Protein AF-G0R4E3-F1 (afdb_monomer_lite)

Structure (mmCIF, N/CA/C/O backbone):
data_AF-G0R4E3-F1
#
_entry.id   AF-G0R4E3-F1
#
loop_
_atom_site.group_PDB
_atom_site.id
_atom_site.type_symbol
_atom_site.label_atom_id
_atom_site.label_alt_id
_atom_site.label_comp_id
_atom_site.label_asym_id
_atom_site.label_entity_id
_atom_site.label_seq_id
_atom_site.pdbx_PDB_ins_code
_atom_site.Cartn_x
_atom_site.Cartn_y
_atom_site.Cartn_z
_atom_site.occupancy
_atom_site.B_iso_or_equiv
_atom_site.auth_seq_id
_atom_site.auth_comp_id
_atom_site.auth_asym_id
_atom_site.auth_atom_id
_atom_site.pdbx_PDB_model_num
ATOM 1 N N . MET A 1 1 ? -8.035 -7.782 -5.853 1.00 59.12 1 MET A N 1
ATOM 2 C CA . MET A 1 1 ? -7.043 -6.681 -5.851 1.00 59.12 1 MET A CA 1
ATOM 3 C C . MET A 1 1 ? -7.553 -5.448 -5.103 1.00 59.12 1 MET A C 1
ATOM 5 O O . MET A 1 1 ? -6.912 -5.054 -4.143 1.00 59.12 1 MET A O 1
ATOM 9 N N . VAL A 1 2 ? -8.724 -4.897 -5.454 1.00 65.75 2 VAL A N 1
ATOM 10 C CA . VAL A 1 2 ? -9.292 -3.683 -4.820 1.00 65.75 2 VAL A CA 1
ATOM 11 C C . VAL A 1 2 ? -9.520 -3.827 -3.303 1.00 65.75 2 VAL A C 1
ATOM 13 O O . VAL A 1 2 ? -9.149 -2.944 -2.542 1.00 65.75 2 VAL A O 1
ATOM 16 N N . LEU A 1 3 ? -10.043 -4.969 -2.842 1.00 70.75 3 LEU A N 1
ATOM 17 C CA . LEU A 1 3 ? -10.301 -5.231 -1.412 1.00 70.75 3 LEU A CA 1
ATOM 18 C C . LEU A 1 3 ? -9.040 -5.493 -0.565 1.00 70.75 3 LEU A C 1
ATOM 20 O O . LEU A 1 3 ? -9.142 -5.587 0.656 1.00 70.75 3 LEU A O 1
ATOM 24 N N . SER A 1 4 ? -7.873 -5.636 -1.202 1.00 76.69 4 SER A N 1
ATOM 25 C CA . SER A 1 4 ? -6.590 -5.884 -0.529 1.00 76.69 4 SER A CA 1
ATOM 26 C C . SER A 1 4 ? -5.860 -4.593 -0.140 1.00 76.69 4 SER A C 1
ATOM 28 O O . SER A 1 4 ? -4.847 -4.662 0.549 1.00 76.69 4 SER A O 1
ATOM 30 N N . GLN A 1 5 ? -6.333 -3.442 -0.622 1.00 83.81 5 GLN A N 1
ATOM 31 C CA . GLN A 1 5 ? -5.740 -2.126 -0.393 1.00 83.81 5 GLN A CA 1
ATOM 32 C C . GLN A 1 5 ? -6.559 -1.328 0.628 1.00 83.81 5 GLN A C 1
ATOM 34 O O . GLN A 1 5 ? -7.657 -1.728 1.021 1.00 83.81 5 GLN A O 1
ATOM 39 N N . GLU A 1 6 ? -6.018 -0.190 1.066 1.00 88.25 6 GLU A N 1
ATOM 40 C CA . GLU A 1 6 ? -6.675 0.671 2.047 1.00 88.25 6 GLU A CA 1
ATOM 41 C C . GLU A 1 6 ? -8.045 1.157 1.524 1.00 88.25 6 GLU A C 1
ATOM 43 O O . GLU A 1 6 ? -8.111 1.818 0.479 1.00 88.25 6 GLU A O 1
ATOM 48 N N . PRO A 1 7 ? -9.149 0.856 2.235 1.00 86.38 7 PRO A N 1
ATOM 49 C CA . PRO A 1 7 ? -10.500 1.070 1.723 1.00 86.38 7 PRO A CA 1
ATOM 50 C C . PRO A 1 7 ? -10.810 2.550 1.488 1.00 86.38 7 PRO A C 1
ATOM 52 O O . PRO A 1 7 ? -11.516 2.874 0.541 1.00 86.38 7 PRO A O 1
ATOM 55 N N . VAL A 1 8 ? -10.237 3.452 2.291 1.00 87.75 8 VAL A N 1
ATOM 56 C CA . VAL A 1 8 ? -10.429 4.903 2.155 1.00 87.75 8 VAL A CA 1
ATOM 57 C C . VAL A 1 8 ? -9.847 5.417 0.837 1.00 87.75 8 VAL A C 1
ATOM 59 O O . VAL A 1 8 ? -10.546 6.078 0.072 1.00 87.75 8 VAL A O 1
ATOM 62 N N . LYS A 1 9 ? -8.595 5.058 0.526 1.00 88.50 9 LYS A N 1
ATOM 63 C CA . LYS A 1 9 ? -7.918 5.477 -0.713 1.00 88.50 9 LYS A CA 1
ATOM 64 C C . LYS A 1 9 ? -8.605 4.911 -1.952 1.00 88.50 9 LYS A C 1
ATOM 66 O O . LYS A 1 9 ? -8.849 5.641 -2.909 1.00 88.50 9 LYS A O 1
ATOM 71 N N . MET A 1 10 ? -8.959 3.625 -1.913 1.00 88.75 10 MET A N 1
ATOM 72 C CA . MET A 1 10 ? -9.645 2.971 -3.029 1.00 88.75 10 MET A CA 1
ATOM 73 C C . MET A 1 10 ? -11.053 3.522 -3.253 1.00 88.75 10 MET A C 1
ATOM 75 O O . MET A 1 10 ? -11.464 3.652 -4.403 1.00 88.75 10 MET A O 1
ATOM 79 N N . ASN A 1 11 ? -11.768 3.883 -2.185 1.00 87.81 11 ASN A N 1
ATOM 80 C CA . ASN A 1 11 ? -13.080 4.513 -2.290 1.00 87.81 11 ASN A CA 1
ATOM 81 C C . ASN A 1 11 ? -12.987 5.883 -2.979 1.00 87.81 11 ASN A C 1
ATOM 83 O O . ASN A 1 11 ? -13.696 6.113 -3.950 1.00 87.81 11 ASN A O 1
ATOM 87 N N . VAL A 1 12 ? -12.062 6.756 -2.555 1.00 88.94 12 VAL A N 1
ATOM 88 C CA . VAL A 1 12 ? -11.864 8.080 -3.181 1.00 88.94 12 VAL A CA 1
ATOM 89 C C . VAL A 1 12 ? -11.507 7.950 -4.664 1.00 88.94 12 VAL A C 1
ATOM 91 O O . VAL A 1 12 ? -12.072 8.651 -5.502 1.00 88.94 12 VAL A O 1
ATOM 94 N N . PHE A 1 13 ? -10.600 7.031 -4.999 1.00 88.56 13 PHE A N 1
ATOM 95 C CA . PHE A 1 13 ? -10.169 6.812 -6.377 1.00 88.56 13 PHE A CA 1
ATOM 96 C C . PHE A 1 13 ? -11.302 6.302 -7.276 1.00 88.56 13 PHE A C 1
ATOM 98 O O . PHE A 1 13 ? -11.555 6.876 -8.333 1.00 88.56 13 PHE A O 1
ATOM 105 N N . LEU A 1 14 ? -12.002 5.243 -6.859 1.00 87.88 14 LEU A N 1
ATOM 106 C CA . LEU A 1 14 ? -13.076 4.655 -7.660 1.00 87.88 14 LEU A CA 1
ATOM 107 C C . LEU A 1 14 ? -14.291 5.579 -7.751 1.00 87.88 14 LEU A C 1
ATOM 109 O O . LEU A 1 14 ? -14.901 5.665 -8.811 1.00 87.88 14 LEU A O 1
ATOM 113 N N . GLN A 1 15 ? -14.605 6.317 -6.686 1.00 87.25 15 GLN A N 1
ATOM 114 C CA . GLN A 1 15 ? -15.679 7.306 -6.703 1.00 87.25 15 GLN A CA 1
ATOM 115 C C . GLN A 1 15 ? -15.387 8.440 -7.692 1.00 87.25 15 GLN A C 1
ATOM 117 O O . GLN A 1 15 ? -16.305 8.924 -8.337 1.00 87.25 15 GLN A O 1
ATOM 122 N N . PHE A 1 16 ? -14.125 8.851 -7.839 1.00 88.69 16 PHE A N 1
ATOM 123 C CA . PHE A 1 16 ? -13.734 9.835 -8.848 1.00 88.69 16 PHE A CA 1
ATOM 124 C C . PHE A 1 16 ? -13.764 9.258 -10.270 1.00 88.69 16 PHE A C 1
ATOM 126 O O . PHE A 1 16 ? -14.239 9.914 -11.189 1.00 88.69 16 PHE A O 1
ATOM 133 N N . LEU A 1 17 ? -13.265 8.034 -10.452 1.00 88.69 17 LEU A N 1
ATOM 134 C CA . LEU A 1 17 ? -13.118 7.411 -11.768 1.00 88.69 17 LEU A CA 1
ATOM 135 C C . LEU A 1 17 ? -14.460 7.005 -12.398 1.00 88.69 17 LEU A C 1
ATOM 137 O O . LEU A 1 17 ? -14.577 7.008 -13.617 1.00 88.69 17 LEU A O 1
ATOM 141 N N . PHE A 1 18 ? -15.467 6.683 -11.586 1.00 88.19 18 PHE A N 1
ATOM 142 C CA . PHE A 1 18 ? -16.818 6.341 -12.049 1.00 88.19 18 PHE A CA 1
ATOM 143 C C . PHE A 1 18 ? -17.806 7.520 -12.005 1.00 88.19 18 PHE A C 1
ATOM 145 O O . PHE A 1 18 ? -18.990 7.350 -12.282 1.00 88.19 18 PHE A O 1
ATOM 152 N N . ASP A 1 19 ? -17.327 8.726 -11.699 1.00 88.00 19 ASP A N 1
ATOM 153 C CA . ASP A 1 19 ? -18.090 9.966 -11.830 1.00 88.00 19 ASP A CA 1
ATOM 154 C C . ASP A 1 19 ? -17.889 10.537 -13.244 1.00 88.00 19 ASP A C 1
ATOM 156 O O . ASP A 1 19 ? -16.917 11.250 -13.517 1.00 88.00 19 ASP A O 1
ATOM 160 N N . LEU A 1 20 ? -18.790 10.177 -14.164 1.00 85.75 20 LEU A N 1
ATOM 161 C CA . LEU A 1 20 ? -18.675 10.510 -15.590 1.00 85.75 20 LEU A CA 1
ATOM 162 C C . LEU A 1 20 ? -18.568 12.022 -15.837 1.00 85.75 20 LEU A C 1
ATOM 164 O O . LEU A 1 20 ? -17.826 12.443 -16.724 1.00 85.75 20 LEU A O 1
ATOM 168 N N . GLU A 1 21 ? -19.243 12.849 -15.035 1.00 87.19 21 GLU A N 1
ATOM 169 C CA . GLU A 1 21 ? -19.163 14.308 -15.157 1.00 87.19 21 GLU A CA 1
ATOM 170 C C . GLU A 1 21 ? -17.756 14.817 -14.833 1.00 87.19 21 GLU A C 1
ATOM 172 O O . GLU A 1 21 ? -17.190 15.628 -15.574 1.00 87.19 21 GLU A O 1
ATOM 177 N N . LYS A 1 22 ? -17.146 14.308 -13.756 1.00 87.69 22 LYS A N 1
ATOM 178 C CA . LYS A 1 22 ? -15.779 14.688 -13.374 1.00 87.69 22 LYS A CA 1
ATOM 179 C C . LYS A 1 22 ? -14.742 14.156 -14.355 1.00 87.69 22 LYS A C 1
ATOM 181 O O . LYS A 1 22 ? -13.815 14.891 -14.702 1.00 87.69 22 LYS A O 1
ATOM 186 N N . VAL A 1 23 ? -14.886 12.923 -14.834 1.00 89.25 23 VAL A N 1
ATOM 187 C CA . VAL A 1 23 ? -13.959 12.342 -15.819 1.00 89.25 23 VAL A CA 1
ATOM 188 C C . VAL A 1 23 ? -14.011 13.119 -17.134 1.00 89.25 23 VAL A C 1
ATOM 190 O O . VAL A 1 23 ? -12.962 13.501 -17.658 1.00 89.25 23 VAL A O 1
ATOM 193 N N . ASN A 1 24 ? -15.210 13.441 -17.625 1.00 88.12 24 ASN A N 1
ATOM 194 C CA . ASN A 1 24 ? -15.373 14.232 -18.843 1.00 88.12 24 ASN A CA 1
ATOM 195 C C . ASN A 1 24 ? -14.824 15.653 -18.700 1.00 88.12 24 ASN A C 1
ATOM 197 O O . ASN A 1 24 ? -14.246 16.179 -19.648 1.00 88.12 24 ASN A O 1
ATOM 201 N N . LYS A 1 25 ? -14.944 16.255 -17.514 1.00 89.88 25 LYS A N 1
ATOM 202 C CA . LYS A 1 25 ? -14.443 17.607 -17.249 1.00 89.88 25 LYS A CA 1
ATOM 203 C C . LYS A 1 25 ? -12.922 17.681 -17.084 1.00 89.88 25 LYS A C 1
ATOM 205 O O . LYS A 1 25 ? -12.315 18.632 -17.560 1.00 89.88 25 LYS A O 1
ATOM 210 N N . TYR A 1 26 ? -12.307 16.732 -16.374 1.00 90.00 26 TYR A N 1
ATOM 211 C CA . TYR A 1 26 ? -10.898 16.845 -15.961 1.00 90.00 26 TYR A CA 1
ATOM 212 C C . TYR A 1 26 ? -9.936 15.937 -16.734 1.00 90.00 26 TYR A C 1
ATOM 214 O O . TYR A 1 26 ? -8.776 16.303 -16.922 1.00 90.00 26 TYR A O 1
ATOM 222 N N . LEU A 1 27 ? -10.380 14.750 -17.155 1.00 89.88 27 LEU A N 1
ATOM 223 C CA . LEU A 1 27 ? -9.503 13.725 -17.730 1.00 89.88 27 LEU A CA 1
ATOM 224 C C . LEU A 1 27 ? -9.639 13.610 -19.245 1.00 89.88 27 LEU A C 1
ATOM 226 O O . LEU A 1 27 ? -8.625 13.450 -19.922 1.00 89.88 27 LEU A O 1
ATOM 230 N N . ARG A 1 28 ? -10.853 13.749 -19.788 1.00 90.38 28 ARG A N 1
ATOM 231 C CA . ARG A 1 28 ? -11.112 13.576 -21.225 1.00 90.38 28 ARG A CA 1
ATOM 232 C C . ARG A 1 28 ? -10.238 14.480 -22.095 1.00 90.38 28 ARG A C 1
ATOM 234 O O . ARG A 1 28 ? -9.581 13.983 -23.004 1.00 90.38 28 ARG A O 1
ATOM 241 N N . GLU A 1 29 ? -10.154 15.775 -21.787 1.00 89.56 29 GLU A N 1
ATOM 242 C CA . GLU A 1 29 ? -9.317 16.716 -22.552 1.00 89.56 29 GLU A CA 1
ATOM 243 C C . GLU A 1 29 ? -7.831 16.335 -22.535 1.00 89.56 29 GLU A C 1
ATOM 245 O O . GLU A 1 29 ? -7.149 16.434 -23.552 1.00 89.56 29 GLU A O 1
ATOM 250 N N . LYS A 1 30 ? -7.324 15.863 -21.390 1.00 91.56 30 LYS A N 1
ATOM 251 C CA . LYS A 1 30 ? -5.927 15.431 -21.246 1.00 91.56 30 LYS A CA 1
ATOM 252 C C . LYS A 1 30 ? -5.658 14.105 -21.945 1.00 91.56 30 LYS A C 1
ATOM 254 O O . LYS A 1 30 ? -4.575 13.921 -22.490 1.00 91.56 30 LYS A O 1
ATOM 259 N N . TRP A 1 31 ? -6.621 13.191 -21.952 1.00 92.12 31 TRP A N 1
ATOM 260 C CA . TRP A 1 31 ? -6.487 11.916 -22.647 1.00 92.12 31 TRP A CA 1
ATOM 261 C C . TRP A 1 31 ? -6.519 12.089 -24.162 1.00 92.12 31 TRP A C 1
ATOM 263 O O . TRP A 1 31 ? -5.715 11.451 -24.834 1.00 92.12 31 TRP A O 1
ATOM 273 N N . ILE A 1 32 ? -7.347 13.000 -24.688 1.00 91.00 32 ILE A N 1
ATOM 274 C CA . ILE A 1 32 ? -7.445 13.290 -26.132 1.00 91.00 32 ILE A CA 1
ATOM 275 C C . ILE A 1 32 ? -6.127 13.835 -26.704 1.00 91.00 32 ILE A C 1
ATOM 277 O O . ILE A 1 32 ? -5.836 13.655 -27.880 1.00 91.00 32 ILE A O 1
ATOM 281 N N . GLN A 1 33 ? -5.289 14.464 -25.876 1.00 91.06 33 GLN A N 1
ATOM 282 C CA . GLN A 1 33 ? -3.956 14.912 -26.300 1.00 91.06 33 GLN A CA 1
ATOM 283 C C . GLN A 1 33 ? -2.992 13.751 -26.583 1.00 91.06 33 GLN A C 1
ATOM 285 O O . GLN A 1 33 ? -1.996 13.946 -27.276 1.00 91.06 33 GLN A O 1
ATOM 290 N N . ILE A 1 34 ? -3.256 12.570 -26.019 1.00 92.25 34 ILE A N 1
ATOM 291 C CA . ILE A 1 34 ? -2.360 11.408 -26.067 1.00 92.25 34 ILE A CA 1
ATOM 292 C C . ILE A 1 34 ? -2.956 10.283 -26.927 1.00 92.25 34 ILE A C 1
ATOM 294 O O . ILE A 1 34 ? -2.210 9.578 -27.602 1.00 92.25 34 ILE A O 1
ATOM 298 N N . TYR A 1 35 ? -4.281 10.110 -26.911 1.00 92.12 35 TYR A N 1
ATOM 299 C CA . TYR A 1 35 ? -4.998 9.044 -27.612 1.00 92.12 35 TYR A CA 1
ATOM 300 C C . TYR A 1 35 ? -6.131 9.590 -28.484 1.00 92.12 35 TYR A C 1
ATOM 302 O O . TYR A 1 35 ? -6.678 10.659 -28.223 1.00 92.12 35 TYR A O 1
ATOM 310 N N . ASP A 1 36 ? -6.526 8.807 -29.490 1.00 93.12 36 ASP A N 1
ATOM 311 C CA . ASP A 1 36 ? -7.610 9.167 -30.403 1.00 93.12 36 ASP A CA 1
ATOM 312 C C . ASP A 1 36 ? -8.947 9.370 -29.683 1.00 93.12 36 ASP A C 1
ATOM 314 O O . ASP A 1 36 ? -9.352 8.590 -28.815 1.00 93.12 36 ASP A O 1
ATOM 318 N N . ILE A 1 37 ? -9.687 10.384 -30.136 1.00 90.12 37 ILE A N 1
ATOM 319 C CA . ILE A 1 37 ? -10.996 10.769 -29.591 1.00 90.12 37 ILE A CA 1
ATOM 320 C C . ILE A 1 37 ? -11.964 9.581 -29.622 1.00 90.12 37 ILE A C 1
ATOM 322 O O . ILE A 1 37 ? -12.601 9.269 -28.619 1.00 90.12 37 ILE A O 1
ATOM 326 N N . SER A 1 38 ? -12.020 8.858 -30.745 1.00 89.00 38 SER A N 1
ATOM 327 C CA . SER A 1 38 ? -12.900 7.694 -30.903 1.00 89.00 38 SER A CA 1
ATOM 328 C C . SER A 1 38 ? -12.538 6.530 -29.981 1.00 89.00 38 SER A C 1
ATOM 330 O O . SER A 1 38 ? -13.415 5.741 -29.641 1.00 89.00 38 SER A O 1
ATOM 332 N N . TYR A 1 39 ? -11.273 6.400 -29.580 1.00 90.88 39 TYR A N 1
ATOM 333 C CA . TYR A 1 39 ? -10.841 5.372 -28.634 1.00 90.88 39 TYR A CA 1
ATOM 334 C C . TYR A 1 39 ? -11.255 5.742 -27.205 1.00 90.88 39 TYR A C 1
ATOM 336 O O . TYR A 1 39 ? -11.796 4.911 -26.478 1.00 90.88 39 TYR A O 1
ATOM 344 N N . ILE A 1 40 ? -11.066 7.003 -26.815 1.00 91.00 40 ILE A N 1
ATOM 345 C CA . ILE A 1 40 ? -11.409 7.483 -25.471 1.00 91.00 40 ILE A CA 1
ATOM 346 C C . ILE A 1 40 ? -12.920 7.478 -25.258 1.00 91.00 40 ILE A C 1
ATOM 348 O O . ILE A 1 40 ? -13.384 6.925 -24.264 1.00 91.00 40 ILE A O 1
ATOM 352 N N . ASP A 1 41 ? -13.683 8.042 -26.192 1.00 87.44 41 ASP A N 1
ATOM 353 C CA . ASP A 1 41 ? -15.131 8.160 -26.035 1.00 87.44 41 ASP A CA 1
ATOM 354 C C . ASP A 1 41 ? -15.799 6.776 -26.094 1.00 87.44 41 ASP A C 1
ATOM 356 O O . ASP A 1 41 ? -16.534 6.417 -25.179 1.00 87.44 41 ASP A O 1
ATOM 360 N N . ASN A 1 42 ? -15.467 5.938 -27.086 1.00 88.31 42 ASN A N 1
ATOM 361 C CA . ASN A 1 42 ? -16.160 4.656 -27.257 1.00 88.31 42 ASN A CA 1
ATOM 362 C C . ASN A 1 42 ? -15.628 3.540 -26.342 1.00 88.31 42 ASN A C 1
ATOM 364 O O . ASN A 1 42 ? -16.419 2.794 -25.766 1.00 88.31 42 ASN A O 1
ATOM 368 N N . GLN A 1 43 ? -14.304 3.377 -26.208 1.00 88.06 43 GLN A N 1
ATOM 369 C CA . GLN A 1 43 ? -13.743 2.245 -25.453 1.00 88.06 43 GLN A CA 1
ATOM 370 C C . GLN A 1 43 ? -13.500 2.562 -23.978 1.00 88.06 43 GLN A C 1
ATOM 372 O O . GLN A 1 43 ? -13.716 1.697 -23.131 1.00 88.06 43 GLN A O 1
ATOM 377 N N . ILE A 1 44 ? -13.045 3.773 -23.642 1.00 87.00 44 ILE A N 1
ATOM 378 C CA . ILE A 1 44 ? -12.751 4.116 -22.243 1.00 87.00 44 ILE A CA 1
ATOM 379 C C . ILE A 1 44 ? -14.020 4.597 -21.540 1.00 87.00 44 ILE A C 1
ATOM 381 O O . ILE A 1 44 ? -14.404 4.027 -20.523 1.00 87.00 44 ILE A O 1
ATOM 385 N N . ILE A 1 45 ? -14.689 5.619 -22.069 1.00 87.69 45 ILE A N 1
ATOM 386 C CA . ILE A 1 45 ? -15.828 6.243 -21.389 1.00 87.69 45 ILE A CA 1
ATOM 387 C C . ILE A 1 45 ? -17.067 5.349 -21.492 1.00 87.69 45 ILE A C 1
ATOM 389 O O . ILE A 1 45 ? -17.557 4.888 -20.462 1.00 87.69 45 ILE A O 1
ATOM 393 N N . THR A 1 46 ? -17.529 5.020 -22.699 1.00 84.56 46 THR A N 1
ATOM 394 C CA . THR A 1 46 ? -18.753 4.218 -22.862 1.00 84.56 46 THR A CA 1
ATOM 395 C C . THR A 1 46 ? -18.551 2.760 -22.424 1.00 84.56 46 THR A C 1
ATOM 397 O O . THR A 1 46 ? -19.238 2.274 -21.528 1.00 84.56 46 THR A O 1
ATOM 400 N N . GLN A 1 47 ? -17.565 2.047 -22.978 1.00 84.25 47 GLN A N 1
ATOM 401 C CA . GLN A 1 47 ? -17.428 0.608 -22.710 1.00 84.25 47 GLN A CA 1
ATOM 402 C C . GLN A 1 47 ? -16.786 0.266 -21.348 1.00 84.25 47 GLN A C 1
ATOM 404 O O . GLN A 1 47 ? -17.130 -0.747 -20.733 1.00 84.25 47 GLN A O 1
ATOM 409 N N . ALA A 1 48 ? -15.820 1.053 -20.857 1.00 83.69 48 ALA A N 1
ATOM 410 C CA . ALA A 1 48 ? -15.109 0.712 -19.619 1.00 83.69 48 ALA A CA 1
ATOM 411 C C . ALA A 1 48 ? -15.672 1.392 -18.364 1.00 83.69 48 ALA A C 1
ATOM 413 O O . ALA A 1 48 ? -15.606 0.774 -17.298 1.00 83.69 48 ALA A O 1
ATOM 414 N N . LEU A 1 49 ? -16.210 2.612 -18.464 1.00 85.62 49 LEU A N 1
ATOM 415 C CA . LEU A 1 49 ? -16.752 3.346 -17.315 1.00 85.62 49 LEU A CA 1
ATOM 416 C C . LEU A 1 49 ? -18.274 3.222 -17.217 1.00 85.62 49 LEU A C 1
ATOM 418 O O . LEU A 1 49 ? -18.763 2.811 -16.170 1.00 85.62 49 LEU A O 1
ATOM 422 N N . GLU A 1 50 ? -19.010 3.520 -18.288 1.00 84.88 50 GLU A N 1
ATOM 423 C CA . GLU A 1 50 ? -20.478 3.559 -18.280 1.00 84.88 50 GLU A CA 1
ATOM 424 C C . GLU A 1 50 ? -21.101 2.153 -18.223 1.00 84.88 50 GLU A C 1
ATOM 426 O O . GLU A 1 50 ? -21.876 1.859 -17.313 1.00 84.88 50 GLU A O 1
ATOM 431 N N . GLU A 1 51 ? -20.695 1.227 -19.100 1.00 85.88 51 GLU A N 1
ATOM 432 C CA . GLU A 1 51 ? -21.236 -0.146 -19.103 1.00 85.88 51 GLU A CA 1
ATOM 433 C C . GLU A 1 51 ? -20.847 -0.963 -17.857 1.00 85.88 51 GLU A C 1
ATOM 435 O O . GLU A 1 51 ? -21.594 -1.843 -17.422 1.00 85.88 51 GLU A O 1
ATOM 440 N N . LYS A 1 52 ? -19.677 -0.694 -17.257 1.00 85.00 52 LYS A N 1
ATOM 441 C CA . LYS A 1 52 ? -19.196 -1.415 -16.060 1.00 85.00 52 LYS A CA 1
ATOM 442 C C . LYS A 1 52 ? -19.599 -0.758 -14.743 1.00 85.00 52 LYS A C 1
ATOM 444 O O . LYS A 1 52 ? -19.360 -1.346 -13.685 1.00 85.00 52 LYS A O 1
ATOM 449 N N . LEU A 1 53 ? -20.232 0.411 -14.796 1.00 83.56 53 LEU A N 1
ATOM 450 C CA . LEU A 1 53 ? -20.754 1.133 -13.640 1.00 83.56 53 LEU A CA 1
ATOM 451 C C . LEU A 1 53 ? -21.659 0.251 -12.752 1.00 83.56 53 LEU A C 1
ATOM 453 O O . LEU A 1 53 ? -21.413 0.209 -11.544 1.00 83.56 53 LEU A O 1
ATOM 457 N N . PRO A 1 54 ? -22.624 -0.532 -13.289 1.00 81.56 54 PRO A N 1
ATOM 458 C CA . PRO A 1 54 ? -23.511 -1.346 -12.454 1.00 81.56 54 PRO A CA 1
ATOM 459 C C . PRO A 1 54 ? -22.773 -2.495 -11.753 1.00 81.56 54 PRO A C 1
ATOM 461 O O . PRO A 1 54 ? -23.077 -2.820 -10.612 1.00 81.56 54 PRO A O 1
ATOM 464 N N . LEU A 1 55 ? -21.755 -3.077 -12.400 1.00 81.69 55 LEU A N 1
ATOM 465 C CA . LEU A 1 55 ? -20.925 -4.143 -11.820 1.00 81.69 55 LEU A CA 1
ATOM 466 C C . LEU A 1 55 ? -20.028 -3.624 -10.688 1.00 81.69 55 LEU A C 1
ATOM 468 O O . LEU A 1 55 ? -19.705 -4.355 -9.753 1.00 81.69 55 LEU A O 1
ATOM 472 N N . MET A 1 56 ? -19.606 -2.362 -10.780 1.00 80.88 56 MET A N 1
ATOM 473 C CA . MET A 1 56 ? -18.782 -1.713 -9.764 1.00 80.88 56 MET A CA 1
ATOM 474 C C . MET A 1 56 ? -19.599 -1.065 -8.646 1.00 80.88 56 MET A C 1
ATOM 476 O O . MET A 1 56 ? -19.015 -0.770 -7.605 1.00 80.88 56 MET A O 1
ATOM 480 N N . ALA A 1 57 ? -20.915 -0.887 -8.808 1.00 82.31 57 ALA A N 1
ATOM 481 C CA . ALA A 1 57 ? -21.788 -0.286 -7.799 1.00 82.31 57 ALA A CA 1
ATOM 482 C C . ALA A 1 57 ? -21.769 -1.067 -6.473 1.00 82.31 57 ALA A C 1
ATOM 484 O O . ALA A 1 57 ? -21.564 -0.468 -5.416 1.00 82.31 57 ALA A O 1
ATOM 485 N N . ASP A 1 58 ? -21.853 -2.401 -6.528 1.00 82.19 58 ASP A N 1
ATOM 486 C CA . ASP A 1 58 ? -21.764 -3.267 -5.343 1.00 82.19 58 ASP A CA 1
ATOM 487 C C . ASP A 1 58 ? -20.407 -3.120 -4.635 1.00 82.19 58 ASP A C 1
ATOM 489 O O . ASP A 1 58 ? -20.321 -2.985 -3.410 1.00 82.19 58 ASP A O 1
ATOM 493 N N . ILE A 1 59 ? -19.321 -3.093 -5.414 1.00 84.75 59 ILE A N 1
ATOM 494 C CA . ILE A 1 59 ? -17.952 -2.956 -4.902 1.00 84.75 59 ILE A CA 1
ATOM 495 C C . ILE A 1 59 ? -17.745 -1.569 -4.280 1.00 84.75 59 ILE A C 1
ATOM 497 O O . ILE A 1 59 ? -17.157 -1.465 -3.200 1.00 84.75 59 ILE A O 1
ATOM 501 N N . LEU A 1 60 ? -18.243 -0.513 -4.928 1.00 84.94 60 LEU A N 1
ATOM 502 C CA . LEU A 1 60 ? -18.176 0.86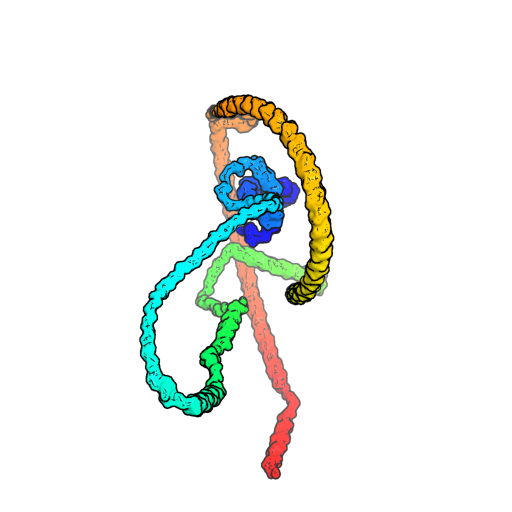7 -4.453 1.00 84.94 60 LEU A CA 1
ATOM 503 C C . LEU A 1 60 ? -19.001 1.045 -3.171 1.00 84.94 60 LEU A C 1
ATOM 505 O O . LEU A 1 60 ? -18.523 1.686 -2.240 1.00 84.94 60 LEU A O 1
ATOM 509 N N . GLY A 1 61 ? -20.178 0.419 -3.077 1.00 83.62 61 GLY A N 1
ATOM 510 C CA . GLY A 1 61 ? -21.012 0.417 -1.873 1.00 83.62 61 GLY A CA 1
ATOM 511 C C . GLY A 1 61 ? -20.341 -0.290 -0.692 1.00 83.62 61 GLY A C 1
ATOM 512 O O . GLY A 1 61 ? -20.303 0.248 0.417 1.00 83.62 61 GLY A O 1
ATOM 513 N N . HIS A 1 62 ? -19.726 -1.453 -0.926 1.00 84.19 62 HIS A N 1
ATOM 514 C CA . HIS A 1 62 ? -18.944 -2.149 0.100 1.00 84.19 62 HIS A CA 1
ATOM 515 C C . HIS A 1 62 ? -17.712 -1.346 0.547 1.00 84.19 62 HIS A C 1
ATOM 517 O O . HIS A 1 62 ? -17.410 -1.285 1.742 1.00 84.19 62 HIS A O 1
ATOM 523 N N . LEU A 1 63 ? -16.994 -0.716 -0.388 1.00 85.81 63 LEU A N 1
ATOM 524 C CA . LEU A 1 63 ? -15.828 0.122 -0.089 1.00 85.81 63 LEU A CA 1
ATOM 525 C C . LEU A 1 63 ? -16.210 1.398 0.651 1.00 85.81 63 LEU A C 1
ATOM 527 O O . LEU A 1 63 ? -15.537 1.742 1.620 1.00 85.81 63 LEU A O 1
ATOM 531 N N . SER A 1 64 ? -17.291 2.069 0.251 1.00 84.69 64 SER A N 1
ATOM 532 C CA . SER A 1 64 ? -17.760 3.280 0.918 1.00 84.69 64 SER A CA 1
ATOM 533 C C . SER A 1 64 ? -18.234 2.963 2.333 1.00 84.69 64 SER A C 1
ATOM 535 O O . SER A 1 64 ? -17.829 3.636 3.276 1.00 84.69 64 SER A O 1
ATOM 537 N N . GLN A 1 65 ? -18.982 1.872 2.527 1.00 84.69 65 GLN A N 1
ATOM 538 C CA . GLN A 1 65 ? -19.402 1.433 3.856 1.00 84.69 65 GLN A CA 1
ATOM 539 C C . GLN A 1 65 ? -18.198 1.088 4.744 1.00 84.69 65 GLN A C 1
ATOM 541 O O . GLN A 1 65 ? -18.185 1.435 5.923 1.00 84.69 65 GLN A O 1
ATOM 546 N N . LYS A 1 66 ? -17.157 0.461 4.184 1.00 84.19 66 LYS A N 1
ATOM 547 C CA . LYS A 1 66 ? -15.922 0.139 4.915 1.00 84.19 66 LYS A CA 1
ATOM 548 C C . LYS A 1 66 ? -15.047 1.368 5.195 1.00 84.19 66 LYS A C 1
ATOM 550 O O . LYS A 1 66 ? -14.326 1.371 6.188 1.00 84.19 66 LYS A O 1
ATOM 555 N N . ALA A 1 67 ? -15.090 2.389 4.341 1.00 85.38 67 ALA A N 1
ATOM 556 C CA . ALA A 1 67 ? -14.287 3.604 4.464 1.00 85.38 67 ALA A CA 1
ATOM 557 C C . ALA A 1 67 ? -14.933 4.679 5.354 1.00 85.38 67 ALA A C 1
ATOM 559 O O . ALA A 1 67 ? -14.237 5.319 6.134 1.00 85.38 67 ALA A O 1
ATOM 560 N N . THR A 1 68 ? -16.243 4.901 5.226 1.00 81.25 68 THR A N 1
ATOM 561 C CA . THR A 1 68 ? -16.960 6.027 5.855 1.00 81.25 68 THR A CA 1
ATOM 562 C C . THR A 1 68 ? -18.141 5.592 6.722 1.00 81.25 68 THR A C 1
ATOM 564 O O . THR A 1 68 ? -18.749 6.427 7.392 1.00 81.25 68 THR A O 1
ATOM 567 N N . GLY A 1 69 ? -18.506 4.305 6.710 1.00 77.38 69 GLY A N 1
ATOM 568 C CA . GLY A 1 69 ? -19.694 3.797 7.399 1.00 77.38 69 GLY A CA 1
ATOM 569 C C . GLY A 1 69 ? -21.021 4.152 6.716 1.00 77.38 69 GLY A C 1
ATOM 570 O O . GLY A 1 69 ? -22.074 3.790 7.235 1.00 77.38 69 GLY A O 1
ATOM 571 N N . LYS A 1 70 ? -20.995 4.844 5.565 1.00 77.88 70 LYS A N 1
ATOM 572 C CA . LYS A 1 70 ? -22.177 5.258 4.789 1.00 77.88 70 LYS A CA 1
ATOM 573 C C . LYS A 1 70 ? -22.041 4.830 3.320 1.00 77.88 70 LYS A C 1
ATOM 575 O O . LYS A 1 70 ? -20.932 4.723 2.792 1.00 77.88 70 LYS A O 1
ATOM 580 N N . LYS A 1 71 ? -23.167 4.581 2.641 1.00 73.25 71 LYS A N 1
ATOM 581 C CA . LYS A 1 71 ? -23.182 4.403 1.177 1.00 73.25 71 LYS A CA 1
ATOM 582 C C . LYS A 1 71 ? -22.875 5.740 0.491 1.00 73.25 71 LYS A C 1
ATOM 584 O O . LYS A 1 71 ? -23.323 6.776 0.978 1.00 73.25 71 LYS A O 1
ATOM 589 N N . SER A 1 72 ? -22.083 5.723 -0.581 1.00 73.88 72 SER A N 1
ATOM 590 C CA . SER A 1 72 ? -21.732 6.933 -1.336 1.00 73.88 72 SER A CA 1
ATOM 591 C C . SER A 1 72 ? -22.927 7.471 -2.131 1.00 73.88 72 SER A C 1
ATOM 593 O O . SER A 1 72 ? -23.791 6.711 -2.566 1.00 73.88 72 SER A O 1
ATOM 595 N N . ASP A 1 73 ? -22.964 8.787 -2.348 1.00 72.94 73 ASP A N 1
ATOM 596 C CA . ASP A 1 73 ? -24.077 9.458 -3.039 1.00 72.94 73 ASP A CA 1
ATOM 597 C C . ASP A 1 73 ? -24.274 8.950 -4.476 1.00 72.94 73 ASP A C 1
ATOM 599 O O . ASP A 1 73 ? -25.407 8.805 -4.920 1.00 72.94 73 ASP A O 1
ATOM 603 N N . LEU A 1 74 ? -23.180 8.577 -5.152 1.00 71.81 74 LEU A N 1
ATOM 604 C CA . LEU A 1 74 ? -23.187 7.927 -6.469 1.00 71.81 74 LEU A CA 1
ATOM 605 C C . LEU A 1 74 ? -23.917 6.576 -6.467 1.00 71.81 74 LEU A C 1
ATOM 607 O O . LEU A 1 74 ? -24.627 6.263 -7.414 1.00 71.81 74 LEU A O 1
ATOM 611 N N . VAL A 1 75 ? -23.764 5.770 -5.411 1.00 72.75 75 VAL A N 1
ATOM 612 C CA . VAL A 1 75 ? -24.472 4.482 -5.292 1.00 72.75 75 VAL A CA 1
ATOM 613 C C . VAL A 1 75 ? -25.951 4.717 -4.992 1.00 72.75 75 VAL A C 1
ATOM 615 O O . VAL A 1 75 ? -26.800 4.025 -5.541 1.00 72.75 75 VAL A O 1
ATOM 618 N N . ASN A 1 76 ? -26.279 5.733 -4.190 1.00 73.56 76 ASN A N 1
ATOM 619 C CA . ASN A 1 76 ? -27.668 6.067 -3.872 1.00 73.56 76 ASN A CA 1
ATOM 620 C C . ASN A 1 76 ? -28.450 6.555 -5.109 1.00 73.56 76 ASN A C 1
ATOM 622 O O . ASN A 1 76 ? -29.610 6.186 -5.280 1.00 73.56 76 ASN A O 1
ATOM 626 N N . THR A 1 77 ? -27.830 7.348 -5.992 1.00 73.25 77 THR A N 1
ATOM 627 C CA . THR A 1 77 ? -28.455 7.799 -7.250 1.00 73.25 77 THR A CA 1
ATOM 628 C C . THR A 1 77 ? -28.588 6.666 -8.275 1.00 73.25 77 THR A C 1
ATOM 630 O O . THR A 1 77 ? -29.594 6.582 -8.982 1.00 73.25 77 THR A O 1
ATOM 633 N N . LEU A 1 78 ? -27.624 5.742 -8.324 1.00 70.44 78 LEU A N 1
ATOM 634 C CA . LEU A 1 78 ? -27.694 4.519 -9.136 1.00 70.44 78 LEU A CA 1
ATOM 635 C C . LEU A 1 78 ? -28.796 3.558 -8.669 1.00 70.44 78 LEU A C 1
ATOM 637 O O . LEU A 1 78 ? -29.575 3.071 -9.487 1.00 70.44 78 LEU A O 1
ATOM 641 N N . GLU A 1 79 ? -28.905 3.319 -7.360 1.00 68.75 79 GLU A N 1
ATOM 642 C CA . GLU A 1 79 ? -29.965 2.482 -6.777 1.00 68.75 79 GLU A CA 1
ATOM 643 C C . GLU A 1 79 ? -31.365 3.072 -7.052 1.00 68.75 79 GLU A C 1
ATOM 645 O O . GLU A 1 79 ? -32.313 2.320 -7.284 1.00 68.75 79 GLU A O 1
ATOM 650 N N . GLN A 1 80 ? -31.496 4.405 -7.111 1.00 65.88 80 GLN A N 1
ATOM 651 C CA . GLN A 1 80 ? -32.746 5.092 -7.467 1.00 65.88 80 GLN A CA 1
ATOM 652 C C . GLN A 1 80 ? -33.095 5.016 -8.962 1.00 65.88 80 GLN A C 1
ATOM 654 O O . GLN A 1 80 ? -34.271 4.921 -9.306 1.00 65.88 80 GLN A O 1
ATOM 659 N N . THR A 1 81 ? -32.104 5.059 -9.855 1.00 62.88 81 THR A N 1
ATOM 660 C CA . THR A 1 81 ? -32.325 5.068 -11.315 1.00 62.88 81 THR A CA 1
ATOM 661 C C . THR A 1 81 ? -32.545 3.673 -11.898 1.00 62.88 81 THR A C 1
ATOM 663 O O . THR A 1 81 ? -33.308 3.528 -12.852 1.00 62.88 81 THR A O 1
ATOM 666 N N . LEU A 1 82 ? -31.937 2.634 -11.317 1.00 57.97 82 LEU A N 1
ATOM 667 C CA . LEU A 1 82 ? -31.986 1.276 -11.866 1.00 57.97 82 LEU A CA 1
ATOM 668 C C . LEU A 1 82 ? -33.167 0.416 -11.386 1.00 57.97 82 LEU A C 1
ATOM 670 O O . LEU A 1 82 ? -33.358 -0.664 -11.935 1.00 57.97 82 LEU A O 1
ATOM 674 N N . SER A 1 83 ? -33.975 0.849 -10.406 1.00 47.09 83 SER A N 1
ATOM 675 C CA . SER A 1 83 ? -35.128 0.078 -9.881 1.00 47.09 83 SER A CA 1
ATOM 676 C C . SER A 1 83 ? -34.826 -1.416 -9.633 1.00 47.09 83 SER A C 1
ATOM 678 O O . SER A 1 83 ? -35.682 -2.280 -9.819 1.00 47.09 83 SER A O 1
ATOM 680 N N . LEU A 1 84 ? -33.599 -1.747 -9.219 1.00 45.84 84 LEU A N 1
ATOM 681 C CA . LEU A 1 84 ? -33.164 -3.114 -8.916 1.00 45.84 84 LEU A CA 1
ATOM 682 C C . LEU A 1 84 ? -33.521 -3.460 -7.466 1.00 45.84 84 LEU A C 1
ATOM 684 O O . LEU A 1 84 ? -32.666 -3.749 -6.635 1.00 45.84 84 LEU A O 1
ATOM 688 N N . SER A 1 85 ? -34.811 -3.423 -7.146 1.00 42.50 85 SER A N 1
ATOM 689 C CA . SER A 1 85 ? -35.342 -3.942 -5.888 1.00 42.50 85 SER A CA 1
ATOM 690 C C . SER A 1 85 ? -35.939 -5.327 -6.098 1.00 42.50 85 SER A C 1
ATOM 692 O O . SER A 1 85 ? -37.100 -5.538 -5.784 1.00 42.50 85 SER A O 1
ATOM 694 N N . GLU A 1 86 ? -35.186 -6.281 -6.641 1.00 45.75 86 GLU A N 1
ATOM 695 C CA . GLU A 1 86 ? -35.605 -7.683 -6.629 1.00 45.75 86 GLU A CA 1
ATOM 696 C C . GLU A 1 86 ? -34.381 -8.604 -6.689 1.00 45.75 86 GLU A C 1
ATOM 698 O O . GLU A 1 86 ? -33.659 -8.637 -7.680 1.00 45.75 86 GLU A O 1
ATOM 703 N N . LYS A 1 87 ? -34.228 -9.410 -5.627 1.00 40.47 87 LYS A N 1
ATOM 704 C CA . LYS A 1 87 ? -33.272 -10.520 -5.427 1.00 40.47 87 LYS A CA 1
ATOM 705 C C . LYS A 1 87 ? -31.918 -10.146 -4.818 1.00 40.47 87 LYS A C 1
ATOM 707 O O . LYS A 1 87 ? -30.912 -10.076 -5.505 1.00 40.47 87 LYS A O 1
ATOM 712 N N . ASN A 1 88 ? -31.906 -10.046 -3.486 1.00 34.41 88 ASN A N 1
ATOM 713 C CA . ASN A 1 88 ? -30.953 -10.759 -2.620 1.00 34.41 88 ASN A CA 1
ATOM 714 C C . ASN A 1 88 ? -31.429 -10.708 -1.157 1.00 34.41 88 ASN A C 1
ATOM 716 O O . ASN A 1 88 ? -30.856 -10.047 -0.297 1.00 34.41 88 ASN A O 1
ATOM 720 N N . ASN A 1 89 ? -32.501 -11.452 -0.868 1.00 37.50 89 ASN A N 1
ATOM 721 C CA . ASN A 1 89 ? -32.773 -11.914 0.490 1.00 37.50 89 ASN A CA 1
ATOM 722 C C . ASN A 1 89 ? -31.779 -13.031 0.799 1.00 37.50 89 ASN A C 1
ATOM 724 O O . ASN A 1 89 ? -32.070 -14.185 0.513 1.00 37.50 89 ASN A O 1
ATOM 728 N N . ASN A 1 90 ? -30.608 -12.682 1.325 1.00 37.44 90 ASN A N 1
ATOM 729 C CA . ASN A 1 90 ? -29.832 -13.555 2.200 1.00 37.44 90 ASN A CA 1
ATOM 730 C C . ASN A 1 90 ? -28.820 -12.715 2.986 1.00 37.44 90 ASN A C 1
ATOM 732 O O . ASN A 1 90 ? -27.776 -12.329 2.477 1.00 37.44 90 ASN A O 1
ATOM 736 N N . ASN A 1 91 ? -29.183 -12.458 4.245 1.00 47.31 91 ASN A N 1
ATOM 737 C CA . ASN A 1 91 ? -28.315 -12.167 5.384 1.00 47.31 91 ASN A CA 1
ATOM 738 C C . ASN A 1 91 ? -27.106 -11.256 5.138 1.00 47.31 91 ASN A C 1
ATOM 740 O O . ASN A 1 91 ? -26.002 -11.749 4.925 1.00 47.31 91 ASN A O 1
ATOM 744 N N . GLN A 1 92 ? -27.280 -9.952 5.378 1.00 39.28 92 GLN A N 1
ATOM 745 C CA . GLN A 1 92 ? -26.270 -9.157 6.086 1.00 39.28 92 GLN A CA 1
ATOM 746 C C . GLN A 1 92 ? -26.868 -7.870 6.683 1.00 39.28 92 GLN A C 1
ATOM 748 O O . GLN A 1 92 ? -27.197 -6.921 5.982 1.00 39.28 92 GLN A O 1
ATOM 753 N N . ASN A 1 93 ? -27.017 -7.898 8.013 1.00 43.12 93 ASN A N 1
ATOM 754 C CA . ASN A 1 93 ? -27.053 -6.784 8.967 1.00 43.12 93 ASN A CA 1
ATOM 755 C C . ASN A 1 93 ? -27.491 -5.404 8.442 1.00 43.12 93 ASN A C 1
ATOM 757 O O . ASN A 1 93 ? -26.674 -4.497 8.275 1.00 43.12 93 ASN A O 1
ATOM 761 N N . LEU A 1 94 ? -28.807 -5.193 8.364 1.00 40.69 94 LEU A N 1
ATOM 762 C CA . LEU A 1 94 ? -29.350 -3.869 8.648 1.00 40.69 94 LEU A CA 1
ATOM 763 C C . LEU A 1 94 ? -29.128 -3.600 10.139 1.00 40.69 94 LEU A C 1
ATOM 765 O O . LEU A 1 94 ? -29.701 -4.277 10.993 1.00 40.69 94 LEU A O 1
ATOM 769 N N . GLN A 1 95 ? -28.290 -2.615 10.457 1.00 47.16 95 GLN A N 1
ATOM 770 C CA . GLN A 1 95 ? -28.266 -2.028 11.791 1.00 47.16 95 GLN A CA 1
ATOM 771 C C . GLN A 1 95 ? -29.648 -1.428 12.056 1.00 47.16 95 GLN A C 1
ATOM 773 O O . GLN A 1 95 ? -29.971 -0.333 11.597 1.00 47.16 95 GLN A O 1
ATOM 778 N N . GLN A 1 96 ? -30.478 -2.179 12.775 1.00 44.34 96 GLN A N 1
ATOM 779 C CA . GLN A 1 96 ? -31.699 -1.671 13.375 1.00 44.34 96 GLN A CA 1
ATOM 780 C C . GLN A 1 96 ? -31.318 -0.437 14.199 1.00 44.34 96 GLN A C 1
ATOM 782 O O . GLN A 1 96 ? -30.456 -0.517 15.081 1.00 44.34 96 GLN A O 1
ATOM 787 N N . LYS A 1 97 ? -31.927 0.719 13.902 1.00 44.75 97 LYS A N 1
ATOM 788 C CA . LYS A 1 97 ? -31.932 1.849 14.836 1.00 44.75 97 LYS A CA 1
ATOM 789 C C . LYS A 1 97 ? -32.436 1.292 16.163 1.00 44.75 97 LYS A C 1
ATOM 791 O O . LYS A 1 97 ? -33.584 0.870 16.241 1.00 44.75 97 LYS A O 1
ATOM 796 N N . LYS A 1 98 ? -31.563 1.228 17.170 1.00 53.97 98 LYS A N 1
ATOM 797 C CA . LYS A 1 98 ? -31.954 0.789 18.508 1.00 53.97 98 LYS A CA 1
ATOM 798 C C . LYS A 1 98 ? -33.023 1.755 19.003 1.00 53.97 98 LYS A C 1
ATOM 800 O O . LYS A 1 98 ? -32.760 2.951 19.119 1.00 53.97 98 LYS A O 1
ATOM 805 N N . GLU A 1 99 ? -34.217 1.235 19.244 1.00 57.78 99 GLU A N 1
ATOM 806 C CA . GLU A 1 99 ? -35.252 1.958 19.968 1.00 57.78 99 GLU A CA 1
ATOM 807 C C . GLU A 1 99 ? -34.704 2.326 21.355 1.00 57.78 99 GLU A C 1
ATOM 809 O O . GLU A 1 99 ? -33.931 1.571 21.952 1.00 57.78 99 GLU A O 1
ATOM 814 N N . ILE A 1 100 ? -35.037 3.521 21.843 1.00 56.62 100 ILE A N 1
ATOM 815 C CA . ILE A 1 100 ? -34.617 3.977 23.172 1.00 56.62 100 ILE A CA 1
ATOM 816 C C . ILE A 1 100 ? -35.205 3.018 24.211 1.00 56.62 100 ILE A C 1
ATOM 818 O O . ILE A 1 100 ? -36.413 2.798 24.246 1.00 56.62 100 ILE A O 1
ATOM 822 N N . THR A 1 101 ? -34.344 2.451 25.057 1.00 53.72 101 THR A N 1
ATOM 823 C CA . THR A 1 101 ? -34.735 1.487 26.087 1.00 53.72 101 THR A CA 1
ATOM 824 C C . THR A 1 101 ? -35.693 2.128 27.093 1.00 53.72 101 THR A C 1
ATOM 826 O O . THR A 1 101 ? -35.287 2.976 27.887 1.00 53.72 101 THR A O 1
ATOM 829 N N . VAL A 1 102 ? -36.951 1.687 27.103 1.00 68.94 102 VAL A N 1
ATOM 830 C CA . VAL A 1 102 ? -37.897 1.931 28.202 1.00 68.94 102 VAL A CA 1
ATOM 831 C C . VAL A 1 102 ? -37.785 0.757 29.185 1.00 68.94 102 VAL A C 1
ATOM 833 O O . VAL A 1 102 ? -37.833 -0.394 28.745 1.00 68.94 102 VAL A O 1
ATOM 836 N N . PRO A 1 103 ? -37.596 0.989 30.498 1.00 62.22 103 PRO A N 1
ATOM 837 C CA . PRO A 1 103 ? -37.468 -0.095 31.468 1.00 62.22 103 PRO A CA 1
ATOM 838 C C . PRO A 1 103 ? -38.781 -0.881 31.586 1.00 62.22 103 PRO A C 1
ATOM 840 O O . PRO A 1 103 ? -39.795 -0.357 32.040 1.00 62.22 103 PRO A O 1
ATOM 843 N N . ILE A 1 104 ? -38.746 -2.157 31.198 1.00 68.69 104 ILE A N 1
ATOM 844 C CA . ILE A 1 104 ? -39.833 -3.122 31.400 1.00 68.69 104 ILE A CA 1
ATOM 845 C C . ILE A 1 104 ? -39.550 -3.867 32.717 1.00 68.69 104 ILE A C 1
ATOM 847 O O . ILE A 1 104 ? -38.465 -4.440 32.854 1.00 68.69 104 ILE A O 1
ATOM 851 N N . PRO A 1 105 ? -40.469 -3.876 33.702 1.00 74.75 105 PRO A N 1
ATOM 852 C CA . PRO A 1 105 ? -40.282 -4.654 34.922 1.00 74.75 105 PRO A CA 1
ATOM 853 C C . PRO A 1 105 ? -40.223 -6.152 34.592 1.00 74.75 105 PRO A C 1
ATOM 855 O O . PRO A 1 105 ? -41.006 -6.666 33.796 1.00 74.75 105 PRO A O 1
ATOM 858 N N . PHE A 1 106 ? -39.268 -6.861 35.193 1.00 65.06 106 PHE A N 1
ATOM 859 C CA . PHE A 1 106 ? -39.062 -8.286 34.952 1.00 65.06 106 PHE A CA 1
ATOM 860 C C . PHE A 1 106 ? -40.172 -9.122 35.602 1.00 65.06 106 PHE A C 1
ATOM 862 O O . PHE A 1 106 ? -40.554 -8.898 36.751 1.00 65.06 106 PHE A O 1
ATOM 869 N N . ASN A 1 107 ? -40.646 -10.148 34.895 1.00 67.94 107 ASN A N 1
ATOM 870 C CA . ASN A 1 107 ? -41.515 -11.155 35.494 1.00 67.94 107 ASN A CA 1
ATOM 871 C C . ASN A 1 107 ? -40.691 -12.040 36.436 1.00 67.94 107 ASN A C 1
ATOM 873 O O . ASN A 1 107 ? -39.893 -12.867 35.993 1.00 67.94 107 ASN A O 1
ATOM 877 N N . LEU A 1 108 ? -40.901 -11.875 37.744 1.00 65.81 108 LEU A N 1
ATOM 878 C CA . LEU A 1 108 ? -40.376 -12.758 38.785 1.00 65.81 108 LEU A CA 1
ATOM 879 C C . LEU A 1 108 ? -40.888 -14.191 38.567 1.00 65.81 108 LEU A C 1
ATOM 881 O O . LEU A 1 108 ? -41.981 -14.554 39.002 1.00 65.81 108 LEU A O 1
ATOM 885 N N . THR A 1 109 ? -40.085 -15.043 37.932 1.00 63.00 109 THR A N 1
ATOM 886 C CA . THR A 1 109 ? -40.297 -16.490 37.999 1.00 63.00 109 THR A CA 1
ATOM 887 C C . THR A 1 109 ? -40.042 -16.938 39.433 1.00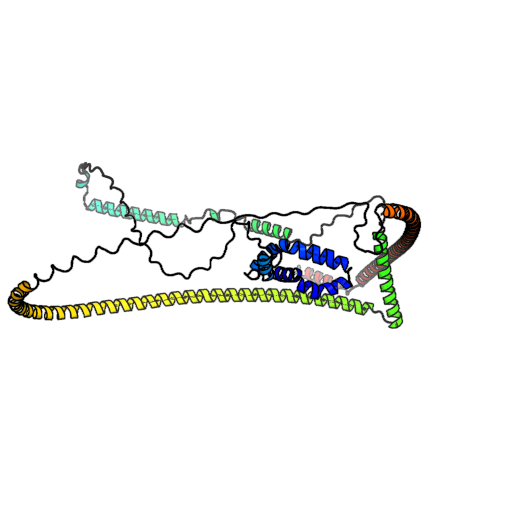 63.00 109 THR A C 1
ATOM 889 O O . THR A 1 109 ? -38.906 -16.864 39.908 1.00 63.00 109 THR A O 1
ATOM 892 N N . LYS A 1 110 ? -41.082 -17.404 40.138 1.00 66.50 110 LYS A N 1
ATOM 893 C CA . LYS A 1 110 ? -40.906 -18.042 41.450 1.00 66.50 110 LYS A CA 1
ATOM 894 C C . LYS A 1 110 ? -39.965 -19.242 41.261 1.00 66.50 110 LYS A C 1
ATOM 896 O O . LYS A 1 110 ? -40.292 -20.119 40.457 1.00 66.50 110 LYS A O 1
ATOM 901 N N . PRO A 1 111 ? -38.803 -19.296 41.935 1.00 62.12 111 PRO A N 1
ATOM 902 C CA . PRO A 1 111 ? -37.899 -20.429 41.800 1.00 62.12 111 PRO A CA 1
ATOM 903 C C . PRO A 1 111 ? -38.631 -21.704 42.227 1.00 62.12 111 PRO A C 1
ATOM 905 O O . PRO A 1 111 ? -39.298 -21.723 43.264 1.00 62.12 111 PRO A O 1
ATOM 908 N N . LYS A 1 112 ? -38.522 -22.772 41.425 1.00 64.62 112 LYS A N 1
ATOM 909 C CA . LYS A 1 112 ? -39.028 -24.095 41.814 1.00 64.62 112 LYS A CA 1
ATOM 910 C C . LYS A 1 112 ? -38.363 -24.476 43.149 1.00 64.62 112 LYS A C 1
ATOM 912 O O . LYS A 1 112 ? -37.130 -24.454 43.208 1.00 64.62 112 LYS A O 1
ATOM 917 N N . PRO A 1 113 ? -39.123 -24.795 44.213 1.00 71.38 113 PRO A N 1
ATOM 918 C CA . PRO A 1 113 ? -38.528 -25.190 45.483 1.00 71.38 113 PRO A CA 1
ATOM 919 C C . PRO A 1 113 ? -37.656 -26.430 45.264 1.00 71.38 113 PRO A C 1
ATOM 921 O O . PRO A 1 113 ? -38.075 -27.380 44.599 1.00 71.38 113 PRO A O 1
ATOM 924 N N . LYS A 1 114 ? -36.424 -26.412 45.785 1.00 63.34 114 LYS A N 1
ATOM 925 C CA . LYS A 1 114 ? -35.537 -27.581 45.752 1.00 63.34 114 LYS A CA 1
ATOM 926 C C . LYS A 1 114 ? -36.206 -28.706 46.545 1.00 63.34 114 LYS A C 1
ATOM 928 O O . LYS A 1 114 ? -36.423 -28.550 47.744 1.00 63.34 114 LYS A O 1
ATOM 933 N N . ALA A 1 115 ? -36.532 -29.817 45.886 1.00 68.94 115 ALA A N 1
ATOM 934 C CA . ALA A 1 115 ? -36.982 -31.020 46.574 1.00 68.94 115 ALA A CA 1
ATOM 935 C C . ALA A 1 115 ? -35.810 -31.571 47.397 1.00 68.94 115 ALA A C 1
ATOM 937 O O . ALA A 1 115 ? -34.742 -31.854 46.851 1.00 68.94 115 ALA A O 1
ATOM 938 N N . LEU A 1 116 ? -35.990 -31.657 48.715 1.00 67.88 116 LEU A N 1
ATOM 939 C CA . LEU A 1 116 ? -35.032 -32.328 49.587 1.00 67.88 116 LEU A CA 1
ATOM 940 C C . LEU A 1 116 ? -35.068 -33.834 49.271 1.00 67.88 116 LEU A C 1
ATOM 942 O O . LEU A 1 116 ? -36.162 -34.369 49.079 1.00 67.88 116 LEU A O 1
ATOM 946 N N . PRO A 1 117 ? -33.915 -34.520 49.192 1.00 74.00 117 PRO A N 1
ATOM 947 C CA . PRO A 1 117 ? -33.893 -35.966 49.001 1.00 74.00 117 PRO A CA 1
ATOM 948 C C . PRO A 1 117 ? -34.592 -36.661 50.175 1.00 74.00 117 PRO A C 1
ATOM 950 O O . PRO A 1 117 ? -34.431 -36.252 51.328 1.00 74.00 117 PRO A O 1
ATOM 953 N N . GLU A 1 118 ? -35.374 -37.703 49.885 1.00 75.44 118 GLU A N 1
ATOM 954 C CA . GLU A 1 118 ? -36.089 -38.450 50.921 1.00 75.44 118 GLU A CA 1
ATOM 955 C C . GLU A 1 118 ? -35.096 -39.077 51.917 1.00 75.44 118 GLU A C 1
ATOM 957 O O . GLU A 1 118 ? -34.090 -39.669 51.508 1.00 75.44 118 GLU A O 1
ATOM 962 N N . PRO A 1 119 ? -35.339 -38.941 53.233 1.00 71.94 119 PRO A N 1
ATOM 963 C CA . PRO A 1 119 ? -34.424 -39.446 54.244 1.00 71.94 119 PRO A CA 1
ATOM 964 C C . PRO A 1 119 ? -34.364 -40.977 54.200 1.00 71.94 119 PRO A C 1
ATOM 966 O O . PRO A 1 119 ? -35.380 -41.665 54.313 1.00 71.94 119 PRO A O 1
ATOM 969 N N . ILE A 1 120 ? -33.147 -41.511 54.087 1.00 73.19 120 ILE A N 1
ATOM 970 C CA . ILE A 1 120 ? -32.874 -42.951 54.110 1.00 73.19 120 ILE A CA 1
ATOM 971 C C . ILE A 1 120 ? -33.344 -43.511 55.462 1.00 73.19 120 ILE A C 1
ATOM 973 O O . ILE A 1 120 ? -32.827 -43.133 56.516 1.00 73.19 120 ILE A O 1
ATOM 977 N N . LYS A 1 121 ? -34.328 -44.420 55.451 1.00 72.62 121 LYS A N 1
ATOM 978 C CA . LYS A 1 121 ? -34.777 -45.128 56.661 1.00 72.62 121 LYS A CA 1
ATOM 979 C C . LYS A 1 121 ? -33.679 -46.081 57.134 1.00 72.62 121 LYS A C 1
ATOM 981 O O . LYS A 1 121 ? -33.520 -47.174 56.603 1.00 72.62 121 LYS A O 1
ATOM 986 N N . ILE A 1 122 ? -32.938 -45.666 58.157 1.00 69.50 122 ILE A N 1
ATOM 987 C CA . ILE A 1 122 ? -31.974 -46.515 58.865 1.00 69.50 122 ILE A CA 1
ATOM 988 C C . ILE A 1 122 ? -32.761 -47.508 59.736 1.00 69.50 122 ILE A C 1
ATOM 990 O O . ILE A 1 122 ? -33.496 -47.097 60.638 1.00 69.50 122 ILE A O 1
ATOM 994 N N . GLU A 1 123 ? -32.619 -48.813 59.485 1.00 72.25 123 GLU A N 1
ATOM 995 C CA . GLU A 1 123 ? -33.226 -49.855 60.322 1.00 72.25 123 GLU A CA 1
ATOM 996 C C . GLU A 1 123 ? -32.631 -49.821 61.741 1.00 72.25 123 GLU A C 1
ATOM 998 O O . GLU A 1 123 ? -31.484 -50.207 61.968 1.00 72.25 123 GLU A O 1
ATOM 1003 N N . LYS A 1 124 ? -33.417 -49.383 62.731 1.00 67.12 124 LYS A N 1
ATOM 1004 C CA . LYS A 1 124 ? -33.016 -49.373 64.146 1.00 67.12 124 LYS A CA 1
ATOM 1005 C C . LYS A 1 124 ? -33.117 -50.777 64.756 1.00 67.12 124 LYS A C 1
ATOM 1007 O O . LYS A 1 124 ? -34.039 -51.063 65.514 1.00 67.12 124 LYS A O 1
ATOM 1012 N N . LYS A 1 125 ? -32.168 -51.664 64.451 1.00 70.56 125 LYS A N 1
ATOM 1013 C CA . LYS A 1 125 ? -31.979 -52.918 65.202 1.00 70.56 125 LYS A CA 1
ATOM 1014 C C . LYS A 1 125 ? -31.019 -52.661 66.364 1.00 70.56 125 LYS A C 1
ATOM 1016 O O . LYS A 1 125 ? -29.808 -52.617 66.173 1.00 70.56 125 LYS A O 1
ATOM 1021 N N . VAL A 1 126 ? -31.555 -52.481 67.571 1.00 66.25 126 VAL A N 1
ATOM 1022 C CA . VAL A 1 126 ? -30.742 -52.366 68.792 1.00 66.25 126 VAL A CA 1
ATOM 1023 C C . VAL A 1 126 ? -30.373 -53.774 69.259 1.00 66.25 126 VAL A C 1
ATOM 1025 O O . VAL A 1 126 ? -31.216 -54.500 69.778 1.00 66.25 126 VAL A O 1
ATOM 1028 N N . LYS A 1 127 ? -29.112 -54.171 69.069 1.00 65.94 127 LYS A N 1
ATOM 1029 C CA . LYS A 1 127 ? -28.512 -55.322 69.756 1.00 65.94 127 LYS A CA 1
ATOM 1030 C C . LYS A 1 127 ? -27.553 -54.786 70.813 1.00 65.94 127 LYS A C 1
ATOM 1032 O O . LYS A 1 127 ? -26.568 -54.138 70.471 1.00 65.94 127 LYS A O 1
ATOM 1037 N N . ALA A 1 128 ? -27.869 -55.014 72.085 1.00 71.56 128 ALA A N 1
ATOM 1038 C CA . ALA A 1 128 ? -26.979 -54.660 73.181 1.00 71.56 128 ALA A CA 1
ATOM 1039 C C . ALA A 1 128 ? -25.847 -55.691 73.257 1.00 71.56 128 ALA A C 1
ATOM 1041 O O . ALA A 1 128 ? -26.098 -56.885 73.422 1.00 71.56 128 ALA A O 1
ATOM 1042 N N . ASN A 1 129 ? -24.606 -55.229 73.125 1.00 69.81 129 ASN A N 1
ATOM 1043 C CA . ASN A 1 129 ? -23.445 -56.069 73.389 1.00 69.81 129 ASN A CA 1
ATOM 1044 C C . ASN A 1 129 ? -23.322 -56.280 74.908 1.00 69.81 129 ASN A C 1
ATOM 1046 O O . ASN A 1 129 ? -23.571 -55.338 75.666 1.00 69.81 129 ASN A O 1
ATOM 1050 N N . PRO A 1 130 ? -22.946 -57.485 75.373 1.00 77.12 130 PRO A N 1
ATOM 1051 C CA . PRO A 1 130 ? -22.749 -57.728 76.794 1.00 77.12 130 PRO A CA 1
ATOM 1052 C C . PRO A 1 130 ? -21.639 -56.824 77.331 1.00 77.12 130 PRO A C 1
ATOM 1054 O O . PRO A 1 130 ? -20.659 -56.532 76.642 1.00 77.12 130 PRO A O 1
ATOM 1057 N N . ILE A 1 131 ? -21.805 -56.384 78.576 1.00 70.25 131 ILE A N 1
ATOM 1058 C CA . ILE A 1 131 ? -20.852 -55.498 79.239 1.00 70.25 131 ILE A CA 1
ATOM 1059 C C . ILE A 1 131 ? -19.501 -56.231 79.328 1.00 70.25 131 ILE A C 1
ATOM 1061 O O . ILE A 1 131 ? -19.443 -57.332 79.885 1.00 70.25 131 ILE A O 1
ATOM 1065 N N . PRO A 1 132 ? -18.411 -55.672 78.771 1.00 69.44 132 PRO A N 1
ATOM 1066 C CA . PRO A 1 132 ? -17.124 -56.348 78.762 1.00 69.44 132 PRO A CA 1
ATOM 1067 C C . PRO A 1 132 ? -16.586 -56.484 80.192 1.00 69.44 132 PRO A C 1
ATOM 1069 O O . PRO A 1 132 ? -16.490 -55.511 80.939 1.00 69.44 132 PRO A O 1
ATOM 1072 N N . GLN A 1 133 ? -16.188 -57.704 80.567 1.00 66.25 133 GLN A N 1
ATOM 1073 C CA . GLN A 1 133 ? -15.711 -58.056 81.917 1.00 66.25 133 GLN A CA 1
ATOM 1074 C C . GLN A 1 133 ? -14.438 -57.300 82.352 1.00 66.25 133 GLN A C 1
ATOM 1076 O O . GLN A 1 133 ? -13.999 -57.409 83.495 1.00 66.25 133 GLN A O 1
ATOM 1081 N N . THR A 1 134 ? -13.816 -56.544 81.447 1.00 64.81 134 THR A N 1
ATOM 1082 C CA . THR A 1 134 ? -12.617 -55.735 81.691 1.00 64.81 134 THR A CA 1
ATOM 1083 C C . THR A 1 134 ? -12.886 -54.484 82.521 1.00 64.81 134 THR A C 1
ATOM 1085 O O . THR A 1 134 ? -11.947 -53.972 83.122 1.00 64.81 134 THR A O 1
ATOM 1088 N N . ILE A 1 135 ? -14.139 -54.019 82.609 1.00 66.31 135 ILE A N 1
ATOM 1089 C CA . ILE A 1 135 ? -14.512 -52.811 83.369 1.00 66.31 135 ILE A CA 1
ATOM 1090 C C . ILE A 1 135 ? -14.202 -52.959 84.868 1.00 66.31 135 ILE A C 1
ATOM 1092 O O . ILE A 1 135 ? -13.861 -51.981 85.522 1.00 66.31 135 ILE A O 1
ATOM 1096 N N . PHE A 1 136 ? -14.233 -54.184 85.402 1.00 65.94 136 PHE A N 1
ATOM 1097 C CA . PHE A 1 136 ? -13.990 -54.454 86.825 1.00 65.94 136 PHE A CA 1
ATOM 1098 C C . PHE A 1 136 ? -12.546 -54.868 87.154 1.00 65.94 136 PHE A C 1
ATOM 1100 O O . PHE A 1 136 ? -12.243 -55.135 88.312 1.00 65.94 136 PHE A O 1
ATOM 1107 N N . LYS A 1 137 ? -11.650 -54.963 86.158 1.00 66.12 137 LYS A N 1
ATOM 1108 C CA . LYS A 1 137 ? -10.288 -55.502 86.349 1.00 66.12 137 LYS A CA 1
ATOM 1109 C C . LYS A 1 137 ? -9.197 -54.442 86.508 1.00 66.12 137 LYS A C 1
ATOM 1111 O O . LYS A 1 137 ? -8.083 -54.795 86.879 1.00 66.12 137 LYS A O 1
ATOM 1116 N N . THR A 1 138 ? -9.469 -53.172 86.209 1.00 67.81 138 THR A N 1
ATOM 1117 C CA . THR A 1 138 ? -8.431 -52.128 86.166 1.00 67.81 138 THR A CA 1
ATOM 1118 C C . THR A 1 138 ? -8.651 -51.063 87.229 1.00 67.81 138 THR A C 1
ATOM 1120 O O . THR A 1 138 ? -9.692 -50.411 87.242 1.00 67.81 138 THR A O 1
ATOM 1123 N N . ASN A 1 139 ? -7.646 -50.857 88.081 1.00 77.75 139 ASN A N 1
ATOM 1124 C CA . ASN A 1 139 ? -7.616 -49.759 89.047 1.00 77.75 139 ASN A CA 1
ATOM 1125 C C . ASN A 1 139 ? -7.252 -48.430 88.345 1.00 77.75 139 ASN A C 1
ATOM 1127 O O . ASN A 1 139 ? -6.495 -48.422 87.370 1.00 77.75 139 ASN A O 1
ATOM 1131 N N . ILE A 1 140 ? -7.752 -47.302 88.856 1.00 79.06 140 ILE A N 1
ATOM 1132 C CA . ILE A 1 140 ? -7.511 -45.941 88.344 1.00 79.06 140 ILE A CA 1
ATOM 1133 C C . ILE A 1 140 ? -6.006 -45.646 88.247 1.00 79.06 140 ILE A C 1
ATOM 1135 O O . ILE A 1 140 ? -5.542 -45.064 87.268 1.00 79.06 140 ILE A O 1
ATOM 1139 N N . GLU A 1 141 ? -5.216 -46.119 89.210 1.00 82.62 141 GLU A N 1
ATOM 1140 C CA . GLU A 1 141 ? -3.759 -45.945 89.212 1.00 82.62 141 GLU A CA 1
ATOM 1141 C C . GLU A 1 141 ? -3.077 -46.639 88.026 1.00 82.62 141 GLU A C 1
ATOM 1143 O O . GLU A 1 141 ? -2.198 -46.058 87.390 1.00 82.62 141 GLU A O 1
ATOM 1148 N N . GLN A 1 142 ? -3.532 -47.840 87.659 1.00 81.00 142 GLN A N 1
ATOM 1149 C CA . GLN A 1 142 ? -3.004 -48.584 86.511 1.00 81.00 142 GLN A CA 1
ATOM 1150 C C . GLN A 1 142 ? -3.392 -47.924 85.182 1.00 81.00 142 GLN A C 1
ATOM 1152 O O . GLN A 1 142 ? -2.627 -47.967 84.220 1.00 81.00 142 GLN A O 1
ATOM 1157 N N . ILE A 1 143 ? -4.567 -47.290 85.120 1.00 80.38 143 ILE A N 1
ATOM 1158 C CA . ILE A 1 143 ? -5.000 -46.507 83.955 1.00 80.38 143 ILE A CA 1
ATOM 1159 C C . ILE A 1 143 ? -4.118 -45.263 83.806 1.00 80.38 143 ILE A C 1
ATOM 1161 O O . ILE A 1 143 ? -3.659 -44.965 82.704 1.00 80.38 143 ILE A O 1
ATOM 1165 N N . ASN A 1 144 ? -3.816 -44.586 84.914 1.00 85.88 144 ASN A N 1
ATOM 1166 C CA . ASN A 1 144 ? -2.952 -43.409 84.921 1.00 85.88 144 ASN A CA 1
ATOM 1167 C C . ASN A 1 144 ? -1.502 -43.751 84.548 1.00 85.88 144 ASN A C 1
ATOM 1169 O O . ASN A 1 144 ? -0.887 -43.015 83.777 1.00 85.88 144 ASN A O 1
ATOM 1173 N N . GLN A 1 145 ? -0.965 -44.875 85.032 1.00 87.12 145 GLN A N 1
ATOM 1174 C CA . GLN A 1 145 ? 0.369 -45.361 84.654 1.00 87.12 145 GLN A CA 1
ATOM 1175 C C . GLN A 1 145 ? 0.439 -45.707 83.162 1.00 87.12 145 GLN A C 1
ATOM 1177 O O . GLN A 1 145 ? 1.296 -45.178 82.458 1.00 87.12 145 GLN A O 1
ATOM 1182 N N . LYS A 1 146 ? -0.538 -46.461 82.638 1.00 86.12 146 LYS A N 1
ATOM 1183 C CA . LYS A 1 146 ? -0.643 -46.738 81.194 1.00 86.12 146 LYS A CA 1
ATOM 1184 C C . LYS A 1 146 ? -0.817 -45.468 80.361 1.00 86.12 146 LYS A C 1
ATOM 1186 O O . LYS A 1 146 ? -0.324 -45.389 79.239 1.00 86.12 146 LYS A O 1
ATOM 1191 N N . GLY A 1 147 ? -1.515 -44.467 80.898 1.00 86.31 147 GLY A N 1
ATOM 1192 C CA . GLY A 1 147 ? -1.656 -43.150 80.282 1.00 86.31 147 GLY A CA 1
ATOM 1193 C C . GLY A 1 147 ? -0.317 -42.422 80.160 1.00 86.31 147 GLY A C 1
ATOM 1194 O O . GLY A 1 147 ? -0.007 -41.900 79.089 1.00 86.31 147 GLY A O 1
ATOM 1195 N N . LYS A 1 148 ? 0.501 -42.444 81.220 1.00 89.19 148 LYS A N 1
ATOM 1196 C CA . LYS A 1 148 ? 1.856 -41.872 81.218 1.00 89.19 148 LYS A CA 1
ATOM 1197 C C . LYS A 1 148 ? 2.783 -42.603 80.248 1.00 89.19 148 LYS A C 1
ATOM 1199 O O . LYS A 1 148 ? 3.405 -41.949 79.418 1.00 89.19 148 LYS A O 1
ATOM 1204 N N . GLU A 1 149 ? 2.802 -43.933 80.277 1.00 89.94 149 GLU A N 1
ATOM 1205 C CA . GLU A 1 149 ? 3.602 -44.754 79.355 1.00 89.94 149 GLU A CA 1
ATOM 1206 C C . GLU A 1 149 ? 3.214 -44.513 77.890 1.00 89.94 149 GLU A C 1
ATOM 1208 O O . GLU A 1 149 ? 4.073 -44.377 77.019 1.00 89.94 149 GLU A O 1
ATOM 1213 N N . ARG A 1 150 ? 1.912 -44.387 77.602 1.00 89.31 150 ARG A N 1
ATOM 1214 C CA . ARG A 1 150 ? 1.425 -44.058 76.257 1.00 89.31 150 ARG A CA 1
ATOM 1215 C C . ARG A 1 150 ? 1.895 -42.669 75.816 1.00 89.31 150 ARG A C 1
ATOM 1217 O O . ARG A 1 150 ? 2.321 -42.518 74.676 1.00 89.31 150 ARG A O 1
ATOM 1224 N N . LEU A 1 151 ? 1.850 -41.676 76.704 1.00 87.88 151 LEU A N 1
ATOM 1225 C CA . LEU A 1 151 ? 2.349 -40.322 76.438 1.00 87.88 151 LEU A CA 1
ATOM 1226 C C . LEU A 1 151 ? 3.860 -40.296 76.176 1.00 87.88 151 LEU A C 1
ATOM 1228 O O . LEU A 1 151 ? 4.308 -39.601 75.265 1.00 87.88 151 LEU A O 1
ATOM 1232 N N . GLU A 1 152 ? 4.642 -41.060 76.938 1.00 89.94 152 GLU A N 1
ATOM 1233 C CA . GLU A 1 152 ? 6.088 -41.185 76.726 1.00 89.94 152 GLU A CA 1
ATOM 1234 C C . GLU A 1 152 ? 6.421 -41.879 75.406 1.00 89.94 152 GLU A C 1
ATOM 1236 O O . GLU A 1 152 ? 7.316 -41.430 74.691 1.00 89.94 152 GLU A O 1
ATOM 1241 N N . ASN A 1 153 ? 5.677 -42.924 75.043 1.00 90.50 153 ASN A N 1
ATOM 1242 C CA . ASN A 1 153 ? 5.862 -43.610 73.767 1.00 90.50 153 ASN A CA 1
ATOM 1243 C C . ASN A 1 153 ? 5.511 -42.705 72.582 1.00 90.50 153 ASN A C 1
ATOM 1245 O O . ASN A 1 153 ? 6.285 -42.640 71.632 1.00 90.50 153 ASN A O 1
ATOM 1249 N N . ILE A 1 154 ? 4.416 -41.939 72.669 1.00 88.69 154 ILE A N 1
ATOM 1250 C CA . ILE A 1 154 ? 4.057 -40.943 71.648 1.00 88.69 154 ILE A CA 1
ATOM 1251 C C . ILE A 1 154 ? 5.157 -39.883 71.529 1.00 88.69 154 ILE A C 1
ATOM 1253 O O . ILE A 1 154 ? 5.579 -39.569 70.422 1.00 88.69 154 ILE A O 1
ATOM 1257 N N . LYS A 1 155 ? 5.673 -39.363 72.652 1.00 91.19 155 LYS A N 1
ATOM 1258 C CA . LYS A 1 155 ? 6.787 -38.401 72.629 1.00 91.19 155 LYS A CA 1
ATOM 1259 C C . LYS A 1 155 ? 8.027 -38.972 71.943 1.00 91.19 155 LYS A C 1
ATOM 1261 O O . LYS A 1 155 ? 8.591 -38.299 71.088 1.00 91.19 155 LYS A O 1
ATOM 1266 N N . LYS A 1 156 ? 8.430 -40.201 72.286 1.00 90.06 156 LYS A N 1
ATOM 1267 C CA . LYS A 1 156 ? 9.587 -40.874 71.670 1.00 90.06 156 LYS A CA 1
ATOM 1268 C C . LYS A 1 156 ? 9.392 -41.077 70.167 1.00 90.06 156 LYS A C 1
ATOM 1270 O O . LYS A 1 156 ? 10.327 -40.855 69.406 1.00 90.06 156 LYS A O 1
ATOM 1275 N N . GLN A 1 157 ? 8.186 -41.454 69.751 1.00 88.25 157 GLN A N 1
ATOM 1276 C CA . GLN A 1 157 ? 7.844 -41.687 68.349 1.00 88.25 157 GLN A CA 1
ATOM 1277 C C . GLN A 1 157 ? 7.872 -40.383 67.539 1.00 88.25 157 GLN A C 1
ATOM 1279 O O . GLN A 1 157 ? 8.531 -40.314 66.509 1.00 88.25 157 GLN A O 1
ATOM 1284 N N . VAL A 1 158 ? 7.277 -39.310 68.066 1.00 86.12 158 VAL A N 1
ATOM 1285 C CA . VAL A 1 158 ? 7.325 -37.970 67.457 1.00 86.12 158 VAL A CA 1
ATOM 1286 C C . VAL A 1 158 ? 8.767 -37.453 67.363 1.00 86.12 158 VAL A C 1
ATOM 1288 O O . VAL A 1 158 ? 9.165 -36.879 66.354 1.00 86.12 158 VAL A O 1
ATOM 1291 N N . GLU A 1 159 ? 9.593 -37.680 68.387 1.00 85.81 159 GLU A N 1
ATOM 1292 C CA . GLU A 1 159 ? 11.004 -37.278 68.365 1.00 85.81 159 GLU A CA 1
ATOM 1293 C C . GLU A 1 159 ? 11.826 -38.059 67.322 1.00 85.81 159 GLU A C 1
ATOM 1295 O O . GLU A 1 159 ? 12.734 -37.496 66.706 1.00 85.81 159 GLU A O 1
ATOM 1300 N N . GLN A 1 160 ? 11.503 -39.337 67.093 1.00 83.69 160 GLN A N 1
ATOM 1301 C CA . GLN A 1 160 ? 12.081 -40.141 66.011 1.00 83.69 160 GLN A CA 1
ATOM 1302 C C . GLN A 1 160 ? 11.643 -39.621 64.637 1.00 83.69 160 GLN A C 1
ATOM 1304 O O . GLN A 1 160 ? 12.504 -39.370 63.795 1.00 83.69 160 GLN A O 1
ATOM 1309 N N . GLU A 1 161 ? 10.354 -39.333 64.445 1.00 79.62 161 GLU A N 1
ATOM 1310 C CA . GLU A 1 161 ? 9.825 -38.755 63.201 1.00 79.62 161 GLU A CA 1
ATOM 1311 C C . GLU A 1 161 ? 10.484 -37.404 62.868 1.00 79.62 161 GLU A C 1
ATOM 1313 O O . GLU A 1 161 ? 10.838 -37.146 61.715 1.00 79.62 161 GLU A O 1
ATOM 1318 N N . TYR A 1 162 ? 10.736 -36.547 63.865 1.00 76.44 162 TYR A N 1
ATOM 1319 C CA . TYR A 1 162 ? 11.448 -35.275 63.671 1.00 76.44 162 TYR A CA 1
ATOM 1320 C C . TYR A 1 162 ? 12.941 -35.444 63.335 1.00 76.44 162 TYR A C 1
ATOM 1322 O O . TYR A 1 162 ? 13.511 -34.620 62.613 1.00 76.44 162 TYR A O 1
ATOM 1330 N N . LYS A 1 163 ? 13.595 -36.501 63.834 1.00 76.75 163 LYS A N 1
ATOM 1331 C CA . LYS A 1 163 ? 14.989 -36.827 63.482 1.00 76.75 163 LYS A CA 1
ATOM 1332 C C . LYS A 1 163 ? 15.081 -37.388 62.059 1.00 76.75 163 LYS A C 1
ATOM 1334 O O . LYS A 1 163 ? 15.975 -36.991 61.315 1.00 76.75 163 LYS A O 1
ATOM 1339 N N . GLU A 1 164 ? 14.130 -38.228 61.658 1.00 67.88 164 GLU A N 1
ATOM 1340 C CA . GLU A 1 164 ? 14.039 -38.804 60.309 1.00 67.88 164 GLU A CA 1
ATOM 1341 C C . GLU A 1 164 ? 13.630 -37.770 59.245 1.00 67.88 164 GLU A C 1
ATOM 1343 O O . GLU A 1 164 ? 14.201 -37.740 58.153 1.00 67.88 164 GLU A O 1
ATOM 1348 N N . SER A 1 165 ? 12.720 -36.846 59.560 1.00 62.59 165 SER A N 1
ATOM 1349 C CA . SER A 1 165 ? 12.291 -35.788 58.626 1.00 62.59 165 SER A CA 1
ATOM 1350 C C . SER A 1 165 ? 13.353 -34.716 58.369 1.00 62.59 165 SER A C 1
ATOM 1352 O O . SER A 1 165 ? 13.349 -34.095 57.308 1.00 62.59 165 SER A O 1
ATOM 1354 N N . LYS A 1 166 ? 14.329 -34.532 59.271 1.00 60.19 166 LYS A N 1
ATOM 1355 C CA . LYS A 1 166 ? 15.523 -33.715 58.980 1.00 60.19 166 LYS A CA 1
ATOM 1356 C C . LYS A 1 166 ? 16.417 -34.337 57.898 1.00 60.19 166 LYS A C 1
ATOM 1358 O O . LYS A 1 166 ? 17.115 -33.596 57.208 1.00 60.19 166 LYS A O 1
ATOM 1363 N N . ILE A 1 167 ? 16.389 -35.664 57.753 1.00 59.12 167 ILE A N 1
ATOM 1364 C CA . ILE A 1 167 ? 17.135 -36.421 56.735 1.00 59.12 167 ILE A CA 1
ATOM 1365 C C . ILE A 1 167 ? 16.332 -36.487 55.423 1.00 59.12 167 ILE A C 1
ATOM 1367 O O . ILE A 1 167 ? 16.915 -36.407 54.345 1.00 59.12 167 ILE A O 1
ATOM 1371 N N . GLN A 1 168 ? 14.999 -36.539 55.489 1.00 60.31 168 GLN A N 1
ATOM 1372 C CA . GLN A 1 168 ? 14.117 -36.521 54.317 1.00 60.31 168 GLN A CA 1
ATOM 1373 C C . GLN A 1 168 ? 13.658 -35.098 53.958 1.00 60.31 168 GLN A C 1
ATOM 1375 O O . GLN A 1 168 ? 12.484 -34.750 54.082 1.00 60.31 168 GLN A O 1
ATOM 1380 N N . LYS A 1 169 ? 14.571 -34.257 53.455 1.00 62.59 169 LYS A N 1
ATOM 1381 C CA . LYS A 1 169 ? 14.134 -33.116 52.635 1.00 62.59 169 LYS A CA 1
ATOM 1382 C C . LYS A 1 169 ? 13.473 -33.677 51.375 1.00 62.59 169 LYS A C 1
ATOM 1384 O O . LYS A 1 169 ? 14.077 -34.465 50.656 1.00 62.59 169 LYS A O 1
ATOM 1389 N N . PHE A 1 170 ? 12.224 -33.292 51.132 1.00 58.66 170 PHE A N 1
ATOM 1390 C CA . PHE A 1 170 ? 11.480 -33.679 49.938 1.00 58.66 170 PHE A CA 1
ATOM 1391 C C . PHE A 1 170 ? 12.167 -33.097 48.692 1.00 58.66 170 PHE A C 1
ATOM 1393 O O . PHE A 1 170 ? 12.074 -31.901 48.430 1.00 58.66 170 PHE A O 1
ATOM 1400 N N . GLU A 1 171 ? 12.893 -33.932 47.950 1.00 62.62 171 GLU A N 1
ATOM 1401 C CA . GLU A 1 171 ? 13.449 -33.578 46.642 1.00 62.62 171 GLU A CA 1
ATOM 1402 C C . GLU A 1 171 ? 12.365 -33.756 45.575 1.00 62.62 171 GLU A C 1
ATOM 1404 O O . GLU A 1 171 ? 11.825 -34.855 45.404 1.00 62.62 171 GLU A O 1
ATOM 1409 N N . PHE A 1 172 ? 12.041 -32.696 44.830 1.00 64.50 172 PHE A N 1
ATOM 1410 C CA . PHE A 1 172 ? 11.088 -32.808 43.730 1.00 64.50 172 PHE A CA 1
ATOM 1411 C C . PHE A 1 172 ? 11.690 -33.674 42.618 1.00 64.50 172 PHE A C 1
ATOM 1413 O O . PHE A 1 172 ? 12.825 -33.475 42.192 1.00 64.50 172 PHE A O 1
ATOM 1420 N N . GLN A 1 173 ? 10.909 -34.611 42.070 1.00 66.06 173 GLN A N 1
ATOM 1421 C CA . GLN A 1 173 ? 11.335 -35.407 40.907 1.00 66.06 173 GLN A CA 1
ATOM 1422 C C . GLN A 1 173 ? 11.699 -34.534 39.688 1.00 66.06 173 GLN A C 1
ATOM 1424 O O . GLN A 1 173 ? 12.442 -34.985 38.817 1.00 66.06 173 GLN A O 1
ATOM 1429 N N . LEU A 1 174 ? 11.209 -33.286 39.634 1.00 62.47 174 LEU A N 1
ATOM 1430 C CA . LEU A 1 174 ? 11.582 -32.302 38.617 1.00 62.47 174 LEU A CA 1
ATOM 1431 C C . LEU A 1 174 ? 13.057 -31.888 38.693 1.00 62.47 174 LEU A C 1
ATOM 1433 O O . LEU A 1 174 ? 13.666 -31.722 37.640 1.00 62.47 174 LEU A O 1
ATOM 1437 N N . ASP A 1 175 ? 13.638 -31.784 39.890 1.00 65.75 175 ASP A N 1
ATOM 1438 C CA . ASP A 1 175 ? 15.031 -31.347 40.071 1.00 65.75 175 ASP A CA 1
ATOM 1439 C C . ASP A 1 175 ? 16.029 -32.394 39.548 1.00 65.75 175 ASP A C 1
ATOM 1441 O O . ASP A 1 175 ? 17.151 -32.070 39.168 1.00 65.75 175 ASP A O 1
ATOM 1445 N N . LYS A 1 176 ? 15.601 -33.662 39.465 1.00 67.62 176 LYS A N 1
ATOM 1446 C CA . LYS A 1 176 ? 16.389 -34.785 38.925 1.00 67.62 176 LYS A CA 1
ATOM 1447 C C . LYS A 1 176 ? 16.306 -34.905 37.400 1.00 67.62 176 LYS A C 1
ATOM 1449 O O . LYS A 1 176 ? 16.997 -35.740 36.816 1.00 67.62 176 LYS A O 1
ATOM 1454 N N . ARG A 1 177 ? 15.456 -34.114 36.734 1.00 70.44 177 ARG A N 1
ATOM 1455 C CA . ARG A 1 177 ? 15.312 -34.147 35.275 1.00 70.44 177 ARG A CA 1
ATOM 1456 C C . ARG A 1 177 ? 16.411 -33.286 34.641 1.00 70.44 177 ARG A C 1
ATOM 1458 O O . ARG A 1 177 ? 16.458 -32.095 34.936 1.00 70.44 177 ARG A O 1
ATOM 1465 N N . PRO A 1 178 ? 17.250 -33.815 33.729 1.00 70.19 178 PRO A N 1
ATOM 1466 C CA . PRO A 1 178 ? 18.204 -32.977 33.013 1.00 70.19 178 PRO A CA 1
ATOM 1467 C C . PRO A 1 178 ? 17.431 -31.960 32.169 1.00 70.19 178 PRO A C 1
ATOM 1469 O O . PRO A 1 178 ? 16.698 -32.308 31.238 1.00 70.19 178 PRO A O 1
ATOM 1472 N N . THR A 1 179 ? 17.556 -30.685 32.516 1.00 71.81 179 THR A N 1
ATOM 1473 C CA . THR A 1 179 ? 16.957 -29.580 31.779 1.00 71.81 179 THR A CA 1
ATOM 1474 C C . THR A 1 179 ? 17.782 -29.325 30.519 1.00 71.81 179 THR A C 1
ATOM 1476 O O . THR A 1 179 ? 18.711 -28.527 30.508 1.00 71.81 179 THR A O 1
ATOM 1479 N N . ASN A 1 180 ? 17.405 -29.955 29.400 1.00 75.44 180 ASN A N 1
ATOM 1480 C CA . ASN A 1 180 ? 17.961 -29.673 28.060 1.00 75.44 180 ASN A CA 1
ATOM 1481 C C . ASN A 1 180 ? 17.589 -28.272 27.526 1.00 75.44 180 ASN A C 1
ATOM 1483 O O . ASN A 1 180 ? 17.630 -28.019 26.327 1.00 75.44 180 ASN A O 1
ATOM 1487 N N . ILE A 1 181 ? 17.220 -27.352 28.413 1.00 79.69 181 ILE A N 1
ATOM 1488 C CA . ILE A 1 181 ? 16.734 -26.015 28.101 1.00 79.69 181 ILE A CA 1
ATOM 1489 C C . ILE A 1 181 ? 17.792 -25.242 27.305 1.00 79.69 181 ILE A C 1
ATOM 1491 O O . ILE A 1 181 ? 17.466 -24.646 26.288 1.00 79.69 181 ILE A O 1
ATOM 1495 N N . GLN A 1 182 ? 19.068 -25.331 27.695 1.00 81.44 182 GLN A N 1
ATOM 1496 C CA . GLN A 1 182 ? 20.165 -24.662 26.984 1.00 81.44 182 GLN A CA 1
ATOM 1497 C C . GLN A 1 182 ? 20.368 -25.198 25.562 1.00 81.44 182 GLN A C 1
ATOM 1499 O O . GLN A 1 182 ? 20.581 -24.414 24.644 1.00 81.44 182 GLN A O 1
ATOM 1504 N N . LYS A 1 183 ? 20.233 -26.515 25.360 1.00 85.25 183 LYS A N 1
ATOM 1505 C CA . LYS A 1 183 ? 20.315 -27.125 24.024 1.00 85.25 183 LYS A CA 1
ATOM 1506 C C . LYS A 1 183 ? 19.143 -26.699 23.145 1.00 85.25 183 LYS A C 1
ATOM 1508 O O . LYS A 1 183 ? 19.340 -26.350 21.992 1.00 85.25 183 LYS A O 1
ATOM 1513 N N . ILE A 1 184 ? 17.937 -26.658 23.711 1.00 86.00 184 ILE A N 1
ATOM 1514 C CA . ILE A 1 184 ? 16.738 -26.193 23.004 1.00 86.00 184 ILE A CA 1
ATOM 1515 C C . ILE A 1 184 ? 16.883 -24.714 22.619 1.00 86.00 184 ILE A C 1
ATOM 1517 O O . ILE A 1 184 ? 16.531 -24.349 21.503 1.00 86.00 184 ILE A O 1
ATOM 1521 N N . TYR A 1 185 ? 17.432 -23.872 23.502 1.00 87.94 185 TYR A N 1
ATOM 1522 C CA . TYR A 1 185 ? 17.722 -22.474 23.173 1.00 87.94 185 TYR A CA 1
ATOM 1523 C C . TYR A 1 185 ? 18.700 -22.356 22.003 1.00 87.94 185 TYR A C 1
ATOM 1525 O O . TYR A 1 185 ? 18.399 -21.645 21.050 1.00 87.94 185 TYR A O 1
ATOM 1533 N N . GLN A 1 186 ? 19.806 -23.104 22.037 1.00 89.38 186 GLN A N 1
ATOM 1534 C CA . GLN A 1 186 ? 20.795 -23.122 20.956 1.00 89.38 186 GLN A CA 1
ATOM 1535 C C . GLN A 1 186 ? 20.182 -23.593 19.630 1.00 89.38 186 GLN A C 1
ATOM 1537 O O . GLN A 1 186 ? 20.352 -22.933 18.613 1.00 89.38 186 GLN A O 1
ATOM 1542 N N . GLU A 1 187 ? 19.387 -24.666 19.633 1.00 91.12 187 GLU A N 1
ATOM 1543 C CA . GLU A 1 187 ? 18.715 -25.167 18.425 1.00 91.12 187 GLU A CA 1
ATOM 1544 C C . GLU A 1 187 ? 17.704 -24.167 17.840 1.00 91.12 187 GLU A C 1
ATOM 1546 O O . GLU A 1 187 ? 17.562 -24.058 16.620 1.00 91.12 187 GLU A O 1
ATOM 1551 N N . VAL A 1 188 ? 16.969 -23.446 18.692 1.00 92.56 188 VAL A N 1
ATOM 1552 C CA . VAL A 1 188 ? 16.008 -22.418 18.259 1.00 92.56 188 VAL A CA 1
ATOM 1553 C C . VAL A 1 188 ? 16.737 -21.200 17.695 1.00 92.56 188 VAL A C 1
ATOM 1555 O O . VAL A 1 188 ? 16.325 -20.664 16.666 1.00 92.56 188 VAL A O 1
ATOM 1558 N N . GLU A 1 189 ? 17.832 -20.789 18.329 1.00 88.94 189 GLU A N 1
ATOM 1559 C CA . GLU A 1 189 ? 18.659 -19.665 17.894 1.00 88.94 189 GLU A CA 1
ATOM 1560 C C . GLU A 1 189 ? 19.394 -19.972 16.582 1.00 88.94 189 GLU A C 1
ATOM 1562 O O . GLU A 1 189 ? 19.420 -19.142 15.676 1.00 88.94 189 GLU A O 1
ATOM 1567 N N . GLU A 1 190 ? 19.904 -21.192 16.410 1.00 89.25 190 GLU A N 1
ATOM 1568 C CA . GLU A 1 190 ? 20.502 -21.655 15.156 1.00 89.25 190 GLU A CA 1
ATOM 1569 C C . GLU A 1 190 ? 19.485 -21.701 14.012 1.00 89.25 190 GLU A C 1
ATOM 1571 O O . GLU A 1 190 ? 19.794 -21.258 12.905 1.00 89.25 190 GLU A O 1
ATOM 1576 N N . LYS A 1 191 ? 18.261 -22.183 14.265 1.00 89.56 191 LYS A N 1
ATOM 1577 C CA . LYS A 1 191 ? 17.176 -22.161 13.270 1.00 89.56 191 LYS A CA 1
ATOM 1578 C C . LYS A 1 191 ? 16.807 -20.736 12.871 1.00 89.56 191 LYS A C 1
ATOM 1580 O O . LYS A 1 191 ? 16.739 -20.447 11.679 1.00 89.56 191 LYS A O 1
ATOM 1585 N N . LEU A 1 192 ? 16.651 -19.837 13.843 1.00 85.69 192 LEU A N 1
ATOM 1586 C CA . LEU A 1 192 ? 16.409 -18.418 13.580 1.00 85.69 192 LEU A CA 1
ATOM 1587 C C . LEU A 1 192 ? 17.544 -17.799 12.764 1.00 85.69 192 LEU A C 1
ATOM 1589 O O . LEU A 1 192 ? 17.287 -17.138 11.765 1.00 85.69 192 LEU A O 1
ATOM 1593 N N . ASN A 1 193 ? 18.798 -18.060 13.127 1.00 82.75 193 ASN A N 1
ATOM 1594 C CA . ASN A 1 193 ? 19.960 -17.561 12.395 1.00 82.75 193 ASN A CA 1
ATOM 1595 C C . ASN A 1 193 ? 20.038 -18.115 10.965 1.00 82.75 193 ASN A C 1
ATOM 1597 O O . ASN A 1 193 ? 20.487 -17.413 10.062 1.00 82.75 193 ASN A O 1
ATOM 1601 N N . GLN A 1 194 ? 19.591 -19.349 10.725 1.00 81.31 194 GLN A N 1
ATOM 1602 C CA . GLN A 1 194 ? 19.497 -19.910 9.376 1.00 81.31 194 GLN A CA 1
ATOM 1603 C C . GLN A 1 194 ? 18.388 -19.251 8.546 1.00 81.31 194 GLN A C 1
ATOM 1605 O O . GLN A 1 194 ? 18.606 -18.984 7.363 1.00 81.31 194 GLN A O 1
ATOM 1610 N N . GLU A 1 195 ? 17.231 -18.970 9.148 1.00 80.69 195 GLU A N 1
ATOM 1611 C CA . GLU A 1 195 ? 16.107 -18.277 8.503 1.00 80.69 195 GLU A CA 1
ATOM 1612 C C . GLU A 1 195 ? 16.416 -16.794 8.229 1.00 80.69 195 GLU A C 1
ATOM 1614 O O . GLU A 1 195 ? 16.036 -16.263 7.187 1.00 80.69 195 GLU A O 1
ATOM 1619 N N . LEU A 1 196 ? 17.163 -16.142 9.126 1.00 77.69 196 LEU A N 1
ATOM 1620 C CA . LEU A 1 196 ? 17.557 -14.730 9.053 1.00 77.69 196 LEU A CA 1
ATOM 1621 C C . LEU A 1 196 ? 18.758 -14.467 8.126 1.00 77.69 196 LEU A C 1
ATOM 1623 O O . LEU A 1 196 ? 19.215 -13.330 7.997 1.00 77.69 196 LEU A O 1
ATOM 1627 N N . GLN A 1 197 ? 19.285 -15.482 7.440 1.00 70.00 197 GLN A N 1
ATOM 1628 C CA . GLN A 1 197 ? 20.343 -15.303 6.442 1.00 70.00 197 GLN A CA 1
ATOM 1629 C C . GLN A 1 197 ? 19.771 -14.851 5.091 1.00 70.00 197 GLN A C 1
ATOM 1631 O O . GLN A 1 197 ? 19.814 -15.565 4.088 1.00 70.00 197 GLN A O 1
ATOM 1636 N N . PHE A 1 198 ? 19.275 -13.613 5.068 1.00 65.19 198 PHE A N 1
ATOM 1637 C CA . PHE A 1 198 ? 18.670 -12.963 3.900 1.00 65.19 198 PHE A CA 1
ATOM 1638 C C . PHE A 1 198 ? 19.652 -12.729 2.735 1.00 65.19 198 PHE A C 1
ATOM 1640 O O . PHE A 1 198 ? 19.222 -12.550 1.598 1.00 65.19 198 PHE A O 1
ATOM 1647 N N . GLU A 1 199 ? 20.966 -12.795 2.983 1.00 64.31 199 GLU A N 1
ATOM 1648 C CA . GLU A 1 199 ? 22.019 -12.548 1.984 1.00 64.31 199 GLU A CA 1
ATOM 1649 C C . GLU A 1 199 ? 22.919 -13.765 1.709 1.00 64.31 199 GLU A C 1
ATOM 1651 O O . GLU A 1 199 ? 24.088 -13.635 1.337 1.00 64.31 199 GLU A O 1
ATOM 1656 N N . LYS A 1 200 ? 22.402 -14.989 1.853 1.00 64.19 200 LYS A N 1
ATOM 1657 C CA . LYS A 1 200 ? 23.123 -16.185 1.394 1.00 64.19 200 LYS A CA 1
ATOM 1658 C C . LYS A 1 200 ? 23.203 -16.206 -0.138 1.00 64.19 200 LYS A C 1
ATOM 1660 O O . LYS A 1 200 ? 22.324 -16.721 -0.830 1.00 64.19 200 LYS A O 1
ATOM 1665 N N . LYS A 1 201 ? 24.292 -15.672 -0.698 1.00 64.06 201 LYS A N 1
ATOM 1666 C CA . LYS A 1 201 ? 24.644 -15.873 -2.111 1.00 64.06 201 LYS A CA 1
ATOM 1667 C C . LYS A 1 201 ? 25.066 -17.327 -2.313 1.00 64.06 201 LYS A C 1
ATOM 1669 O O . LYS A 1 201 ? 26.227 -17.678 -2.127 1.00 64.06 201 LYS A O 1
ATOM 1674 N N . ASN A 1 202 ? 24.120 -18.174 -2.712 1.00 67.94 202 ASN A N 1
ATOM 1675 C CA . ASN A 1 202 ? 24.409 -19.534 -3.158 1.00 67.94 202 ASN A CA 1
ATOM 1676 C C . ASN A 1 202 ? 25.235 -19.466 -4.449 1.00 67.94 202 ASN A C 1
ATOM 1678 O O . ASN A 1 202 ? 24.682 -19.326 -5.543 1.00 67.94 202 ASN A O 1
ATOM 1682 N N . TYR A 1 203 ? 26.561 -19.526 -4.328 1.00 69.00 203 TYR A N 1
ATOM 1683 C CA . TYR A 1 203 ? 27.443 -19.589 -5.484 1.00 69.00 203 TYR A CA 1
ATOM 1684 C C . TYR A 1 203 ? 27.221 -20.920 -6.205 1.00 69.00 203 TYR A C 1
ATOM 1686 O O . TYR A 1 203 ? 27.546 -21.988 -5.689 1.00 69.00 203 TYR A O 1
ATOM 1694 N N . ARG A 1 204 ? 26.648 -20.854 -7.406 1.00 75.19 204 ARG A N 1
ATOM 1695 C CA . ARG A 1 204 ? 26.660 -21.968 -8.352 1.00 75.19 204 ARG A CA 1
ATOM 1696 C C . ARG A 1 204 ? 27.854 -21.738 -9.273 1.00 75.19 204 ARG A C 1
ATOM 1698 O O . ARG A 1 204 ? 27.904 -20.665 -9.881 1.00 75.19 204 ARG A O 1
ATOM 1705 N N . PRO A 1 205 ? 28.806 -22.681 -9.380 1.00 76.25 205 PRO A N 1
ATOM 1706 C CA . PRO A 1 205 ? 29.866 -22.541 -10.363 1.00 76.25 205 PRO A CA 1
ATOM 1707 C C . PRO A 1 205 ? 29.222 -22.402 -11.752 1.00 76.25 205 PRO A C 1
ATOM 1709 O O . PRO A 1 205 ? 28.238 -23.098 -12.036 1.00 76.25 205 PRO A O 1
ATOM 1712 N N . PRO A 1 206 ? 29.704 -21.476 -12.596 1.00 75.50 206 PRO A N 1
ATOM 1713 C CA . PRO A 1 206 ? 29.149 -21.301 -13.927 1.00 75.50 206 PRO A CA 1
ATOM 1714 C C . PRO A 1 206 ? 29.286 -22.616 -14.713 1.00 75.50 206 PRO A C 1
ATOM 1716 O O . PRO A 1 206 ? 30.328 -23.269 -14.622 1.00 75.50 206 PRO A O 1
ATOM 1719 N N . PRO A 1 207 ? 28.252 -23.031 -15.463 1.00 75.88 207 PRO A N 1
ATOM 1720 C CA . PRO A 1 207 ? 28.312 -24.248 -16.261 1.00 75.88 207 PRO A CA 1
ATOM 1721 C C . PRO A 1 207 ? 29.440 -24.161 -17.297 1.00 75.88 207 PRO A C 1
ATOM 1723 O O . PRO A 1 207 ? 29.562 -23.177 -18.026 1.00 75.88 207 PRO A O 1
ATOM 1726 N N . THR A 1 208 ? 30.266 -25.204 -17.359 1.00 75.69 208 THR A N 1
ATOM 1727 C CA . THR A 1 208 ? 31.389 -25.299 -18.296 1.00 75.69 208 THR A CA 1
ATOM 1728 C C . THR A 1 208 ? 30.878 -25.756 -19.665 1.00 75.69 208 THR A C 1
ATOM 1730 O O . THR A 1 208 ? 30.690 -26.950 -19.899 1.00 75.69 208 THR A O 1
ATOM 1733 N N . PHE A 1 209 ? 30.626 -24.818 -20.578 1.00 72.50 209 PHE A N 1
ATOM 1734 C CA . PHE A 1 209 ? 30.277 -25.140 -21.966 1.00 72.50 209 PHE A CA 1
ATOM 1735 C C . PHE A 1 209 ? 31.552 -25.475 -22.759 1.00 72.50 209 PHE A C 1
ATOM 1737 O O . PHE A 1 209 ? 32.503 -24.697 -22.750 1.00 72.50 209 PHE A O 1
ATOM 1744 N N . LYS A 1 210 ? 31.591 -26.650 -23.408 1.00 74.56 210 LYS A N 1
ATOM 1745 C CA . LYS A 1 210 ? 32.769 -27.154 -24.149 1.00 74.56 210 LYS A CA 1
ATOM 1746 C C . LYS A 1 210 ? 32.968 -26.491 -25.514 1.00 74.56 210 LYS A C 1
ATOM 1748 O O . LYS A 1 210 ? 34.074 -26.520 -26.039 1.00 74.56 210 LYS A O 1
ATOM 1753 N N . GLU A 1 211 ? 31.919 -25.888 -26.063 1.00 76.62 211 GLU A N 1
ATOM 1754 C CA . GLU A 1 211 ? 31.930 -25.248 -27.376 1.00 76.62 211 GLU A CA 1
ATOM 1755 C C . GLU A 1 211 ? 31.274 -23.863 -27.281 1.00 76.62 211 GLU A C 1
ATOM 1757 O O . GLU A 1 211 ? 30.291 -23.703 -26.543 1.00 76.62 211 GLU A O 1
ATOM 1762 N N . PRO A 1 212 ? 31.800 -22.848 -27.989 1.00 66.81 212 PRO A N 1
ATOM 1763 C CA . PRO A 1 212 ? 31.150 -21.551 -28.079 1.00 66.81 212 PRO A CA 1
ATOM 1764 C C . PRO A 1 212 ? 29.842 -21.709 -28.863 1.00 66.81 212 PRO A C 1
ATOM 1766 O O . PRO A 1 212 ? 29.844 -21.861 -30.080 1.00 66.81 212 PRO A O 1
ATOM 1769 N N . VAL A 1 213 ? 28.711 -21.697 -28.157 1.00 68.19 213 VAL A N 1
ATOM 1770 C CA . VAL A 1 213 ? 27.386 -21.733 -28.786 1.00 68.19 213 VAL A CA 1
ATOM 1771 C C . VAL A 1 213 ? 27.159 -20.417 -29.528 1.00 68.19 213 VAL A C 1
ATOM 1773 O O . VAL A 1 213 ? 27.224 -19.346 -28.923 1.00 68.19 213 VAL A O 1
ATOM 1776 N N . GLU A 1 214 ? 26.858 -20.489 -30.825 1.00 68.00 214 GLU A N 1
ATOM 1777 C CA . GLU A 1 214 ? 26.455 -19.327 -31.619 1.00 68.00 214 GLU A CA 1
ATOM 1778 C C . GLU A 1 214 ? 25.141 -18.747 -31.073 1.00 68.00 214 GLU A C 1
ATOM 1780 O O . GLU A 1 214 ? 24.048 -19.287 -31.272 1.00 68.00 214 GLU A O 1
ATOM 1785 N N . ILE A 1 215 ? 25.237 -17.627 -30.355 1.00 66.88 215 ILE A N 1
ATOM 1786 C CA . ILE A 1 215 ? 24.069 -16.915 -29.838 1.00 66.88 215 ILE A CA 1
ATOM 1787 C C . ILE A 1 215 ? 23.403 -16.194 -31.015 1.00 66.88 215 ILE A C 1
ATOM 1789 O O . ILE A 1 215 ? 23.855 -15.138 -31.463 1.00 66.88 215 ILE A O 1
ATOM 1793 N N . LYS A 1 216 ? 22.304 -16.758 -31.525 1.00 73.88 216 LYS A N 1
ATOM 1794 C CA . LYS A 1 216 ? 21.448 -16.079 -32.507 1.00 73.88 216 LYS A CA 1
ATOM 1795 C C . LYS A 1 216 ? 20.778 -14.884 -31.833 1.00 73.88 216 LYS A C 1
ATOM 1797 O O . LYS A 1 216 ? 19.874 -15.051 -31.014 1.00 73.88 216 LYS A O 1
ATOM 1802 N N . HIS A 1 217 ? 21.223 -13.676 -32.165 1.00 78.38 217 HIS A N 1
ATOM 1803 C CA . HIS A 1 217 ? 20.632 -12.462 -31.619 1.00 78.38 217 HIS A CA 1
ATOM 1804 C C . HIS A 1 217 ? 19.278 -12.206 -32.285 1.00 78.38 217 HIS A C 1
ATOM 1806 O O . HIS A 1 217 ? 19.164 -12.162 -33.508 1.00 78.38 217 HIS A O 1
ATOM 1812 N N . ASN A 1 218 ? 18.235 -12.028 -31.474 1.00 89.19 218 ASN A N 1
ATOM 1813 C CA . ASN A 1 218 ? 16.960 -11.515 -31.966 1.00 89.19 218 ASN A CA 1
ATOM 1814 C C . ASN A 1 218 ? 17.135 -10.040 -32.377 1.00 89.19 218 ASN A C 1
ATOM 1816 O O . ASN A 1 218 ? 17.907 -9.314 -31.753 1.00 89.19 218 ASN A O 1
ATOM 1820 N N . ILE A 1 219 ? 16.364 -9.561 -33.354 1.00 88.81 219 ILE A N 1
ATOM 1821 C CA . ILE A 1 219 ? 16.371 -8.164 -33.821 1.00 88.81 219 ILE A CA 1
ATOM 1822 C C . ILE A 1 219 ? 16.212 -7.187 -32.648 1.00 88.81 219 ILE A C 1
ATOM 1824 O O . ILE A 1 219 ? 16.900 -6.175 -32.573 1.00 88.81 219 ILE A O 1
ATOM 1828 N N . ALA A 1 220 ? 15.345 -7.507 -31.683 1.00 90.25 220 ALA A N 1
ATOM 1829 C CA . ALA A 1 220 ? 15.163 -6.681 -30.491 1.00 90.25 220 ALA A CA 1
ATOM 1830 C C . ALA A 1 220 ? 16.419 -6.611 -29.600 1.00 90.25 220 ALA A C 1
ATOM 1832 O O . ALA A 1 220 ? 16.646 -5.588 -28.963 1.00 90.25 220 ALA A O 1
ATOM 1833 N N . ALA A 1 221 ? 17.222 -7.677 -29.540 1.00 90.88 221 ALA A N 1
ATOM 1834 C CA . ALA A 1 221 ? 18.484 -7.676 -28.803 1.00 90.88 221 ALA A CA 1
ATOM 1835 C C . ALA A 1 221 ? 19.516 -6.784 -29.507 1.00 90.88 221 ALA A C 1
ATOM 1837 O O . ALA A 1 221 ? 20.087 -5.915 -28.857 1.00 90.88 221 ALA A O 1
ATOM 1838 N N . ILE A 1 222 ? 19.636 -6.918 -30.835 1.00 91.75 222 ILE A N 1
ATOM 1839 C CA . ILE A 1 222 ? 20.498 -6.080 -31.686 1.00 91.75 222 ILE A CA 1
ATOM 1840 C C . ILE A 1 222 ? 20.149 -4.598 -31.490 1.00 91.75 222 ILE A C 1
ATOM 1842 O O . ILE A 1 222 ? 21.014 -3.789 -31.185 1.00 91.75 222 ILE A O 1
ATOM 1846 N N . LEU A 1 223 ? 18.865 -4.233 -31.573 1.00 94.19 223 LEU A N 1
ATOM 1847 C CA . LEU A 1 223 ? 18.434 -2.839 -31.412 1.00 94.19 223 LEU A CA 1
ATOM 1848 C C . LEU A 1 223 ? 18.665 -2.283 -29.998 1.00 94.19 223 LEU A C 1
ATOM 1850 O O . LEU A 1 223 ? 18.946 -1.098 -29.851 1.00 94.19 223 LEU A O 1
ATOM 1854 N N . ARG A 1 224 ? 18.535 -3.108 -28.950 1.00 92.69 224 ARG A N 1
ATOM 1855 C CA . ARG A 1 224 ? 18.821 -2.684 -27.566 1.00 92.69 224 ARG A CA 1
ATOM 1856 C C . ARG A 1 224 ? 20.309 -2.451 -27.345 1.00 92.69 224 ARG A C 1
ATOM 1858 O O . ARG A 1 224 ? 20.675 -1.529 -26.621 1.00 92.69 224 ARG A O 1
ATOM 1865 N N . GLU A 1 225 ? 21.143 -3.294 -27.934 1.00 90.56 225 GLU A N 1
ATOM 1866 C CA . GLU A 1 225 ? 22.590 -3.165 -27.851 1.00 90.56 225 GLU A CA 1
ATOM 1867 C C . GLU A 1 225 ? 23.083 -1.950 -28.642 1.00 90.56 225 GLU A C 1
ATOM 1869 O O . GLU A 1 225 ? 23.777 -1.118 -28.067 1.00 90.56 225 GLU A O 1
ATOM 1874 N N . ASP A 1 226 ? 22.601 -1.760 -29.875 1.00 94.06 226 ASP A N 1
ATOM 1875 C CA . ASP A 1 226 ? 22.817 -0.549 -30.684 1.00 94.06 226 ASP A CA 1
ATOM 1876 C C . ASP A 1 226 ? 22.408 0.721 -29.915 1.00 94.06 226 ASP A C 1
ATOM 1878 O O . ASP A 1 226 ? 23.198 1.648 -29.754 1.00 94.06 226 ASP A O 1
ATOM 1882 N N . ALA A 1 227 ? 21.203 0.747 -29.331 1.00 95.56 227 ALA A N 1
ATOM 1883 C CA . ALA A 1 227 ? 20.736 1.888 -28.540 1.00 95.56 227 ALA A CA 1
ATOM 1884 C C . ALA A 1 227 ? 21.614 2.163 -27.308 1.00 95.56 227 ALA A C 1
ATOM 1886 O O . ALA A 1 227 ? 21.841 3.319 -26.947 1.00 95.56 227 ALA A O 1
ATOM 1887 N N . LYS A 1 228 ? 22.128 1.115 -26.656 1.00 94.12 228 LYS A N 1
ATOM 1888 C CA . LYS A 1 228 ? 23.056 1.261 -25.531 1.00 94.12 228 LYS A CA 1
ATOM 1889 C C . LYS A 1 228 ? 24.393 1.834 -25.996 1.00 94.12 228 LYS A C 1
ATOM 1891 O O . LYS A 1 228 ? 24.905 2.733 -25.337 1.00 94.12 228 LYS A O 1
ATOM 1896 N N . ILE A 1 229 ? 24.937 1.341 -27.108 1.00 92.38 229 ILE A N 1
ATOM 1897 C CA . ILE A 1 229 ? 26.181 1.847 -27.703 1.00 92.38 229 ILE A CA 1
ATOM 1898 C C . ILE A 1 229 ? 26.012 3.322 -28.069 1.00 92.38 229 ILE A C 1
ATOM 1900 O O . ILE A 1 229 ? 26.797 4.145 -27.608 1.00 92.38 229 ILE A O 1
ATOM 1904 N N . LYS A 1 230 ? 24.935 3.679 -28.776 1.00 93.94 230 LYS A N 1
ATOM 1905 C CA . LYS A 1 230 ? 24.607 5.070 -29.119 1.00 93.94 230 LYS A CA 1
ATOM 1906 C C . LYS A 1 230 ? 24.447 5.950 -27.891 1.00 93.94 230 LYS A C 1
ATOM 1908 O O . LYS A 1 230 ? 25.020 7.027 -27.841 1.00 93.94 230 LYS A O 1
ATOM 1913 N N . SER A 1 231 ? 23.757 5.479 -26.852 1.00 95.94 231 SER A N 1
ATOM 1914 C CA . SER A 1 231 ? 23.640 6.234 -25.601 1.00 95.94 231 SER A CA 1
ATOM 1915 C C . SER A 1 231 ? 24.996 6.476 -24.934 1.00 95.94 231 SER A C 1
ATOM 1917 O O . SER A 1 231 ? 25.174 7.527 -24.322 1.00 95.94 231 SER A O 1
ATOM 1919 N N . VAL A 1 232 ? 25.926 5.520 -24.997 1.00 91.44 232 VAL A N 1
ATOM 1920 C CA . VAL A 1 232 ? 27.284 5.692 -24.461 1.00 91.44 232 VAL A CA 1
ATOM 1921 C C . VAL A 1 232 ? 28.068 6.675 -25.326 1.00 91.44 232 VAL A C 1
ATOM 1923 O O . VAL A 1 232 ? 28.633 7.620 -24.788 1.00 91.44 232 VAL A O 1
ATOM 1926 N N . GLN A 1 233 ? 28.027 6.523 -26.650 1.00 91.75 233 GLN A N 1
ATOM 1927 C CA . GLN A 1 233 ? 28.665 7.439 -27.598 1.00 91.75 233 GLN A CA 1
ATOM 1928 C C . GLN A 1 233 ? 28.135 8.868 -27.455 1.00 91.75 233 GLN A C 1
ATOM 1930 O O . GLN A 1 233 ? 28.914 9.809 -27.462 1.00 91.75 233 GLN A O 1
ATOM 1935 N N . GLU A 1 234 ? 26.830 9.057 -27.262 1.00 94.19 234 GLU A N 1
ATOM 1936 C CA . GLU A 1 234 ? 26.232 10.369 -27.008 1.00 94.19 234 GLU A CA 1
ATOM 1937 C C . GLU A 1 234 ? 26.691 10.968 -25.677 1.00 94.19 234 GLU A C 1
ATOM 1939 O O . GLU A 1 234 ? 26.903 12.176 -25.591 1.00 94.19 234 GLU A O 1
ATOM 1944 N N . GLN A 1 235 ? 26.832 10.154 -24.626 1.00 90.44 235 GLN A N 1
ATOM 1945 C CA . GLN A 1 235 ? 27.364 10.614 -23.340 1.00 90.44 235 GLN A CA 1
ATOM 1946 C C . GLN A 1 235 ? 28.838 11.005 -23.457 1.00 90.44 235 GLN A C 1
ATOM 1948 O O . GLN A 1 235 ? 29.231 12.044 -22.931 1.00 90.44 235 GLN A O 1
ATOM 1953 N N . GLU A 1 236 ? 29.641 10.214 -24.167 1.00 89.19 236 GLU A N 1
ATOM 1954 C CA . GLU A 1 236 ? 31.043 10.526 -24.444 1.00 89.19 236 GLU A CA 1
ATOM 1955 C C . GLU A 1 236 ? 31.175 11.761 -25.337 1.00 89.19 236 GLU A C 1
ATOM 1957 O O . GLU A 1 236 ? 31.956 12.647 -25.017 1.00 89.19 236 GLU A O 1
ATOM 1962 N N . ALA A 1 237 ? 30.357 11.889 -26.381 1.00 92.00 237 ALA A N 1
ATOM 1963 C CA . ALA A 1 237 ? 30.321 13.061 -27.250 1.00 92.00 237 ALA A CA 1
ATOM 1964 C C . ALA A 1 237 ? 29.916 14.320 -26.478 1.00 92.00 237 ALA A C 1
ATOM 1966 O O . ALA A 1 237 ? 30.544 15.359 -26.641 1.00 92.00 237 ALA A O 1
ATOM 1967 N N . LYS A 1 238 ? 28.914 14.238 -25.592 1.00 89.25 238 LYS A N 1
ATOM 1968 C CA . LYS A 1 238 ? 28.559 15.345 -24.688 1.00 89.25 238 LYS A CA 1
ATOM 1969 C C . LYS A 1 238 ? 29.717 15.690 -23.761 1.00 89.25 238 LYS A C 1
ATOM 1971 O O . LYS A 1 238 ? 30.058 16.858 -23.657 1.00 89.25 238 LYS A O 1
ATOM 1976 N N . ARG A 1 239 ? 30.365 14.690 -23.156 1.00 87.00 239 ARG A N 1
ATOM 1977 C CA . ARG A 1 239 ? 31.539 14.910 -22.301 1.00 87.00 239 ARG A CA 1
ATOM 1978 C C . ARG A 1 239 ? 32.678 15.582 -23.067 1.00 87.00 239 ARG A C 1
ATOM 1980 O O . ARG A 1 239 ? 33.279 16.508 -22.537 1.00 87.00 239 ARG A O 1
ATOM 1987 N N . LEU A 1 240 ? 32.972 15.138 -24.288 1.00 88.31 240 LEU A N 1
ATOM 1988 C CA . LEU A 1 240 ? 33.987 15.743 -25.153 1.00 88.31 240 LEU A CA 1
ATOM 1989 C C . LEU A 1 240 ? 33.613 17.178 -25.520 1.00 88.31 240 LEU A C 1
ATOM 1991 O O . LEU A 1 240 ? 34.443 18.064 -25.398 1.00 88.31 240 LEU A O 1
ATOM 1995 N N . LYS A 1 241 ? 32.352 17.430 -25.866 1.00 89.81 241 LYS A N 1
ATOM 1996 C CA . LYS A 1 241 ? 31.846 18.771 -26.170 1.00 89.81 241 LYS A CA 1
ATOM 1997 C C . LYS A 1 241 ? 31.922 19.715 -24.966 1.00 89.81 241 LYS A C 1
ATOM 1999 O O . LYS A 1 241 ? 32.292 20.876 -25.099 1.00 89.81 241 LYS A O 1
ATOM 2004 N N . ASP A 1 242 ? 31.602 19.212 -23.779 1.00 86.44 242 ASP A N 1
ATOM 2005 C CA . ASP A 1 242 ? 31.720 19.961 -22.529 1.00 86.44 242 ASP A CA 1
ATOM 2006 C C . ASP A 1 242 ? 33.189 20.224 -22.177 1.00 86.44 242 ASP A C 1
ATOM 2008 O O . ASP A 1 242 ? 33.504 21.302 -21.678 1.00 86.44 242 ASP A O 1
ATOM 2012 N N . LEU A 1 243 ? 34.086 19.272 -22.456 1.00 87.25 243 LEU A N 1
ATOM 2013 C CA . LEU A 1 243 ? 35.535 19.452 -22.350 1.00 87.25 243 LEU A CA 1
ATOM 2014 C C . LEU A 1 243 ? 36.044 20.496 -23.352 1.00 87.25 243 LEU A C 1
ATOM 2016 O O . LEU A 1 243 ? 36.858 21.328 -22.974 1.00 87.25 243 LEU A O 1
ATOM 2020 N N . GLU A 1 244 ? 35.556 20.490 -24.592 1.00 88.06 244 GLU A N 1
ATOM 2021 C CA . GLU A 1 244 ? 35.911 21.467 -25.631 1.00 88.06 244 GLU A CA 1
ATOM 2022 C C . GLU A 1 244 ? 35.448 22.880 -25.263 1.00 88.06 244 GLU A C 1
ATOM 2024 O O . GLU A 1 244 ? 36.188 23.844 -25.450 1.00 88.06 244 GLU A O 1
ATOM 2029 N N . TRP A 1 245 ? 34.241 23.017 -24.709 1.00 88.31 245 TRP A N 1
ATOM 2030 C CA . TRP A 1 245 ? 33.702 24.320 -24.321 1.00 88.31 245 TRP A CA 1
ATOM 2031 C C . TRP A 1 245 ? 34.252 24.845 -22.999 1.00 88.31 245 TRP A C 1
ATOM 2033 O O . TRP A 1 245 ? 34.584 26.025 -22.903 1.00 88.31 245 TRP A O 1
ATOM 2043 N N . ASN A 1 246 ? 34.331 23.997 -21.974 1.00 84.00 246 ASN A N 1
ATOM 2044 C CA . ASN A 1 246 ? 34.694 24.422 -20.620 1.00 84.00 246 ASN A CA 1
ATOM 2045 C C . ASN A 1 246 ? 36.176 24.201 -20.300 1.00 84.00 246 ASN A C 1
ATOM 2047 O O . ASN A 1 246 ? 36.630 24.619 -19.234 1.00 84.00 246 ASN A O 1
ATOM 2051 N N . MET A 1 247 ? 36.926 23.521 -21.176 1.00 85.06 247 MET A N 1
ATOM 2052 C CA . MET A 1 247 ? 38.340 23.163 -20.990 1.00 85.06 247 MET A CA 1
ATOM 2053 C C . MET A 1 247 ? 38.615 22.405 -19.677 1.00 85.06 247 MET A C 1
ATOM 2055 O O . MET A 1 247 ? 39.739 22.396 -19.172 1.00 85.06 247 MET A O 1
ATOM 2059 N N . ARG A 1 248 ? 37.586 21.777 -19.090 1.00 79.25 248 ARG A N 1
ATOM 2060 C CA . ARG A 1 248 ? 37.642 21.120 -17.779 1.00 79.25 248 ARG A CA 1
ATOM 2061 C C . ARG A 1 248 ? 36.746 19.887 -17.740 1.00 79.25 248 ARG A C 1
ATOM 2063 O O . ARG A 1 248 ? 35.662 19.885 -18.314 1.00 79.25 248 ARG A O 1
ATOM 2070 N N . ASP A 1 249 ? 37.204 18.840 -17.054 1.00 80.62 249 ASP A N 1
ATOM 2071 C CA . ASP A 1 249 ? 36.473 17.576 -16.940 1.00 80.62 249 ASP A CA 1
ATOM 2072 C C . ASP A 1 249 ? 35.322 17.687 -15.930 1.00 80.62 249 ASP A C 1
ATOM 2074 O O . ASP A 1 249 ? 35.535 17.943 -14.744 1.00 80.62 249 ASP A O 1
ATOM 2078 N N . SER A 1 250 ? 34.089 17.475 -16.391 1.00 80.12 250 SER A N 1
ATOM 2079 C CA . SER A 1 250 ? 32.880 17.478 -15.558 1.00 80.12 250 SER A CA 1
ATOM 2080 C C . SER A 1 250 ? 32.714 16.197 -14.724 1.00 80.12 250 SER A C 1
ATOM 2082 O O . SER A 1 250 ? 31.855 16.139 -13.840 1.00 80.12 250 SER A O 1
ATOM 2084 N N . ALA A 1 251 ? 33.555 15.179 -14.948 1.00 82.00 251 ALA A N 1
ATOM 2085 C CA . ALA A 1 251 ? 33.473 13.898 -14.250 1.00 82.00 251 ALA A CA 1
ATOM 2086 C C . ALA A 1 251 ? 33.687 14.007 -12.729 1.00 82.00 251 ALA A C 1
ATOM 2088 O O . ALA A 1 251 ? 33.020 13.299 -11.974 1.00 82.00 251 ALA A O 1
ATOM 2089 N N . GLU A 1 252 ? 34.574 14.897 -12.266 1.00 83.25 252 GLU A N 1
ATOM 2090 C CA . GLU A 1 252 ? 34.808 15.118 -10.829 1.00 83.25 252 GLU A CA 1
ATOM 2091 C C . GLU A 1 252 ? 33.541 15.621 -10.129 1.00 83.25 252 GLU A C 1
ATOM 2093 O O . GLU A 1 252 ? 33.147 15.097 -9.086 1.00 83.25 252 GLU A O 1
ATOM 2098 N N . PHE A 1 253 ? 32.857 16.588 -10.743 1.00 85.75 253 PHE A N 1
ATOM 2099 C CA . PHE A 1 253 ? 31.625 17.160 -10.209 1.00 85.75 253 PHE A CA 1
ATOM 2100 C C . PHE A 1 253 ? 30.475 16.147 -10.197 1.00 85.75 253 PHE A C 1
ATOM 2102 O O . PHE A 1 253 ? 29.758 16.033 -9.204 1.00 85.75 253 PHE A O 1
ATOM 2109 N N . GLU A 1 254 ? 30.309 15.365 -11.266 1.00 85.44 254 GLU A N 1
ATOM 2110 C CA . GLU A 1 254 ? 29.263 14.337 -11.320 1.00 85.44 254 GLU A CA 1
ATOM 2111 C C . GLU A 1 254 ? 29.521 13.185 -10.336 1.00 85.44 254 GLU A C 1
ATOM 2113 O O . GLU A 1 254 ? 28.576 12.651 -9.749 1.00 85.44 254 GLU A O 1
ATOM 2118 N N . ASN A 1 255 ? 30.783 12.820 -10.095 1.00 89.88 255 ASN A N 1
ATOM 2119 C CA . ASN A 1 255 ? 31.134 11.849 -9.058 1.00 89.88 255 ASN A CA 1
ATOM 2120 C C . ASN A 1 255 ? 30.840 12.396 -7.659 1.00 89.88 255 ASN A C 1
ATOM 2122 O O . ASN A 1 255 ? 30.153 11.730 -6.888 1.00 89.88 255 ASN A O 1
ATOM 2126 N N . TRP A 1 256 ? 31.246 13.634 -7.366 1.00 92.75 256 TRP A N 1
ATOM 2127 C CA . TRP A 1 256 ? 30.906 14.308 -6.111 1.00 92.75 256 TRP A CA 1
ATOM 2128 C C . TRP A 1 256 ? 29.388 14.382 -5.890 1.00 92.75 256 TRP A C 1
ATOM 2130 O O . TRP A 1 256 ? 28.889 14.062 -4.813 1.00 92.75 256 TRP A O 1
ATOM 2140 N N . LYS A 1 257 ? 28.620 14.718 -6.929 1.00 93.12 257 LYS A N 1
ATOM 2141 C CA . LYS A 1 257 ? 27.154 14.762 -6.882 1.00 93.12 257 LYS A CA 1
ATOM 2142 C C . LYS A 1 257 ? 26.540 13.391 -6.587 1.00 93.12 257 LYS A C 1
ATOM 2144 O O . LYS A 1 257 ? 25.559 13.310 -5.849 1.00 93.12 257 LYS A O 1
ATOM 2149 N N . LYS A 1 258 ? 27.096 12.307 -7.140 1.00 92.75 258 LYS A N 1
ATOM 2150 C CA . LYS A 1 258 ? 26.678 10.930 -6.819 1.00 92.75 258 LYS A CA 1
ATOM 2151 C C . LYS A 1 258 ? 27.003 10.567 -5.372 1.00 92.75 258 LYS A C 1
ATOM 2153 O O . LYS A 1 258 ? 26.145 10.008 -4.696 1.00 92.75 258 LYS A O 1
ATOM 2158 N N . GLU A 1 259 ? 28.196 10.912 -4.896 1.00 94.88 259 GLU A N 1
ATOM 2159 C CA . GLU A 1 259 ? 28.591 10.696 -3.501 1.00 94.88 259 GLU A CA 1
ATOM 2160 C C . GLU A 1 259 ? 27.689 11.462 -2.532 1.00 94.88 259 GLU A C 1
ATOM 2162 O O . GLU A 1 259 ? 27.255 10.899 -1.531 1.00 94.88 259 GLU A O 1
ATOM 2167 N N . MET A 1 260 ? 27.346 12.715 -2.844 1.00 94.81 260 MET A N 1
ATOM 2168 C CA . MET A 1 260 ? 26.436 13.513 -2.020 1.00 94.81 260 MET A CA 1
ATOM 2169 C C . MET A 1 260 ? 25.030 12.924 -1.983 1.00 94.81 260 MET A C 1
ATOM 2171 O O . MET A 1 260 ? 24.475 12.772 -0.900 1.00 94.81 260 MET A O 1
ATOM 2175 N N . LYS A 1 261 ? 24.489 12.485 -3.127 1.00 94.81 261 LYS A N 1
ATOM 2176 C CA . LYS A 1 261 ? 23.202 11.770 -3.162 1.00 94.81 261 LYS A CA 1
ATOM 2177 C C . LYS A 1 261 ? 23.220 10.494 -2.324 1.00 94.81 261 LYS A C 1
ATOM 2179 O O . LYS A 1 261 ? 22.231 10.169 -1.680 1.00 94.81 261 LYS A O 1
ATOM 2184 N N . TYR A 1 262 ? 24.326 9.756 -2.343 1.00 94.75 262 TYR A N 1
ATOM 2185 C CA . TYR A 1 262 ? 24.469 8.544 -1.542 1.00 94.75 262 TYR A CA 1
ATOM 2186 C C . TYR A 1 262 ? 24.533 8.856 -0.040 1.00 94.75 262 TYR A C 1
ATOM 2188 O O . TYR A 1 262 ? 23.872 8.191 0.754 1.00 94.75 262 TYR A O 1
ATOM 2196 N N . LYS A 1 263 ? 25.266 9.905 0.352 1.00 96.44 263 LYS A N 1
ATOM 2197 C CA . LYS A 1 263 ? 25.299 10.390 1.741 1.00 96.44 263 LYS A CA 1
ATOM 2198 C C . LYS A 1 263 ? 23.920 10.842 2.221 1.00 96.44 263 LYS A C 1
ATOM 2200 O O . LYS A 1 263 ? 23.501 10.436 3.296 1.00 96.44 263 LYS A O 1
ATOM 2205 N N . GLU A 1 264 ? 23.198 11.599 1.400 1.00 96.31 264 GLU A N 1
ATOM 2206 C CA . GLU A 1 264 ? 21.827 12.037 1.688 1.00 96.31 264 GLU A CA 1
ATOM 2207 C C . GLU A 1 264 ? 20.881 10.840 1.885 1.00 96.31 264 GLU A C 1
ATOM 2209 O O . GLU A 1 264 ? 20.087 10.816 2.820 1.00 96.31 264 GLU A O 1
ATOM 2214 N N . GLN A 1 265 ? 21.004 9.792 1.061 1.00 92.94 265 GLN A N 1
ATOM 2215 C CA . GLN A 1 265 ? 20.223 8.561 1.232 1.00 92.94 265 GLN A CA 1
ATOM 2216 C C . GLN A 1 265 ? 20.508 7.860 2.563 1.00 92.94 265 GLN A C 1
ATOM 2218 O O . GLN A 1 265 ? 19.572 7.388 3.209 1.00 92.94 265 GLN A O 1
ATOM 2223 N N . ILE A 1 266 ? 21.774 7.796 2.981 1.00 94.88 266 ILE A N 1
ATOM 2224 C CA . ILE A 1 266 ? 22.152 7.229 4.281 1.00 94.88 266 ILE A CA 1
ATOM 2225 C C . ILE A 1 266 ? 21.541 8.054 5.412 1.00 94.88 266 ILE A C 1
ATOM 2227 O O . ILE A 1 266 ? 20.919 7.489 6.307 1.00 94.88 266 ILE A O 1
ATOM 2231 N N . GLU A 1 267 ? 21.651 9.378 5.345 1.00 93.44 267 GLU A N 1
ATOM 2232 C CA . GLU A 1 267 ? 21.110 10.268 6.371 1.00 93.44 267 GLU A CA 1
ATOM 2233 C C . GLU A 1 267 ? 19.586 10.123 6.506 1.00 93.44 267 GLU A C 1
ATOM 2235 O O . GLU A 1 267 ? 19.066 10.022 7.616 1.00 93.44 267 GLU A O 1
ATOM 2240 N N . ILE A 1 268 ? 18.864 10.019 5.386 1.00 92.38 268 ILE A N 1
ATOM 2241 C CA . ILE A 1 268 ? 17.416 9.765 5.389 1.00 92.38 268 ILE A CA 1
ATOM 2242 C C . ILE A 1 268 ? 17.096 8.439 6.090 1.00 92.38 268 ILE A C 1
ATOM 2244 O O . ILE A 1 268 ? 16.171 8.378 6.904 1.00 92.38 268 ILE A O 1
ATOM 2248 N N . LEU A 1 269 ? 17.849 7.374 5.801 1.00 92.75 269 LEU A N 1
ATOM 2249 C CA . LEU A 1 269 ? 17.656 6.075 6.450 1.00 92.75 269 LEU A CA 1
ATOM 2250 C C . LEU A 1 269 ? 17.934 6.150 7.958 1.00 92.75 269 LEU A C 1
ATOM 2252 O O . LEU A 1 269 ? 17.166 5.603 8.750 1.00 92.75 269 LEU A O 1
ATOM 2256 N N . GLU A 1 270 ? 18.977 6.866 8.375 1.00 92.75 270 GLU A N 1
ATOM 2257 C CA . GLU A 1 270 ? 19.288 7.082 9.790 1.00 92.75 270 GLU A CA 1
ATOM 2258 C C . GLU A 1 270 ? 18.195 7.886 10.505 1.00 92.75 270 GLU A C 1
ATOM 2260 O O . GLU A 1 270 ? 17.785 7.532 11.612 1.00 92.75 270 GLU A O 1
ATOM 2265 N N . GLN A 1 271 ? 17.661 8.937 9.878 1.00 94.31 271 GLN A N 1
ATOM 2266 C CA . GLN A 1 271 ? 16.547 9.716 10.426 1.00 94.31 271 GLN A CA 1
ATOM 2267 C C . GLN A 1 271 ? 15.278 8.864 10.577 1.00 94.31 271 GLN A C 1
ATOM 2269 O O . GLN A 1 271 ? 14.591 8.936 11.600 1.00 94.31 271 GLN A O 1
ATOM 2274 N N . GLN A 1 272 ? 14.978 7.998 9.606 1.00 90.56 272 GLN A N 1
ATOM 2275 C CA . GLN A 1 272 ? 13.865 7.046 9.702 1.00 90.56 272 GLN A CA 1
ATOM 2276 C C . GLN A 1 272 ? 14.051 6.055 10.860 1.00 90.56 272 GLN A C 1
ATOM 2278 O O . GLN A 1 272 ? 13.098 5.735 11.570 1.00 90.56 272 GLN A O 1
ATOM 2283 N N . GLN A 1 273 ? 15.277 5.589 11.098 1.00 92.25 273 GLN A N 1
ATOM 2284 C CA . GLN A 1 273 ? 15.572 4.726 12.242 1.00 92.25 273 GLN A CA 1
ATOM 2285 C C . GLN A 1 273 ? 15.435 5.474 13.572 1.00 92.25 273 GLN A C 1
ATOM 2287 O O . GLN A 1 273 ? 14.810 4.958 14.498 1.00 92.25 273 GLN A O 1
ATOM 2292 N N . ARG A 1 274 ? 15.948 6.708 13.661 1.00 94.62 274 ARG A N 1
ATOM 2293 C CA . ARG A 1 274 ? 15.815 7.563 14.853 1.00 94.62 274 ARG A CA 1
ATOM 2294 C C . ARG A 1 274 ? 14.354 7.828 15.201 1.00 94.62 274 ARG A C 1
ATOM 2296 O O . ARG A 1 274 ? 13.955 7.602 16.337 1.00 94.62 274 ARG A O 1
ATOM 2303 N N . THR A 1 275 ? 13.550 8.228 14.218 1.00 91.38 275 THR A N 1
ATOM 2304 C CA . THR A 1 275 ? 12.109 8.465 14.409 1.00 91.38 275 THR A CA 1
ATOM 2305 C C . THR A 1 275 ? 11.377 7.192 14.825 1.00 91.38 275 THR A C 1
ATOM 2307 O O . THR A 1 275 ? 10.506 7.242 15.688 1.00 91.38 275 THR A O 1
ATOM 2310 N N . LYS A 1 276 ? 11.752 6.024 14.285 1.00 95.62 276 LYS A N 1
ATOM 2311 C CA . LYS A 1 276 ? 11.198 4.738 14.725 1.00 95.62 276 LYS A CA 1
ATOM 2312 C C . LYS A 1 276 ? 11.491 4.452 16.200 1.00 95.62 276 LYS A C 1
ATOM 2314 O O . LYS A 1 276 ? 10.572 4.090 16.930 1.00 95.62 276 LYS A O 1
ATOM 2319 N N . ILE A 1 277 ? 12.734 4.652 16.635 1.00 96.00 277 ILE A N 1
ATOM 2320 C CA . ILE A 1 277 ? 13.137 4.472 18.037 1.00 96.00 277 ILE A CA 1
ATOM 2321 C C . ILE A 1 277 ? 12.385 5.455 18.943 1.00 96.00 277 ILE A C 1
ATOM 2323 O O . ILE A 1 277 ? 11.880 5.065 19.992 1.00 96.00 277 ILE A O 1
ATOM 2327 N N . GLU A 1 278 ? 12.254 6.716 18.528 1.00 92.50 278 GLU A N 1
ATOM 2328 C CA . GLU A 1 278 ? 11.510 7.733 19.275 1.00 92.50 278 GLU A CA 1
ATOM 2329 C C . GLU A 1 278 ? 10.022 7.372 19.411 1.00 92.50 278 GLU A C 1
ATOM 2331 O O . GLU A 1 278 ? 9.461 7.465 20.503 1.00 92.50 278 GLU A O 1
ATOM 2336 N N . MET A 1 279 ? 9.392 6.881 18.339 1.00 91.94 279 MET A N 1
ATOM 2337 C CA . MET A 1 279 ? 8.009 6.392 18.374 1.00 91.94 279 MET A CA 1
ATOM 2338 C C . MET A 1 279 ? 7.840 5.194 19.319 1.00 91.94 279 MET A C 1
ATOM 2340 O O . MET A 1 279 ? 6.850 5.121 20.051 1.00 91.94 279 MET A O 1
ATOM 2344 N N . GLU A 1 280 ? 8.789 4.255 19.322 1.00 92.38 280 GLU A N 1
ATOM 2345 C CA . GLU A 1 280 ? 8.778 3.105 20.234 1.00 92.38 280 GLU A CA 1
ATOM 2346 C C . GLU A 1 280 ? 8.950 3.546 21.696 1.00 92.38 280 GLU A C 1
ATOM 2348 O O . GLU A 1 280 ? 8.180 3.108 22.555 1.00 92.38 280 GLU A O 1
ATOM 2353 N N . LEU A 1 281 ? 9.863 4.483 21.968 1.00 94.94 281 LEU A N 1
ATOM 2354 C CA . LEU A 1 281 ? 10.074 5.051 23.301 1.00 94.94 281 LEU A CA 1
ATOM 2355 C C . LEU A 1 281 ? 8.839 5.820 23.795 1.00 94.94 281 LEU A C 1
ATOM 2357 O O . LEU A 1 281 ? 8.420 5.660 24.942 1.00 94.94 281 LEU A O 1
ATOM 2361 N N . ALA A 1 282 ? 8.209 6.615 22.927 1.00 95.31 282 ALA A N 1
ATOM 2362 C CA . ALA A 1 282 ? 6.977 7.335 23.243 1.00 95.31 282 ALA A CA 1
ATOM 2363 C C . ALA A 1 282 ? 5.824 6.369 23.558 1.00 95.31 282 ALA A C 1
ATOM 2365 O O . ALA A 1 282 ? 5.065 6.587 24.507 1.00 95.31 282 ALA A O 1
ATOM 2366 N N . ARG A 1 283 ? 5.712 5.265 22.808 1.00 93.94 283 ARG A N 1
ATOM 2367 C CA . ARG A 1 283 ? 4.733 4.204 23.076 1.00 93.94 283 ARG A CA 1
ATOM 2368 C C . ARG A 1 283 ? 4.988 3.533 24.424 1.00 93.94 283 ARG A C 1
ATOM 2370 O O . ARG A 1 283 ? 4.036 3.322 25.177 1.00 93.94 283 ARG A O 1
ATOM 2377 N N . GLU A 1 284 ? 6.237 3.191 24.730 1.00 94.00 284 GLU A N 1
ATOM 2378 C CA . GLU A 1 284 ? 6.603 2.606 26.022 1.00 94.00 284 GLU A CA 1
ATOM 2379 C C . GLU A 1 284 ? 6.276 3.570 27.171 1.00 94.00 284 GLU A C 1
ATOM 2381 O O . GLU A 1 284 ? 5.653 3.169 28.156 1.00 94.00 284 GLU A O 1
ATOM 2386 N N . GLY A 1 285 ? 6.606 4.855 27.014 1.00 95.62 285 GLY A N 1
ATOM 2387 C CA . GLY A 1 285 ? 6.265 5.909 27.969 1.00 95.62 285 GLY A CA 1
ATOM 2388 C C . GLY A 1 285 ? 4.756 6.040 28.196 1.00 95.62 285 GLY A C 1
ATOM 2389 O O . GLY A 1 285 ? 4.303 6.074 29.340 1.00 95.62 285 GLY A O 1
ATOM 2390 N N . ALA A 1 286 ? 3.957 6.023 27.126 1.00 94.62 286 ALA A N 1
ATOM 2391 C CA . ALA A 1 286 ? 2.498 6.063 27.221 1.00 94.62 286 ALA A CA 1
ATOM 2392 C C . ALA A 1 286 ? 1.927 4.832 27.946 1.00 94.62 286 ALA A C 1
ATOM 2394 O O . ALA A 1 286 ? 1.008 4.954 28.758 1.00 94.62 286 ALA A O 1
ATOM 2395 N N . MET A 1 287 ? 2.486 3.647 27.691 1.00 91.81 287 MET A N 1
ATOM 2396 C CA . MET A 1 287 ? 2.054 2.402 28.328 1.00 91.81 287 MET A CA 1
ATOM 2397 C C . MET A 1 287 ? 2.416 2.364 29.818 1.00 91.81 287 MET A C 1
ATOM 2399 O O . MET A 1 287 ? 1.589 1.955 30.634 1.00 91.81 287 MET A O 1
ATOM 2403 N N . LYS A 1 288 ? 3.601 2.862 30.194 1.00 95.81 288 LYS A N 1
ATOM 2404 C CA . LYS A 1 288 ? 3.990 3.049 31.602 1.00 95.81 288 LYS A CA 1
ATOM 2405 C C . LYS A 1 288 ? 3.045 4.015 32.318 1.00 95.81 288 LYS A C 1
ATOM 2407 O O . LYS A 1 288 ? 2.466 3.641 33.333 1.00 95.81 288 LYS A O 1
ATOM 2412 N N . ALA A 1 289 ? 2.790 5.191 31.743 1.00 95.12 289 ALA A N 1
ATOM 2413 C CA . ALA A 1 289 ? 1.871 6.175 32.322 1.00 95.12 289 ALA A CA 1
ATOM 2414 C C . ALA A 1 289 ? 0.436 5.630 32.476 1.00 95.12 289 ALA A C 1
ATOM 2416 O O . ALA A 1 289 ? -0.252 5.911 33.461 1.00 95.12 289 ALA A O 1
ATOM 2417 N N . PHE A 1 290 ? -0.024 4.818 31.520 1.00 93.94 290 PHE A N 1
ATOM 2418 C CA . PHE A 1 290 ? -1.317 4.143 31.609 1.00 93.94 290 PHE A CA 1
ATOM 2419 C C . PHE A 1 290 ? -1.366 3.139 32.769 1.00 93.94 290 PHE A C 1
ATOM 2421 O O . PHE A 1 290 ? -2.325 3.147 33.544 1.00 93.94 290 PHE A O 1
ATOM 2428 N N . ASN A 1 291 ? -0.326 2.317 32.923 1.00 93.62 291 ASN A N 1
ATOM 2429 C CA . ASN A 1 291 ? -0.224 1.361 34.025 1.00 93.62 291 ASN A CA 1
ATOM 2430 C C . ASN A 1 291 ? -0.191 2.069 35.385 1.00 93.62 291 ASN A C 1
ATOM 2432 O O . ASN A 1 291 ? -0.957 1.705 36.275 1.00 93.62 291 ASN A O 1
ATOM 2436 N N . GLU A 1 292 ? 0.595 3.138 35.520 1.00 96.56 292 GLU A N 1
ATOM 2437 C CA . GLU A 1 292 ? 0.626 3.959 36.73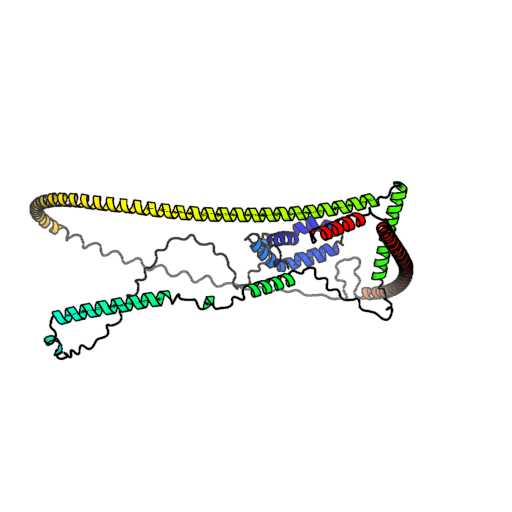6 1.00 96.56 292 GLU A CA 1
ATOM 2438 C C . GLU A 1 292 ? -0.753 4.539 37.073 1.00 96.56 292 GLU A C 1
ATOM 2440 O O . GLU A 1 292 ? -1.164 4.568 38.234 1.00 96.56 292 GLU A O 1
ATOM 2445 N N . LYS A 1 293 ? -1.514 4.983 36.064 1.00 96.62 293 LYS A N 1
ATOM 2446 C CA . LYS A 1 293 ? -2.882 5.474 36.269 1.00 96.62 293 LYS A CA 1
ATOM 2447 C C . LYS A 1 293 ? -3.818 4.363 36.745 1.00 96.62 293 LYS A C 1
ATOM 2449 O O . LYS A 1 293 ? -4.646 4.605 37.620 1.00 96.62 293 LYS A O 1
ATOM 2454 N N . ILE A 1 294 ? -3.692 3.151 36.203 1.00 95.44 294 ILE A N 1
ATOM 2455 C CA . ILE A 1 294 ? -4.458 1.990 36.675 1.00 95.44 294 ILE A CA 1
ATOM 2456 C C . ILE A 1 294 ? -4.143 1.703 38.144 1.00 95.44 294 ILE A C 1
ATOM 2458 O O . ILE A 1 294 ? -5.065 1.473 38.924 1.00 95.44 294 ILE A O 1
ATOM 2462 N N . GLU A 1 295 ? -2.871 1.714 38.530 1.00 95.25 295 GLU A N 1
ATOM 2463 C CA . GLU A 1 295 ? -2.464 1.472 39.916 1.00 95.25 295 GLU A CA 1
ATOM 2464 C C . GLU A 1 295 ? -2.991 2.550 40.863 1.00 95.25 295 GLU A C 1
ATOM 2466 O O . GLU A 1 295 ? -3.588 2.219 41.888 1.00 95.25 295 GLU A O 1
ATOM 2471 N N . LYS A 1 296 ? -2.894 3.827 40.476 1.00 96.44 296 LYS A N 1
ATOM 2472 C CA . LYS A 1 296 ? -3.484 4.943 41.230 1.00 96.44 296 LYS A CA 1
ATOM 2473 C C . LYS A 1 296 ? -4.995 4.787 41.393 1.00 96.44 296 LYS A C 1
ATOM 2475 O O . LYS A 1 296 ? -5.500 4.938 42.499 1.00 96.44 296 LYS A O 1
ATOM 2480 N N . ASN A 1 297 ? -5.713 4.410 40.335 1.00 93.94 297 ASN A N 1
ATOM 2481 C CA . ASN A 1 297 ? -7.155 4.171 40.414 1.00 93.94 297 ASN A CA 1
ATOM 2482 C C . ASN A 1 297 ? -7.493 2.995 41.347 1.00 93.94 297 ASN A C 1
ATOM 2484 O O . ASN A 1 297 ? -8.482 3.053 42.071 1.00 93.94 297 ASN A O 1
ATOM 2488 N N . LYS A 1 298 ? -6.688 1.921 41.348 1.00 95.06 298 LYS A N 1
ATOM 2489 C CA . LYS A 1 298 ? -6.877 0.793 42.276 1.00 95.06 298 LYS A CA 1
ATOM 2490 C C . LYS A 1 298 ? -6.700 1.237 43.726 1.00 95.06 298 LYS A C 1
ATOM 2492 O O . LYS A 1 298 ? -7.539 0.883 44.549 1.00 95.06 298 LYS A O 1
ATOM 2497 N N . LEU A 1 299 ? -5.651 2.010 44.014 1.00 95.50 299 LEU A N 1
ATOM 2498 C CA . LEU A 1 299 ? -5.409 2.581 45.341 1.00 95.50 299 LEU A CA 1
ATOM 2499 C C . LEU A 1 299 ? -6.576 3.477 45.771 1.00 95.50 299 LEU A C 1
ATOM 2501 O O . LEU A 1 299 ? -7.155 3.246 46.824 1.00 95.50 299 LEU A O 1
ATOM 2505 N N . GLN A 1 300 ? -7.034 4.376 44.898 1.00 95.94 300 GLN A N 1
ATOM 2506 C CA . GLN A 1 300 ? -8.193 5.231 45.173 1.00 95.94 300 GLN A CA 1
ATOM 2507 C C . GLN A 1 300 ? -9.470 4.435 45.467 1.00 95.94 300 GLN A C 1
ATOM 2509 O O . GLN A 1 300 ? -10.220 4.778 46.374 1.00 95.94 300 GLN A O 1
ATOM 2514 N N . VAL A 1 301 ? -9.736 3.352 44.730 1.00 94.12 301 VAL A N 1
ATOM 2515 C CA . VAL A 1 301 ? -10.901 2.491 44.996 1.00 94.12 301 VAL A CA 1
ATOM 2516 C C . VAL A 1 301 ? -10.780 1.781 46.347 1.00 94.12 301 VAL A C 1
ATOM 2518 O O . VAL A 1 301 ? -11.801 1.560 47.000 1.00 94.12 301 VAL A O 1
ATOM 2521 N N . LEU A 1 302 ? -9.571 1.397 46.766 1.00 94.31 302 LEU A N 1
ATOM 2522 C CA . LEU A 1 302 ? -9.342 0.830 48.098 1.00 94.31 302 LEU A CA 1
ATOM 2523 C C . LEU A 1 302 ? -9.609 1.877 49.183 1.00 94.31 302 LEU A C 1
ATOM 2525 O O . LEU A 1 302 ? -10.402 1.601 50.081 1.00 94.31 302 LEU A O 1
ATOM 2529 N N . ASP A 1 303 ? -9.068 3.086 49.027 1.00 94.75 303 ASP A N 1
ATOM 2530 C CA . ASP A 1 303 ? -9.293 4.197 49.957 1.00 94.75 303 ASP A CA 1
ATOM 2531 C C . ASP A 1 303 ? -10.792 4.525 50.077 1.00 94.75 303 ASP A C 1
ATOM 2533 O O . ASP A 1 303 ? -11.334 4.587 51.180 1.00 94.75 303 ASP A O 1
ATOM 2537 N N . MET A 1 304 ? -11.510 4.607 48.949 1.00 92.44 304 MET A N 1
ATOM 2538 C CA . MET A 1 304 ? -12.961 4.832 48.929 1.00 92.44 304 MET A CA 1
ATOM 2539 C C . MET A 1 304 ? -13.751 3.718 49.626 1.00 92.44 304 MET A C 1
ATOM 2541 O O . MET A 1 304 ? -14.769 3.987 50.265 1.00 92.44 304 MET A O 1
ATOM 2545 N N . LYS A 1 305 ? -13.325 2.454 49.499 1.00 94.06 305 LYS A N 1
ATOM 2546 C CA . LYS A 1 305 ? -13.973 1.330 50.194 1.00 94.06 305 LYS A CA 1
ATOM 2547 C C . LYS A 1 305 ? -13.762 1.411 51.698 1.00 94.06 305 LYS A C 1
ATOM 2549 O O . LYS A 1 305 ? -14.686 1.104 52.450 1.00 94.06 305 LYS A O 1
ATOM 2554 N N . ASP A 1 306 ? -12.572 1.802 52.132 1.00 93.50 306 ASP A N 1
ATOM 2555 C CA . ASP A 1 306 ? -12.269 1.950 53.550 1.00 93.50 306 ASP A CA 1
ATOM 2556 C C . ASP A 1 306 ? -13.005 3.154 54.153 1.00 93.50 306 ASP A C 1
ATOM 2558 O O . ASP A 1 306 ? -13.581 3.031 55.235 1.00 93.50 306 ASP A O 1
ATOM 2562 N N . GLU A 1 307 ? -13.115 4.269 53.428 1.00 93.12 307 GLU A N 1
ATOM 2563 C CA . GLU A 1 307 ? -13.994 5.385 53.803 1.00 93.12 307 GLU A CA 1
ATOM 2564 C C . GLU A 1 307 ? -15.467 4.966 53.868 1.00 93.12 307 GLU A C 1
ATOM 2566 O O . GLU A 1 307 ? -16.159 5.276 54.838 1.00 93.12 307 GLU A O 1
ATOM 2571 N N . GLN A 1 308 ? -15.958 4.202 52.885 1.00 92.00 308 GLN A N 1
ATOM 2572 C CA . GLN A 1 308 ? -17.328 3.684 52.907 1.00 92.00 308 GLN A CA 1
ATOM 2573 C C . GLN A 1 308 ? -17.596 2.800 54.124 1.00 92.00 308 GLN A C 1
ATOM 2575 O O . GLN A 1 308 ? -18.664 2.925 54.722 1.00 92.00 308 GLN A O 1
ATOM 2580 N N . LYS A 1 309 ? -16.657 1.929 54.511 1.00 93.81 309 LYS A N 1
ATOM 2581 C CA . LYS A 1 309 ? -16.797 1.106 55.721 1.00 93.81 309 LYS A CA 1
ATOM 2582 C C . LYS A 1 309 ? -16.895 1.970 56.974 1.00 93.81 309 LYS A C 1
ATOM 2584 O O . LYS A 1 309 ? -17.822 1.773 57.753 1.00 93.81 309 LYS A O 1
ATOM 2589 N N . ARG A 1 310 ? -16.015 2.968 57.129 1.00 94.00 310 ARG A N 1
ATOM 2590 C CA . ARG A 1 310 ? -16.067 3.910 58.265 1.00 94.00 310 ARG A CA 1
ATOM 2591 C C . ARG A 1 310 ? -17.414 4.636 58.326 1.00 94.00 310 ARG A C 1
ATOM 2593 O O . ARG A 1 310 ? -18.062 4.647 59.368 1.00 94.00 310 ARG A O 1
ATOM 2600 N N . ASN A 1 311 ? -17.894 5.139 57.190 1.00 92.25 311 ASN A N 1
ATOM 2601 C CA . ASN A 1 311 ? -19.193 5.810 57.106 1.00 92.25 311 ASN A CA 1
ATOM 2602 C C . ASN A 1 311 ? -20.360 4.863 57.437 1.00 92.25 311 ASN A C 1
ATOM 2604 O O . ASN A 1 311 ? -21.327 5.265 58.083 1.00 92.25 311 ASN A O 1
ATOM 2608 N N . GLN A 1 312 ? -20.295 3.599 57.011 1.00 90.75 312 GLN A N 1
ATOM 2609 C CA . GLN A 1 312 ? -21.307 2.595 57.349 1.00 90.75 312 GLN A CA 1
ATOM 2610 C C . GLN A 1 312 ? -21.336 2.298 58.849 1.00 90.75 312 GLN A C 1
ATOM 2612 O O . GLN A 1 312 ? -22.421 2.241 59.426 1.00 90.75 312 GLN A O 1
ATOM 2617 N N . GLU A 1 313 ? -20.172 2.146 59.481 1.00 92.38 313 GLU A N 1
ATOM 2618 C CA . GLU A 1 313 ? -20.060 1.956 60.929 1.00 92.38 313 GLU A CA 1
ATOM 2619 C C . GLU A 1 313 ? -20.663 3.140 61.699 1.00 92.38 313 GLU A C 1
ATOM 2621 O O . GLU A 1 313 ? -21.418 2.933 62.650 1.00 92.38 313 GLU A O 1
ATOM 2626 N N . GLU A 1 314 ? -20.419 4.377 61.257 1.00 91.12 314 GLU A N 1
ATOM 2627 C CA . GLU A 1 314 ? -21.045 5.569 61.843 1.00 91.12 314 GLU A CA 1
ATOM 2628 C C . GLU A 1 314 ? -22.570 5.586 61.677 1.00 91.12 314 GLU A C 1
ATOM 2630 O O . GLU A 1 314 ? -23.294 5.919 62.617 1.00 91.12 314 GLU A O 1
ATOM 2635 N N . ILE A 1 315 ? -23.088 5.203 60.504 1.00 90.94 315 ILE A N 1
ATOM 2636 C CA . ILE A 1 315 ? -24.537 5.122 60.264 1.00 90.94 315 ILE A CA 1
ATOM 2637 C C . ILE A 1 315 ? -25.179 4.061 61.162 1.00 90.94 315 ILE A C 1
ATOM 2639 O O . ILE A 1 315 ? -26.282 4.281 61.663 1.00 90.94 315 ILE A O 1
ATOM 2643 N N . ILE A 1 316 ? -24.524 2.912 61.354 1.00 92.25 316 ILE A N 1
ATOM 2644 C CA . ILE A 1 316 ? -25.021 1.846 62.233 1.00 92.25 316 ILE A CA 1
ATOM 2645 C C . ILE A 1 316 ? -25.100 2.357 63.672 1.00 92.25 316 ILE A C 1
ATOM 2647 O O . ILE A 1 316 ? -26.169 2.262 64.269 1.00 92.25 316 ILE A O 1
ATOM 2651 N N . LYS A 1 317 ? -24.037 2.993 64.180 1.00 93.44 317 LYS A N 1
ATOM 2652 C CA . LYS A 1 317 ? -24.030 3.591 65.525 1.00 93.44 317 LYS A CA 1
ATOM 2653 C C . LYS A 1 317 ? -25.157 4.610 65.708 1.00 93.44 317 LYS A C 1
ATOM 2655 O O . LYS A 1 317 ? -25.948 4.482 66.636 1.00 93.44 317 LYS A O 1
ATOM 2660 N N . LYS A 1 318 ? -25.329 5.541 64.762 1.00 91.38 318 LYS A N 1
ATOM 2661 C CA . LYS A 1 318 ? -26.433 6.521 64.803 1.00 91.38 318 LYS A CA 1
ATOM 2662 C C . LYS A 1 318 ? -27.812 5.863 64.757 1.00 91.38 318 LYS A C 1
ATOM 2664 O O . LYS A 1 318 ? -28.758 6.350 65.368 1.00 91.38 318 LYS A O 1
ATOM 2669 N N . LYS A 1 319 ? -27.976 4.767 64.008 1.00 89.88 319 LYS A N 1
ATOM 2670 C CA . LYS A 1 319 ? -29.236 4.006 63.988 1.00 89.88 319 LYS A CA 1
ATOM 2671 C C . LYS A 1 319 ? -29.508 3.338 65.330 1.00 89.88 319 LYS A C 1
ATOM 2673 O O . LYS A 1 319 ? -30.657 3.342 65.758 1.00 89.88 319 LYS A O 1
ATOM 2678 N N . GLU A 1 320 ? -28.492 2.775 65.974 1.00 89.56 320 GLU A N 1
ATOM 2679 C CA . GLU A 1 320 ? -28.620 2.175 67.305 1.00 89.56 320 GLU A CA 1
ATOM 2680 C C . GLU A 1 320 ? -29.014 3.223 68.354 1.00 89.56 320 GLU A C 1
ATOM 2682 O O . GLU A 1 320 ? -29.964 2.994 69.104 1.00 89.56 320 GLU A O 1
ATOM 2687 N N . GLU A 1 321 ? -28.372 4.394 68.333 1.00 91.00 321 GLU A N 1
ATOM 2688 C CA . GLU A 1 321 ? -28.724 5.551 69.169 1.00 91.00 321 GLU A CA 1
ATOM 2689 C C . GLU A 1 321 ? -30.178 5.994 68.927 1.00 91.00 321 GLU A C 1
ATOM 2691 O O . GLU A 1 321 ? -30.977 6.037 69.862 1.00 91.00 321 GLU A O 1
ATOM 2696 N N . ASN A 1 322 ? -30.577 6.189 67.665 1.00 88.38 322 ASN A N 1
ATOM 2697 C CA . ASN A 1 322 ? -31.953 6.554 67.307 1.00 88.38 322 ASN A CA 1
ATOM 2698 C C . ASN A 1 322 ? -32.986 5.494 67.725 1.00 88.38 322 ASN A C 1
ATOM 2700 O O . ASN A 1 322 ? -34.108 5.828 68.100 1.00 88.38 322 ASN A O 1
ATOM 2704 N N . ILE A 1 323 ? -32.662 4.198 67.634 1.00 90.31 323 ILE A N 1
ATOM 2705 C CA . ILE A 1 323 ? -33.555 3.124 68.102 1.00 90.31 323 ILE A CA 1
ATOM 2706 C C . ILE A 1 323 ? -33.729 3.211 69.620 1.00 90.31 323 ILE A C 1
ATOM 2708 O O . ILE A 1 323 ? -34.831 2.966 70.115 1.00 90.31 323 ILE A O 1
ATOM 2712 N N . LEU A 1 324 ? -32.669 3.543 70.357 1.00 89.81 324 LEU A N 1
ATOM 2713 C CA . LEU A 1 324 ? -32.728 3.709 71.804 1.00 89.81 324 LEU A CA 1
ATOM 2714 C C . LEU A 1 324 ? -33.593 4.916 72.193 1.00 89.81 324 LEU A C 1
ATOM 2716 O O . LEU A 1 324 ? -34.493 4.763 73.019 1.00 89.81 324 LEU A O 1
ATOM 2720 N N . GLU A 1 325 ? -33.393 6.065 71.546 1.00 89.88 325 GLU A N 1
ATOM 2721 C CA . GLU A 1 325 ? -34.221 7.263 71.741 1.00 89.88 325 GLU A CA 1
ATOM 2722 C C . GLU A 1 325 ? -35.690 6.998 71.382 1.00 89.88 325 GLU A C 1
ATOM 2724 O O . GLU A 1 325 ? -36.592 7.263 72.176 1.00 89.88 325 GLU A O 1
ATOM 2729 N N . ASN A 1 326 ? -35.954 6.375 70.230 1.00 85.69 326 ASN A N 1
ATOM 2730 C CA . ASN A 1 326 ? -37.315 6.040 69.811 1.00 85.69 326 ASN A CA 1
ATOM 2731 C C . ASN A 1 326 ? -38.005 5.078 70.783 1.00 85.69 326 ASN A C 1
ATOM 2733 O O . ASN A 1 326 ? -39.203 5.214 71.020 1.00 85.69 326 ASN A O 1
ATOM 2737 N N . LYS A 1 327 ? -37.284 4.120 71.381 1.00 89.44 327 LYS A N 1
ATOM 2738 C CA . LYS A 1 327 ? -37.848 3.259 72.435 1.00 89.44 327 LYS A CA 1
ATOM 2739 C C . LYS A 1 327 ? -38.272 4.074 73.656 1.00 89.44 327 LYS A C 1
ATOM 2741 O O . LYS A 1 327 ? -39.345 3.815 74.192 1.00 89.44 327 LYS A O 1
ATOM 2746 N N . GLN A 1 328 ? -37.477 5.062 74.068 1.00 87.25 328 GLN A N 1
ATOM 2747 C CA . GLN A 1 328 ? -37.831 5.952 75.179 1.00 87.25 328 GLN A CA 1
ATOM 2748 C C . GLN A 1 328 ? -39.074 6.795 74.856 1.00 87.25 328 GLN A C 1
ATOM 2750 O O . GLN A 1 328 ? -39.973 6.902 75.687 1.00 87.25 328 GLN A O 1
ATOM 2755 N N . VAL A 1 329 ? -39.174 7.322 73.632 1.00 87.56 329 VAL A N 1
ATOM 2756 C CA . VAL A 1 329 ? -40.360 8.066 73.170 1.00 87.56 329 VAL A CA 1
ATOM 2757 C C . VAL A 1 329 ? -41.597 7.167 73.085 1.00 87.56 329 VAL A C 1
ATOM 2759 O O . VAL A 1 329 ? -42.685 7.568 73.479 1.00 87.56 329 VAL A O 1
ATOM 2762 N N . VAL A 1 330 ? -41.465 5.930 72.599 1.00 84.88 330 VAL A N 1
ATOM 2763 C CA . VAL A 1 330 ? -42.596 4.989 72.541 1.00 84.88 330 VAL A CA 1
ATOM 2764 C C . VAL A 1 330 ? -43.115 4.667 73.939 1.00 84.88 330 VAL A C 1
ATOM 2766 O O . VAL A 1 330 ? -44.329 4.624 74.120 1.00 84.88 330 VAL A O 1
ATOM 2769 N N . LEU A 1 331 ? -42.230 4.483 74.922 1.00 84.50 331 LEU A N 1
ATOM 2770 C CA . LEU A 1 331 ? -42.631 4.254 76.311 1.00 84.50 331 LEU A CA 1
ATOM 2771 C C . LEU A 1 331 ? -43.423 5.448 76.870 1.00 84.50 331 LEU A C 1
ATOM 2773 O O . LEU A 1 331 ? -44.513 5.249 77.402 1.00 84.50 331 LEU A O 1
ATOM 2777 N N . SER A 1 332 ? -42.965 6.686 76.657 1.00 82.75 332 SER A N 1
ATOM 2778 C CA . SER A 1 332 ? -43.700 7.876 77.120 1.00 82.75 332 SER A CA 1
ATOM 2779 C C . SER A 1 332 ? -45.037 8.081 76.388 1.00 82.75 332 SER A C 1
ATOM 2781 O O . SER A 1 332 ? -46.039 8.492 76.980 1.00 82.75 332 SER A O 1
ATOM 2783 N N . VAL A 1 333 ? -45.114 7.733 75.099 1.00 84.25 333 VAL A N 1
ATOM 2784 C CA . VAL A 1 333 ? -46.374 7.753 74.339 1.00 84.25 333 VAL A CA 1
ATOM 2785 C C . VAL A 1 333 ? -47.332 6.649 74.800 1.00 84.25 333 VAL A C 1
ATOM 2787 O O . VAL A 1 333 ? -48.539 6.875 74.848 1.00 84.25 333 VAL A O 1
ATOM 2790 N N . GLN A 1 334 ? -46.841 5.464 75.165 1.00 80.00 334 GLN A N 1
ATOM 2791 C CA . GLN A 1 334 ? -47.677 4.403 75.737 1.00 80.00 334 GLN A CA 1
ATOM 2792 C C . GLN A 1 334 ? -48.297 4.844 77.066 1.00 80.00 334 GLN A C 1
ATOM 2794 O O . GLN A 1 334 ? -49.508 4.720 77.231 1.00 80.00 334 GLN A O 1
ATOM 2799 N N . GLU A 1 335 ? -47.517 5.471 77.949 1.00 77.88 335 GLU A N 1
ATOM 2800 C CA . GLU A 1 335 ? -48.019 6.024 79.215 1.00 77.88 335 GLU A CA 1
ATOM 28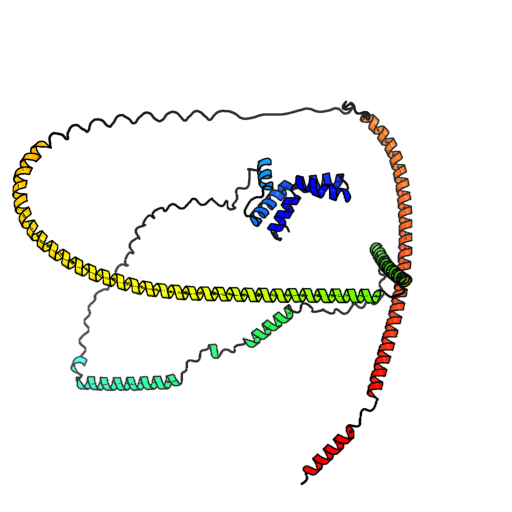01 C C . GLU A 1 335 ? -49.119 7.079 78.997 1.00 77.88 335 GLU A C 1
ATOM 2803 O O . GLU A 1 335 ? -50.156 7.073 79.669 1.00 77.88 335 GLU A O 1
ATOM 2808 N N . THR A 1 336 ? -48.947 7.970 78.015 1.00 77.94 336 THR A N 1
ATOM 2809 C CA . THR A 1 336 ? -49.971 8.977 77.679 1.00 77.94 336 THR A CA 1
ATOM 2810 C C . THR A 1 336 ? -51.200 8.362 77.002 1.00 77.94 336 THR A C 1
ATOM 2812 O O . THR A 1 336 ? -52.330 8.759 77.302 1.00 77.94 336 THR A O 1
ATOM 2815 N N . ARG A 1 337 ? -51.018 7.356 76.136 1.00 76.00 337 ARG A N 1
ATOM 2816 C CA . ARG A 1 337 ? -52.105 6.624 75.469 1.00 76.00 337 ARG A CA 1
ATOM 2817 C C . ARG A 1 337 ? -52.944 5.827 76.457 1.00 76.00 337 ARG A C 1
ATOM 2819 O O . ARG A 1 337 ? -54.167 5.842 76.336 1.00 76.00 337 ARG A O 1
ATOM 2826 N N . ASP A 1 338 ? -52.331 5.165 77.428 1.00 75.44 338 ASP A N 1
ATOM 2827 C CA . ASP A 1 338 ? -53.056 4.417 78.454 1.00 75.44 338 ASP A CA 1
ATOM 2828 C C . ASP A 1 338 ? -53.940 5.354 79.284 1.00 75.44 338 ASP A C 1
ATOM 2830 O O . ASP A 1 338 ? -55.089 5.021 79.584 1.00 75.44 338 ASP A O 1
ATOM 2834 N N . ASN A 1 339 ? -53.474 6.575 79.551 1.00 77.25 339 ASN A N 1
ATOM 2835 C CA . ASN A 1 339 ? -54.277 7.614 80.193 1.00 77.25 339 ASN A CA 1
ATOM 2836 C C . ASN A 1 339 ? -55.413 8.133 79.294 1.00 77.25 339 ASN A C 1
ATOM 2838 O O . ASN A 1 339 ? -56.549 8.247 79.752 1.00 77.25 339 ASN A O 1
ATOM 2842 N N . ALA A 1 340 ? -55.157 8.372 78.006 1.00 74.38 340 ALA A N 1
ATOM 2843 C CA . ALA A 1 340 ? -56.192 8.789 77.058 1.00 74.38 340 ALA A CA 1
ATOM 2844 C C . ALA A 1 340 ? -57.245 7.691 76.802 1.00 74.38 340 ALA A C 1
ATOM 2846 O O . ALA A 1 340 ? -58.430 7.988 76.658 1.00 74.38 340 ALA A O 1
ATOM 2847 N N . SER A 1 341 ? -56.847 6.414 76.781 1.00 73.00 341 SER A N 1
ATOM 2848 C CA . SER A 1 341 ? -57.751 5.272 76.574 1.00 73.00 341 SER A CA 1
ATOM 2849 C C . SER A 1 341 ? -58.816 5.178 77.670 1.00 73.00 341 SER A C 1
ATOM 2851 O O . SER A 1 341 ? -59.985 4.915 77.379 1.00 73.00 341 SER A O 1
ATOM 2853 N N . LYS A 1 342 ? -58.437 5.502 78.913 1.00 74.81 342 LYS A N 1
ATOM 2854 C CA . LYS A 1 342 ? -59.348 5.590 80.060 1.00 74.81 342 LYS A CA 1
ATOM 2855 C C . LYS A 1 342 ? -60.384 6.705 79.886 1.00 74.81 342 LYS A C 1
ATOM 2857 O O . LYS A 1 342 ? -61.515 6.543 80.330 1.00 74.81 342 LYS A O 1
ATOM 2862 N N . GLU A 1 343 ? -60.038 7.805 79.216 1.00 68.31 343 GLU A N 1
ATOM 2863 C CA . GLU A 1 343 ? -60.974 8.901 78.919 1.00 68.31 343 GLU A CA 1
ATOM 2864 C C . GLU A 1 343 ? -61.864 8.612 77.702 1.00 68.31 343 GLU A C 1
ATOM 2866 O O . GLU A 1 343 ? -63.062 8.893 77.716 1.00 68.31 343 GLU A O 1
ATOM 2871 N N . ILE A 1 344 ? -61.321 7.975 76.662 1.00 67.12 344 ILE A N 1
ATOM 2872 C CA . ILE A 1 344 ? -62.089 7.588 75.469 1.00 67.12 344 ILE A CA 1
ATOM 2873 C C . ILE A 1 344 ? -63.143 6.528 75.809 1.00 67.12 344 ILE A C 1
ATOM 2875 O O . ILE A 1 344 ? -64.263 6.619 75.308 1.00 67.12 344 ILE A O 1
ATOM 2879 N N . ALA A 1 345 ? -62.837 5.559 76.679 1.00 72.25 345 ALA A N 1
ATOM 2880 C CA . ALA A 1 345 ? -63.809 4.561 77.130 1.00 72.25 345 ALA A CA 1
ATOM 2881 C C . ALA A 1 345 ? -65.073 5.215 77.726 1.00 72.25 345 ALA A C 1
ATOM 2883 O O . ALA A 1 345 ? -66.187 4.847 77.352 1.00 72.25 345 ALA A O 1
ATOM 2884 N N . LYS A 1 346 ? -64.906 6.275 78.531 1.00 72.56 346 LYS A N 1
ATOM 2885 C CA . LYS A 1 346 ? -66.016 7.068 79.098 1.00 72.56 346 LYS A CA 1
ATOM 2886 C C . LYS A 1 346 ? -66.841 7.805 78.033 1.00 72.56 346 LYS A C 1
ATOM 2888 O O . LYS A 1 346 ? -68.002 8.140 78.258 1.00 72.56 346 LYS A O 1
ATOM 2893 N N . LEU A 1 347 ? -66.250 8.105 76.877 1.00 72.00 347 LEU A N 1
ATOM 2894 C CA . LEU A 1 347 ? -66.884 8.845 75.780 1.00 72.00 347 LEU A CA 1
ATOM 2895 C C . LEU A 1 347 ? -67.587 7.902 74.787 1.00 72.00 347 LEU A C 1
ATOM 2897 O O . LEU A 1 347 ? -68.644 8.237 74.254 1.00 72.00 347 LEU A O 1
ATOM 2901 N N . ILE A 1 348 ? -67.040 6.703 74.564 1.00 67.81 348 ILE A N 1
ATOM 2902 C CA . ILE A 1 348 ? -67.647 5.660 73.723 1.00 67.81 348 ILE A CA 1
ATOM 2903 C C . ILE A 1 348 ? -68.980 5.190 74.305 1.00 67.81 348 ILE A C 1
ATOM 2905 O O . ILE A 1 348 ? -69.933 5.011 73.547 1.00 67.81 348 ILE A O 1
ATOM 2909 N N . GLU A 1 349 ? -69.084 5.056 75.627 1.00 68.44 349 GLU A N 1
ATOM 2910 C CA . GLU A 1 349 ? -70.371 4.780 76.276 1.00 68.44 349 GLU A CA 1
ATOM 2911 C C . GLU A 1 349 ? -71.421 5.846 75.931 1.00 68.44 349 GLU A C 1
ATOM 2913 O O . GLU A 1 349 ? -72.554 5.508 75.596 1.00 68.44 349 GLU A O 1
ATOM 2918 N N . LYS A 1 350 ? -71.029 7.126 75.885 1.00 66.38 350 LYS A N 1
ATOM 2919 C CA . LYS A 1 350 ? -71.930 8.233 75.520 1.00 66.38 350 LYS A CA 1
ATOM 2920 C C . LYS A 1 350 ? -72.327 8.233 74.041 1.00 66.38 350 LYS A C 1
ATOM 2922 O O . LYS A 1 350 ? -73.453 8.591 73.719 1.00 66.38 350 LYS A O 1
ATOM 2927 N N . LYS A 1 351 ? -71.426 7.839 73.134 1.00 67.31 351 LYS A N 1
ATOM 2928 C CA . LYS A 1 351 ? -71.697 7.814 71.683 1.00 67.31 351 LYS A CA 1
ATOM 2929 C C . LYS A 1 351 ? -72.476 6.583 71.221 1.00 67.31 351 LYS A C 1
ATOM 2931 O O . LYS A 1 351 ? -73.220 6.695 70.252 1.00 67.31 351 LYS A O 1
ATOM 2936 N N . LYS A 1 352 ? -72.345 5.427 71.887 1.00 67.44 352 LYS A N 1
ATOM 2937 C CA . LYS A 1 352 ? -73.168 4.240 71.580 1.00 67.44 352 LYS A CA 1
ATOM 2938 C C . LYS A 1 352 ? -74.661 4.547 71.694 1.00 67.44 352 LYS A C 1
ATOM 2940 O O . LYS A 1 352 ? -75.409 4.200 70.792 1.00 67.44 352 LYS A O 1
ATOM 2945 N N . LEU A 1 353 ? -75.038 5.311 72.717 1.00 62.38 353 LEU A N 1
ATOM 2946 C CA . LEU A 1 353 ? -76.394 5.833 72.895 1.00 62.38 353 LEU A CA 1
ATOM 2947 C C . LEU A 1 353 ? -76.905 6.667 71.703 1.00 62.38 353 LEU A C 1
ATOM 2949 O O . LEU A 1 353 ? -78.102 6.688 71.466 1.00 62.38 353 LEU A O 1
ATOM 2953 N N . GLN A 1 354 ? -76.024 7.318 70.936 1.00 58.59 354 GLN A N 1
ATOM 2954 C CA . GLN A 1 354 ? -76.402 8.193 69.814 1.00 58.59 354 GLN A CA 1
ATOM 2955 C C . GLN A 1 354 ? -76.395 7.486 68.443 1.00 58.59 354 GLN A C 1
ATOM 2957 O O . GLN A 1 354 ? -77.043 7.941 67.505 1.00 58.59 354 GLN A O 1
ATOM 2962 N N . ALA A 1 355 ? -75.646 6.390 68.283 1.00 58.38 355 ALA A N 1
ATOM 2963 C CA . ALA A 1 355 ? -75.500 5.695 66.998 1.00 58.38 355 ALA A CA 1
ATOM 2964 C C . ALA A 1 355 ? -76.690 4.779 66.665 1.00 58.38 355 ALA A C 1
ATOM 2966 O O . ALA A 1 355 ? -77.018 4.601 65.488 1.00 58.38 355 ALA A O 1
ATOM 2967 N N . ASP A 1 356 ? -77.350 4.236 67.688 1.00 61.88 356 ASP A N 1
ATOM 2968 C CA . ASP A 1 356 ? -78.547 3.410 67.514 1.00 61.88 356 ASP A CA 1
ATOM 2969 C C . ASP A 1 356 ? -79.718 4.225 66.923 1.00 61.88 356 ASP A C 1
ATOM 2971 O O . ASP A 1 356 ? -80.532 3.684 66.176 1.00 61.88 356 ASP A O 1
ATOM 2975 N N . GLU A 1 357 ? -79.739 5.547 67.134 1.00 58.72 357 GLU A N 1
ATOM 2976 C CA . GLU A 1 357 ? -80.755 6.461 66.590 1.00 58.72 357 GLU A CA 1
ATOM 2977 C C . GLU A 1 357 ? -80.578 6.773 65.087 1.00 58.72 357 GLU A C 1
ATOM 2979 O O . GLU A 1 357 ? -81.541 7.125 64.406 1.00 58.72 357 GLU A O 1
ATOM 2984 N N . LEU A 1 358 ? -79.364 6.644 64.531 1.00 60.38 358 LEU A N 1
ATOM 2985 C CA . LEU A 1 358 ? -79.059 7.029 63.140 1.00 60.38 358 LEU A CA 1
ATOM 2986 C C . LEU A 1 358 ? -79.149 5.874 62.136 1.00 60.38 358 LEU A C 1
ATOM 2988 O O . LEU A 1 358 ? -79.510 6.097 60.980 1.00 60.38 358 LEU A O 1
ATOM 2992 N N . LYS A 1 359 ? -78.854 4.637 62.555 1.00 62.62 359 LYS A N 1
ATOM 2993 C CA . LYS A 1 359 ? -78.891 3.457 61.668 1.00 62.62 359 LYS A CA 1
ATOM 2994 C C . LYS A 1 359 ? -80.265 3.189 61.061 1.00 62.62 359 LYS A C 1
ATOM 2996 O O . LYS A 1 359 ? -80.338 2.663 59.959 1.00 62.62 359 LYS A O 1
ATOM 3001 N N . GLN A 1 360 ? -81.331 3.603 61.733 1.00 61.56 360 GLN A N 1
ATOM 3002 C CA . GLN A 1 360 ? -82.694 3.431 61.236 1.00 61.56 360 GLN A CA 1
ATOM 3003 C C . GLN A 1 360 ? -82.995 4.263 59.972 1.00 61.56 360 GLN A C 1
ATOM 3005 O O . GLN A 1 360 ? -83.979 3.979 59.306 1.00 61.56 360 GLN A O 1
ATOM 3010 N N . LYS A 1 361 ? -82.163 5.254 59.602 1.00 54.97 361 LYS A N 1
ATOM 3011 C CA . LYS A 1 361 ? -82.454 6.193 58.497 1.00 54.97 361 LYS A CA 1
ATOM 3012 C C . LYS A 1 361 ? -81.803 5.869 57.140 1.00 54.97 361 LYS A C 1
ATOM 3014 O O . LYS A 1 361 ? -82.196 6.462 56.148 1.00 54.97 361 LYS A O 1
ATOM 3019 N N . ILE A 1 362 ? -80.795 4.991 57.069 1.00 59.94 362 ILE A N 1
ATOM 3020 C CA . ILE A 1 362 ? -79.961 4.800 55.853 1.00 59.94 362 ILE A CA 1
ATOM 3021 C C . ILE A 1 362 ? -80.456 3.659 54.945 1.00 59.94 362 ILE A C 1
ATOM 3023 O O . ILE A 1 362 ? -80.204 3.667 53.743 1.00 59.94 362 ILE A O 1
ATOM 3027 N N . GLU A 1 363 ? -81.173 2.679 55.489 1.00 62.41 363 GLU A N 1
ATOM 3028 C CA . GLU A 1 363 ? -81.585 1.467 54.761 1.00 62.41 363 GLU A CA 1
ATOM 3029 C C . GLU A 1 363 ? -82.558 1.751 53.589 1.00 62.41 363 GLU A C 1
ATOM 3031 O O . GLU A 1 363 ? -82.699 0.938 52.679 1.00 62.41 363 GLU A O 1
ATOM 3036 N N . GLU A 1 364 ? -83.201 2.921 53.564 1.00 58.97 364 GLU A N 1
ATOM 3037 C CA . GLU A 1 364 ? -84.290 3.240 52.633 1.00 58.97 364 GLU A CA 1
ATOM 3038 C C . GLU A 1 364 ? -83.833 3.710 51.228 1.00 58.97 364 GLU A C 1
ATOM 3040 O O . GLU A 1 364 ? -84.612 3.615 50.278 1.00 58.97 364 GLU A O 1
ATOM 3045 N N . GLU A 1 365 ? -82.587 4.170 51.028 1.00 59.41 365 GLU A N 1
ATOM 3046 C CA . GLU A 1 365 ? -82.179 4.842 49.768 1.00 59.41 365 GLU A CA 1
ATOM 3047 C C . GLU A 1 365 ? -81.542 3.941 48.682 1.00 59.41 365 GLU A C 1
ATOM 3049 O O . GLU A 1 365 ? -81.545 4.290 47.501 1.00 59.41 365 GLU A O 1
ATOM 3054 N N . LEU A 1 366 ? -81.017 2.760 49.021 1.00 60.47 366 LEU A N 1
ATOM 3055 C CA . LEU A 1 366 ? -80.126 1.978 48.139 1.00 60.47 366 LEU A CA 1
ATOM 3056 C C . LEU A 1 366 ? -80.798 1.207 46.978 1.00 60.47 366 LEU A C 1
ATOM 3058 O O . LEU A 1 366 ? -80.109 0.600 46.158 1.00 60.47 366 LEU A O 1
ATOM 3062 N N . SER A 1 367 ? -82.123 1.203 46.869 1.00 61.03 367 SER A N 1
ATOM 3063 C CA . SER A 1 367 ? -82.861 0.310 45.959 1.00 61.03 367 SER A CA 1
ATOM 3064 C C . SER A 1 367 ? -83.035 0.812 44.513 1.00 61.03 367 SER A C 1
ATOM 3066 O O . SER A 1 367 ? -83.413 0.021 43.657 1.00 61.03 367 SER A O 1
ATOM 3068 N N . LYS A 1 368 ? -82.727 2.077 44.186 1.00 55.44 368 LYS A N 1
ATOM 3069 C CA . LYS A 1 368 ? -83.159 2.710 42.913 1.00 55.44 368 LYS A CA 1
ATOM 3070 C C . LYS A 1 368 ? -82.149 2.738 41.750 1.00 55.44 368 LYS A C 1
ATOM 3072 O O . LYS A 1 368 ? -82.532 3.084 40.644 1.00 55.44 368 LYS A O 1
ATOM 3077 N N . ILE A 1 369 ? -80.876 2.398 41.953 1.00 57.97 369 ILE A N 1
ATOM 3078 C CA . ILE A 1 369 ? -79.797 2.731 40.987 1.00 57.97 369 ILE A CA 1
ATOM 3079 C C . ILE A 1 369 ? -79.542 1.659 39.894 1.00 57.97 369 ILE A C 1
ATOM 3081 O O . ILE A 1 369 ? -78.835 1.916 38.930 1.00 57.97 369 ILE A O 1
ATOM 3085 N N . LYS A 1 370 ? -80.093 0.444 39.986 1.00 57.50 370 LYS A N 1
ATOM 3086 C CA . LYS A 1 370 ? -79.590 -0.716 39.211 1.00 57.50 370 LYS A CA 1
ATOM 3087 C C . LYS A 1 370 ? -80.171 -0.963 37.800 1.00 57.50 370 LYS A C 1
ATOM 3089 O O . LYS A 1 370 ? -79.753 -1.933 37.181 1.00 57.50 370 LYS A O 1
ATOM 3094 N N . GLU A 1 371 ? -81.088 -0.158 37.265 1.00 55.78 371 GLU A N 1
ATOM 3095 C CA . GLU A 1 371 ? -81.878 -0.556 36.074 1.00 55.78 371 GLU A CA 1
ATOM 3096 C C . GLU A 1 371 ? -81.430 0.006 34.696 1.00 55.78 371 GLU A C 1
ATOM 3098 O O . GLU A 1 371 ? -81.979 -0.414 33.683 1.00 55.78 371 GLU A O 1
ATOM 3103 N N . GLU A 1 372 ? -80.424 0.886 34.576 1.00 52.09 372 GLU A N 1
ATOM 3104 C CA . GLU A 1 372 ? -80.225 1.677 33.331 1.00 52.09 372 GLU A CA 1
ATOM 3105 C C . GLU A 1 372 ? -79.150 1.196 32.308 1.00 52.09 372 GLU A C 1
ATOM 3107 O O . GLU A 1 372 ? -79.124 1.694 31.185 1.00 52.09 372 GLU A O 1
ATOM 3112 N N . GLU A 1 373 ? -78.271 0.225 32.592 1.00 54.25 373 GLU A N 1
ATOM 3113 C CA . GLU A 1 373 ? -77.003 0.064 31.827 1.00 54.25 373 GLU A CA 1
ATOM 3114 C C . GLU A 1 373 ? -76.966 -0.864 30.565 1.00 54.25 373 GLU A C 1
ATOM 3116 O O . GLU A 1 373 ? -75.921 -0.959 29.923 1.00 54.25 373 GLU A O 1
ATOM 3121 N N . GLU A 1 374 ? -78.024 -1.555 30.110 1.00 53.91 374 GLU A N 1
ATOM 3122 C CA . GLU A 1 374 ? -77.858 -2.686 29.146 1.00 53.91 374 GLU A CA 1
ATOM 3123 C C . GLU A 1 374 ? -77.933 -2.416 27.610 1.00 53.91 374 GLU A C 1
ATOM 3125 O O . GLU A 1 374 ? -77.615 -3.307 26.816 1.00 53.91 374 GLU A O 1
ATOM 3130 N N . VAL A 1 375 ? -78.303 -1.232 27.110 1.00 56.19 375 VAL A N 1
ATOM 3131 C CA . VAL A 1 375 ? -78.832 -1.104 25.720 1.00 56.19 375 VAL A CA 1
ATOM 3132 C C . VAL A 1 375 ? -77.796 -0.875 24.589 1.00 56.19 375 VAL A C 1
ATOM 3134 O O . VAL A 1 375 ? -78.072 -1.170 23.424 1.00 56.19 375 VAL A O 1
ATOM 3137 N N . GLU A 1 376 ? -76.575 -0.409 24.846 1.00 53.19 376 GLU A N 1
ATOM 3138 C CA . GLU A 1 376 ? -75.786 0.262 23.786 1.00 53.19 376 GLU A CA 1
ATOM 3139 C C . GLU A 1 376 ? -74.962 -0.599 22.781 1.00 53.19 376 GLU A C 1
ATOM 3141 O O . GLU A 1 376 ? -74.360 -0.061 21.850 1.00 53.19 376 GLU A O 1
ATOM 3146 N N . ARG A 1 377 ? -74.900 -1.935 22.858 1.00 55.69 377 ARG A N 1
ATOM 3147 C CA . ARG A 1 377 ? -73.758 -2.692 22.266 1.00 55.69 377 ARG A CA 1
ATOM 3148 C C . ARG A 1 377 ? -73.788 -3.169 20.781 1.00 55.69 377 ARG A C 1
ATOM 3150 O O . ARG A 1 377 ? -72.845 -3.846 20.391 1.00 55.69 377 ARG A O 1
ATOM 3157 N N . LYS A 1 378 ? -74.780 -2.886 19.914 1.00 55.97 378 LYS A N 1
ATOM 3158 C CA . LYS A 1 378 ? -75.042 -3.707 18.678 1.00 55.97 378 LYS A CA 1
ATOM 3159 C C . LYS A 1 378 ? -74.697 -3.178 17.250 1.00 55.97 378 LYS A C 1
ATOM 3161 O O . LYS A 1 378 ? -74.982 -3.889 16.297 1.00 55.97 378 LYS A O 1
ATOM 3166 N N . LYS A 1 379 ? -74.112 -1.994 17.005 1.00 53.97 379 LYS A N 1
ATOM 3167 C CA . LYS A 1 379 ? -74.164 -1.343 15.652 1.00 53.97 379 LYS A CA 1
ATOM 3168 C C . LYS A 1 379 ? -72.898 -1.325 14.759 1.00 53.97 379 LYS A C 1
ATOM 3170 O O . LYS A 1 379 ? -72.891 -0.605 13.767 1.00 53.97 379 LYS A O 1
ATOM 3175 N N . LYS A 1 380 ? -71.809 -2.034 15.067 1.00 53.75 380 LYS A N 1
ATOM 3176 C CA . LYS A 1 380 ? -70.474 -1.669 14.526 1.00 53.75 380 LYS A CA 1
ATOM 3177 C C . LYS A 1 380 ? -69.821 -2.556 13.430 1.00 53.75 380 LYS A C 1
ATOM 3179 O O . LYS A 1 380 ? -68.650 -2.323 13.162 1.00 53.75 380 LYS A O 1
ATOM 3184 N N . GLU A 1 381 ? -70.483 -3.494 12.739 1.00 52.84 381 GLU A N 1
ATOM 3185 C CA . GLU A 1 381 ? -69.745 -4.577 12.018 1.00 52.84 381 GLU A CA 1
ATOM 3186 C C . GLU A 1 381 ? -69.779 -4.701 10.453 1.00 52.84 381 GLU A C 1
ATOM 3188 O O . GLU A 1 381 ? -69.146 -5.618 9.946 1.00 52.84 381 GLU A O 1
ATOM 3193 N N . GLU A 1 382 ? -70.377 -3.831 9.613 1.00 50.50 382 GLU A N 1
ATOM 3194 C CA . GLU A 1 382 ? -70.723 -4.227 8.203 1.00 50.50 382 GLU A CA 1
ATOM 3195 C C . GLU A 1 382 ? -69.870 -3.725 6.979 1.00 50.50 382 GLU A C 1
ATOM 3197 O O . GLU A 1 382 ? -70.118 -4.145 5.855 1.00 50.50 382 GLU A O 1
ATOM 3202 N N . ILE A 1 383 ? -68.834 -2.876 7.082 1.00 53.62 383 ILE A N 1
ATOM 3203 C CA . ILE A 1 383 ? -68.346 -2.086 5.901 1.00 53.62 383 ILE A CA 1
ATOM 3204 C C . ILE A 1 383 ? -67.246 -2.719 5.004 1.00 53.62 383 ILE A C 1
ATOM 3206 O O . ILE A 1 383 ? -67.056 -2.323 3.852 1.00 53.62 383 ILE A O 1
ATOM 3210 N N . ILE A 1 384 ? -66.475 -3.702 5.458 1.00 47.03 384 ILE A N 1
ATOM 3211 C CA . ILE A 1 384 ? -65.123 -3.927 4.894 1.00 47.03 384 ILE A CA 1
ATOM 3212 C C . ILE A 1 384 ? -65.077 -5.053 3.831 1.00 47.03 384 ILE A C 1
ATOM 3214 O O . ILE A 1 384 ? -64.316 -6.007 3.959 1.00 47.03 384 ILE A O 1
ATOM 3218 N N . ARG A 1 385 ? -65.878 -4.984 2.751 1.00 46.84 385 ARG A N 1
ATOM 3219 C CA . ARG A 1 385 ? -65.930 -6.068 1.728 1.00 46.84 385 ARG A CA 1
ATOM 3220 C C . ARG A 1 385 ? -65.677 -5.675 0.257 1.00 46.84 385 ARG A C 1
ATOM 3222 O O . ARG A 1 385 ? -65.512 -6.569 -0.562 1.00 46.84 385 ARG A O 1
ATOM 3229 N N . GLN A 1 386 ? -65.587 -4.398 -0.125 1.00 47.50 386 GLN A N 1
ATOM 3230 C CA . GLN A 1 386 ? -65.786 -4.014 -1.543 1.00 47.50 386 GLN A CA 1
ATOM 3231 C C . GLN A 1 386 ? -64.559 -3.669 -2.420 1.00 47.50 386 GLN A C 1
ATOM 3233 O O . GLN A 1 386 ? -64.734 -3.498 -3.619 1.00 47.50 386 GLN A O 1
ATOM 3238 N N . ILE A 1 387 ? -63.320 -3.582 -1.926 1.00 46.25 387 ILE A N 1
ATOM 3239 C CA . ILE A 1 387 ? -62.241 -2.893 -2.687 1.00 46.25 387 ILE A CA 1
ATOM 3240 C C . ILE A 1 387 ? -61.168 -3.853 -3.249 1.00 46.25 387 ILE A C 1
ATOM 3242 O O . ILE A 1 387 ? -59.982 -3.653 -3.017 1.00 46.25 387 ILE A O 1
ATOM 3246 N N . ARG A 1 388 ? -61.519 -4.938 -3.958 1.00 35.50 388 ARG A N 1
ATOM 3247 C CA . ARG A 1 388 ? -60.480 -5.856 -4.507 1.00 35.50 388 ARG A CA 1
ATOM 3248 C C . ARG A 1 388 ? -60.598 -6.324 -5.950 1.00 35.50 388 ARG A C 1
ATOM 3250 O O . ARG A 1 388 ? -59.692 -7.007 -6.419 1.00 35.50 388 ARG A O 1
ATOM 3257 N N . GLU A 1 389 ? -61.607 -5.910 -6.692 1.00 42.53 389 GLU A N 1
ATOM 3258 C CA . GLU A 1 389 ? -61.652 -6.158 -8.132 1.00 42.53 389 GLU A CA 1
ATOM 3259 C C . GLU A 1 389 ? -61.392 -4.850 -8.864 1.00 42.53 389 GLU A C 1
ATOM 3261 O O . GLU A 1 389 ? -62.215 -3.949 -8.766 1.00 42.53 389 GLU A O 1
ATOM 3266 N N . LEU A 1 390 ? -60.252 -4.734 -9.560 1.00 39.47 390 LEU A N 1
ATOM 3267 C CA . LEU A 1 390 ? -60.182 -4.291 -10.963 1.00 39.47 390 LEU A CA 1
ATOM 3268 C C . LEU A 1 390 ? -58.727 -4.062 -11.440 1.00 39.47 390 LEU A C 1
ATOM 3270 O O . LEU A 1 390 ? -58.067 -3.111 -11.038 1.00 39.47 390 LEU A O 1
ATOM 3274 N N . GLN A 1 391 ? -58.331 -4.909 -12.405 1.00 30.89 391 GLN A N 1
ATOM 3275 C CA . GLN A 1 391 ? -57.614 -4.583 -13.662 1.00 30.89 391 GLN A CA 1
ATOM 3276 C C . GLN A 1 391 ? -56.155 -5.050 -13.878 1.00 30.89 391 GLN A C 1
ATOM 3278 O O . GLN A 1 391 ? -55.258 -4.851 -13.066 1.00 30.89 391 GLN A O 1
ATOM 3283 N N . LYS A 1 392 ? -55.940 -5.660 -15.064 1.00 36.28 392 LYS A N 1
ATOM 3284 C CA . LYS A 1 392 ? -54.684 -6.207 -15.618 1.00 36.28 392 LYS A CA 1
ATOM 3285 C C . LYS A 1 392 ? -54.661 -6.081 -17.172 1.00 36.28 392 LYS A C 1
ATOM 3287 O O . LYS A 1 392 ? -55.629 -6.475 -17.809 1.00 36.28 392 LYS A O 1
ATOM 3292 N N . GLN A 1 393 ? -53.494 -5.688 -17.716 1.00 36.12 393 GLN A N 1
ATOM 3293 C CA . GLN A 1 393 ? -52.801 -6.043 -18.998 1.00 36.12 393 GLN A CA 1
ATOM 3294 C C . GLN A 1 393 ? -52.831 -5.202 -20.326 1.00 36.12 393 GLN A C 1
ATOM 3296 O O . GLN A 1 393 ? -53.846 -4.589 -20.633 1.00 36.12 393 GLN A O 1
ATOM 3301 N N . PRO A 1 394 ? -51.722 -5.250 -21.146 1.00 56.09 394 PRO A N 1
ATOM 3302 C CA . PRO A 1 394 ? -51.466 -4.520 -22.425 1.00 56.09 394 PRO A CA 1
ATOM 3303 C C . PRO A 1 394 ? -51.120 -5.416 -23.675 1.00 56.09 394 PRO A C 1
ATOM 3305 O O . PRO A 1 394 ? -51.129 -6.641 -23.553 1.00 56.09 394 PRO A O 1
ATOM 3308 N N . LYS A 1 395 ? -50.731 -4.843 -24.854 1.00 32.66 395 LYS A N 1
ATOM 3309 C CA . LYS A 1 395 ? -49.972 -5.506 -25.980 1.00 32.66 395 LYS A CA 1
ATOM 3310 C C . LYS A 1 395 ? -49.430 -4.558 -27.105 1.00 32.66 395 LYS A C 1
ATOM 3312 O O . LYS A 1 395 ? -49.897 -3.434 -27.219 1.00 32.66 395 LYS A O 1
ATOM 3317 N N . GLN A 1 396 ? -48.471 -5.044 -27.933 1.00 44.28 396 GLN A N 1
ATOM 3318 C CA . GLN A 1 396 ? -47.657 -4.386 -29.013 1.00 44.28 396 GLN A CA 1
ATOM 3319 C C . GLN A 1 396 ? -47.855 -4.975 -30.450 1.00 44.28 396 GLN A C 1
ATOM 3321 O O . GLN A 1 396 ? -48.295 -6.122 -30.526 1.00 44.28 396 GLN A O 1
ATOM 3326 N N . ARG A 1 397 ? -47.379 -4.295 -31.541 1.00 37.91 397 ARG A N 1
ATOM 3327 C CA . ARG A 1 397 ? -46.414 -4.761 -32.621 1.00 37.91 397 ARG A CA 1
ATOM 3328 C C . ARG A 1 397 ? -46.410 -3.940 -33.960 1.00 37.91 397 ARG A C 1
ATOM 3330 O O . ARG A 1 397 ? -47.350 -3.201 -34.208 1.00 37.91 397 ARG A O 1
ATOM 3337 N N . THR A 1 398 ? -45.369 -4.106 -34.818 1.00 52.81 398 THR A N 1
ATOM 3338 C CA . THR A 1 398 ? -45.025 -3.405 -36.113 1.00 52.81 398 THR A CA 1
ATOM 3339 C C . THR A 1 398 ? -44.676 -4.372 -37.306 1.00 52.81 398 THR A C 1
ATOM 3341 O O . THR A 1 398 ? -44.707 -5.585 -37.092 1.00 52.81 398 THR A O 1
ATOM 3344 N N . LYS A 1 399 ? -44.351 -3.898 -38.551 1.00 42.06 399 LYS A N 1
ATOM 3345 C CA . LYS A 1 399 ? -44.069 -4.696 -39.811 1.00 42.06 399 LYS A CA 1
ATOM 3346 C C . LYS A 1 399 ? -42.940 -4.104 -40.748 1.00 42.06 399 LYS A C 1
ATOM 3348 O O . LYS A 1 399 ? -42.645 -2.928 -40.581 1.00 42.06 399 LYS A O 1
ATOM 3353 N N . GLY A 1 400 ? -42.320 -4.890 -41.683 1.00 55.22 400 GLY A N 1
ATOM 3354 C CA . GLY A 1 400 ? -41.035 -4.639 -42.448 1.00 55.22 400 GLY A CA 1
ATOM 3355 C C . GLY A 1 400 ? -41.003 -4.556 -44.026 1.00 55.22 400 GLY A C 1
ATOM 3356 O O . GLY A 1 400 ? -42.058 -4.347 -44.614 1.00 55.22 400 GLY A O 1
ATOM 3357 N N . PHE A 1 401 ? -39.802 -4.713 -44.669 1.00 54.81 401 PHE A N 1
ATOM 3358 C CA . PHE A 1 401 ? -39.207 -4.013 -45.879 1.00 54.81 401 PHE A CA 1
ATOM 3359 C C . PHE A 1 401 ? -38.782 -4.862 -47.148 1.00 54.81 401 PHE A C 1
ATOM 3361 O O . PHE A 1 401 ? -38.583 -6.068 -47.006 1.00 54.81 401 PHE A O 1
ATOM 3368 N N . ASP A 1 402 ? -38.571 -4.232 -48.340 1.00 61.47 402 ASP A N 1
ATOM 3369 C CA . ASP A 1 402 ? -38.266 -4.799 -49.704 1.00 61.47 402 ASP A CA 1
ATOM 3370 C C . ASP A 1 402 ? -36.959 -4.238 -50.386 1.00 61.47 402 ASP A C 1
ATOM 3372 O O . ASP A 1 402 ? -36.756 -3.027 -50.378 1.00 61.47 402 ASP A O 1
ATOM 3376 N N . PRO A 1 403 ? -36.069 -5.069 -50.996 1.00 64.94 403 PRO A N 1
ATOM 3377 C CA . PRO A 1 403 ? -34.716 -4.709 -51.481 1.00 64.94 403 PRO A CA 1
ATOM 3378 C C . PRO A 1 403 ? -34.512 -4.231 -52.944 1.00 64.94 403 PRO A C 1
ATOM 3380 O O . PRO A 1 403 ? -33.354 -4.029 -53.334 1.00 64.94 403 PRO A O 1
ATOM 3383 N N . THR A 1 404 ? -35.539 -4.077 -53.784 1.00 61.69 404 THR A N 1
ATOM 3384 C CA . THR A 1 404 ? -35.357 -3.437 -55.118 1.00 61.69 404 THR A CA 1
ATOM 3385 C C . THR A 1 404 ? -35.627 -1.937 -55.127 1.00 61.69 404 THR A C 1
ATOM 3387 O O . THR A 1 404 ? -35.186 -1.239 -56.043 1.00 61.69 404 THR A O 1
ATOM 3390 N N . GLU A 1 405 ? -36.276 -1.438 -54.080 1.00 58.00 405 GLU A N 1
ATOM 3391 C CA . GLU A 1 405 ? -36.437 -0.015 -53.817 1.00 58.00 405 GLU A CA 1
ATOM 3392 C C . GLU A 1 405 ? -35.235 0.501 -53.018 1.00 58.00 405 GLU A C 1
ATOM 3394 O O . GLU A 1 405 ? -34.720 -0.162 -52.112 1.00 58.00 405 GLU A O 1
ATOM 3399 N N . THR A 1 406 ? -34.762 1.705 -53.337 1.00 60.59 406 THR A N 1
ATOM 3400 C CA . THR A 1 406 ? -33.990 2.452 -52.344 1.00 60.59 406 THR A CA 1
ATOM 3401 C C . THR A 1 406 ? -34.961 2.865 -51.236 1.00 60.59 406 THR A C 1
ATOM 3403 O O . THR A 1 406 ? -36.119 3.169 -51.509 1.00 60.59 406 THR A O 1
ATOM 3406 N N . MET A 1 407 ? -34.523 2.873 -49.974 1.00 60.28 407 MET A N 1
ATOM 3407 C CA . MET A 1 407 ? -35.399 3.177 -48.825 1.00 60.28 407 MET A CA 1
ATOM 3408 C C . MET A 1 407 ? -36.007 4.595 -48.835 1.00 60.28 407 MET A C 1
ATOM 3410 O O . MET A 1 407 ? -36.777 4.920 -47.934 1.00 60.28 407 MET A O 1
ATOM 3414 N N . GLY A 1 408 ? -35.679 5.434 -49.824 1.00 61.56 408 GLY A N 1
ATOM 3415 C CA . GLY A 1 408 ? -36.315 6.731 -50.033 1.00 61.56 408 GLY A CA 1
ATOM 3416 C C . GLY A 1 408 ? -35.969 7.746 -48.949 1.00 61.56 408 GLY A C 1
ATOM 3417 O O . GLY A 1 408 ? -36.806 8.575 -48.600 1.00 61.56 408 GLY A O 1
ATOM 3418 N N . TYR A 1 409 ? -34.752 7.686 -48.400 1.00 65.19 409 TYR A N 1
ATOM 3419 C CA . TYR A 1 409 ? -34.310 8.596 -47.340 1.00 65.19 409 TYR A CA 1
ATOM 3420 C C . TYR A 1 409 ? -33.820 9.952 -47.868 1.00 65.19 409 TYR A C 1
ATOM 3422 O O . TYR A 1 409 ? -33.565 10.859 -47.076 1.00 65.19 409 TYR A O 1
ATOM 3430 N N . GLY A 1 410 ? -33.707 10.113 -49.191 1.00 61.72 410 GLY A N 1
ATOM 3431 C CA . GLY A 1 410 ? -33.324 11.368 -49.840 1.00 61.72 410 GLY A CA 1
ATOM 3432 C C . GLY A 1 410 ? -31.823 11.660 -49.788 1.00 61.72 410 GLY A C 1
ATOM 3433 O O . GLY A 1 410 ? -31.418 12.812 -49.953 1.00 61.72 410 GLY A O 1
ATOM 3434 N N . LEU A 1 411 ? -30.981 10.648 -49.554 1.00 66.88 411 LEU A N 1
ATOM 3435 C CA . LEU A 1 411 ? -29.530 10.816 -49.529 1.00 66.88 411 LEU A CA 1
ATOM 3436 C C . LEU A 1 411 ? -28.958 10.862 -50.956 1.00 66.88 411 LEU A C 1
ATOM 3438 O O . LEU A 1 411 ? -29.253 10.012 -51.793 1.00 66.88 411 LEU A O 1
ATOM 3442 N N . LEU A 1 412 ? -28.056 11.813 -51.220 1.00 60.41 412 LEU A N 1
ATOM 3443 C CA . LEU A 1 412 ? -27.487 12.090 -52.553 1.00 60.41 412 LEU A CA 1
ATOM 3444 C C . LEU A 1 412 ? -26.691 10.916 -53.178 1.00 60.41 412 LEU A C 1
ATOM 3446 O O . LEU A 1 412 ? -26.301 10.983 -54.340 1.00 60.41 412 LEU A O 1
ATOM 3450 N N . GLN A 1 413 ? -26.409 9.862 -52.408 1.00 65.81 413 GLN A N 1
ATOM 3451 C CA . GLN A 1 413 ? -25.604 8.701 -52.809 1.00 65.81 413 GLN A CA 1
ATOM 3452 C C . GLN A 1 413 ? -26.388 7.373 -52.758 1.00 65.81 413 GLN A C 1
ATOM 3454 O O . GLN A 1 413 ? -25.774 6.306 -52.747 1.00 65.81 413 GLN A O 1
ATOM 3459 N N . GLU A 1 414 ? -27.724 7.404 -52.706 1.00 69.25 414 GLU A N 1
ATOM 3460 C CA . GLU A 1 414 ? -28.539 6.183 -52.748 1.00 69.25 414 GLU A CA 1
ATOM 3461 C C . GLU A 1 414 ? -28.395 5.481 -54.108 1.00 69.25 414 GLU A C 1
ATOM 3463 O O . GLU A 1 414 ? -28.781 6.003 -55.150 1.00 69.25 414 GLU A O 1
ATOM 3468 N N . MET A 1 415 ? -27.815 4.281 -54.095 1.00 66.00 415 MET A N 1
ATOM 3469 C CA . MET A 1 415 ? -27.724 3.394 -55.254 1.00 66.00 415 MET A CA 1
ATOM 3470 C C . MET A 1 415 ? -28.567 2.159 -54.962 1.00 66.00 415 MET A C 1
ATOM 3472 O O . MET A 1 415 ? -28.561 1.658 -53.834 1.00 66.00 415 MET A O 1
ATOM 3476 N N . SER A 1 416 ? -29.288 1.646 -55.958 1.00 75.19 416 SER A N 1
ATOM 3477 C CA . SER A 1 416 ? -30.029 0.396 -55.773 1.00 75.19 416 SER A CA 1
ATOM 3478 C C . SER A 1 416 ? -29.064 -0.745 -55.435 1.00 75.19 416 SER A C 1
ATOM 3480 O O . SER A 1 416 ? -27.880 -0.717 -55.798 1.00 75.19 416 SER A O 1
ATOM 3482 N N . LEU A 1 417 ? -29.562 -1.789 -54.765 1.00 74.38 417 LEU A N 1
ATOM 3483 C CA . LEU A 1 417 ? -28.741 -2.938 -54.363 1.00 74.38 417 LEU A CA 1
ATOM 3484 C C . LEU A 1 417 ? -27.994 -3.577 -55.550 1.00 74.38 417 LEU A C 1
ATOM 3486 O O . LEU A 1 417 ? -26.930 -4.169 -55.377 1.00 74.38 417 LEU A O 1
ATOM 3490 N N . VAL A 1 418 ? -28.526 -3.424 -56.763 1.00 76.19 418 VAL A N 1
ATOM 3491 C CA . VAL A 1 418 ? -27.929 -3.899 -58.014 1.00 76.19 418 VAL A CA 1
ATOM 3492 C C . VAL A 1 418 ? -26.803 -2.981 -58.501 1.00 76.19 418 VAL A C 1
ATOM 3494 O O . VAL A 1 418 ? -25.709 -3.471 -58.762 1.00 76.19 418 VAL A O 1
ATOM 3497 N N . GLN A 1 419 ? -27.007 -1.663 -58.549 1.00 76.38 419 GLN A N 1
ATOM 3498 C CA . GLN A 1 419 ? -25.968 -0.700 -58.954 1.00 76.38 419 GLN A CA 1
ATOM 3499 C C . GLN A 1 419 ? -24.754 -0.719 -58.015 1.00 76.38 419 GLN A C 1
ATOM 3501 O O . GLN A 1 419 ? -23.607 -0.553 -58.436 1.00 76.38 419 GLN A O 1
ATOM 3506 N N . LEU A 1 420 ? -24.999 -0.976 -56.728 1.00 80.19 420 LEU A N 1
ATOM 3507 C CA . LEU A 1 420 ? -23.941 -1.180 -55.747 1.00 80.19 420 LEU A CA 1
ATOM 3508 C C . LEU A 1 420 ? -23.024 -2.353 -56.138 1.00 80.19 420 LEU A C 1
ATOM 3510 O O . LEU A 1 420 ? -21.814 -2.271 -55.944 1.00 80.19 420 LEU A O 1
ATOM 3514 N N . ARG A 1 421 ? -23.558 -3.429 -56.733 1.00 80.12 421 ARG A N 1
ATOM 3515 C CA . ARG A 1 421 ? -22.771 -4.621 -57.102 1.00 80.12 421 ARG A CA 1
ATOM 3516 C C . ARG A 1 421 ? -21.761 -4.360 -58.224 1.00 80.12 421 ARG A C 1
ATOM 3518 O O . ARG A 1 421 ? -20.676 -4.933 -58.175 1.00 80.12 421 ARG A O 1
ATOM 3525 N N . GLU A 1 422 ? -22.070 -3.500 -59.192 1.00 79.06 422 GLU A N 1
ATOM 3526 C CA . GLU A 1 422 ? -21.170 -3.186 -60.316 1.00 79.06 422 GLU A CA 1
ATOM 3527 C C . GLU A 1 422 ? -20.006 -2.293 -59.889 1.00 79.06 422 GLU A C 1
ATOM 3529 O O . GLU A 1 422 ? -18.846 -2.649 -60.102 1.00 79.06 422 GLU A O 1
ATOM 3534 N N . LYS A 1 423 ? -20.290 -1.206 -59.159 1.00 81.56 423 LYS A N 1
ATOM 3535 C CA . LYS A 1 423 ? -19.233 -0.380 -58.552 1.00 81.56 423 LYS A CA 1
ATOM 3536 C C . LYS A 1 423 ? -18.342 -1.186 -57.617 1.00 81.56 423 LYS A C 1
ATOM 3538 O O . LYS A 1 423 ? -17.135 -0.960 -57.554 1.00 81.56 423 LYS A O 1
ATOM 3543 N N . LEU A 1 424 ? -18.915 -2.154 -56.897 1.00 83.62 424 LEU A N 1
ATOM 3544 C CA . LEU A 1 424 ? -18.130 -3.063 -56.069 1.00 83.62 424 LEU A CA 1
ATOM 3545 C C . LEU A 1 424 ? -17.139 -3.901 -56.890 1.00 83.62 424 LEU A C 1
ATOM 3547 O O . LEU A 1 424 ? -16.103 -4.261 -56.339 1.00 83.62 424 LEU A O 1
ATOM 3551 N N . ASN A 1 425 ? -17.398 -4.200 -58.167 1.00 82.81 425 ASN A N 1
ATOM 3552 C CA . ASN A 1 425 ? -16.461 -4.938 -59.019 1.00 82.81 425 ASN A CA 1
ATOM 3553 C C . ASN A 1 425 ? -15.305 -4.065 -59.529 1.00 82.81 425 ASN A C 1
ATOM 3555 O O . ASN A 1 425 ? -14.157 -4.484 -59.416 1.00 82.81 425 ASN A O 1
ATOM 3559 N N . GLU A 1 426 ? -15.558 -2.839 -59.988 1.00 82.75 426 GLU A N 1
ATOM 3560 C CA . GLU A 1 426 ? -14.483 -1.895 -60.354 1.00 82.75 426 GLU A CA 1
ATOM 3561 C C . GLU A 1 426 ? -13.579 -1.587 -59.154 1.00 82.75 426 GLU A C 1
ATOM 3563 O O . GLU A 1 426 ? -12.349 -1.623 -59.235 1.00 82.75 426 GLU A O 1
ATOM 3568 N N . MET A 1 427 ? -14.198 -1.396 -57.986 1.00 84.50 427 MET A N 1
ATOM 3569 C CA . MET A 1 427 ? -13.480 -1.215 -56.729 1.00 84.50 427 MET A CA 1
ATOM 3570 C C . MET A 1 427 ? -12.648 -2.439 -56.340 1.00 84.50 427 MET A C 1
ATOM 3572 O O . MET A 1 427 ? -11.635 -2.271 -55.667 1.00 84.50 427 MET A O 1
ATOM 3576 N N . LYS A 1 428 ? -13.029 -3.667 -56.727 1.00 86.50 428 LYS A N 1
ATOM 3577 C CA . LYS A 1 428 ? -12.196 -4.859 -56.481 1.00 86.50 428 LYS A CA 1
ATOM 3578 C C . LYS A 1 428 ? -10.900 -4.802 -57.287 1.00 86.50 428 LYS A C 1
ATOM 3580 O O . LYS A 1 428 ? -9.851 -5.021 -56.693 1.00 86.50 428 LYS A O 1
ATOM 3585 N N . ILE A 1 429 ? -10.966 -4.434 -58.567 1.00 85.38 429 ILE A N 1
ATOM 3586 C CA . ILE A 1 429 ? -9.793 -4.342 -59.455 1.00 85.38 429 ILE A CA 1
ATOM 3587 C C . ILE A 1 429 ? -8.828 -3.254 -58.964 1.00 85.38 429 ILE A C 1
ATOM 3589 O O . ILE A 1 429 ? -7.635 -3.501 -58.805 1.00 85.38 429 ILE A O 1
ATOM 3593 N N . ILE A 1 430 ? -9.344 -2.066 -58.629 1.00 88.75 430 ILE A N 1
ATOM 3594 C CA . ILE A 1 430 ? -8.524 -0.975 -58.069 1.00 88.75 430 ILE A CA 1
ATOM 3595 C C . ILE A 1 430 ? -7.866 -1.416 -56.754 1.00 88.75 430 ILE A C 1
ATOM 3597 O O . ILE A 1 430 ? -6.672 -1.198 -56.545 1.00 88.75 430 ILE A O 1
ATOM 3601 N N . LYS A 1 431 ? -8.620 -2.098 -55.880 1.00 87.56 431 LYS A N 1
ATOM 3602 C CA . LYS A 1 431 ? -8.083 -2.656 -54.632 1.00 87.56 431 LYS A CA 1
ATOM 3603 C C . LYS A 1 431 ? -7.022 -3.729 -54.877 1.00 87.56 431 LYS A C 1
ATOM 3605 O O . LYS A 1 431 ? -6.158 -3.893 -54.024 1.00 87.56 431 LYS A O 1
ATOM 3610 N N . GLU A 1 432 ? -7.087 -4.492 -55.963 1.00 86.69 432 GLU A N 1
ATOM 3611 C CA . GLU A 1 432 ? -6.068 -5.491 -56.316 1.00 86.69 432 GLU A CA 1
ATOM 3612 C C . GLU A 1 432 ? -4.749 -4.831 -56.723 1.00 86.69 432 GLU A C 1
ATOM 3614 O O . GLU A 1 432 ? -3.717 -5.161 -56.140 1.00 86.69 432 GLU A O 1
ATOM 3619 N N . ILE A 1 433 ? -4.789 -3.814 -57.586 1.00 89.81 433 ILE A N 1
ATOM 3620 C CA . ILE A 1 433 ? -3.600 -3.032 -57.968 1.00 89.81 433 ILE A CA 1
ATOM 3621 C C . ILE A 1 433 ? -2.977 -2.350 -56.741 1.00 89.81 433 ILE A C 1
ATOM 3623 O O . ILE A 1 433 ? -1.765 -2.404 -56.526 1.00 89.81 433 ILE A O 1
ATOM 3627 N N . GLU A 1 434 ? -3.800 -1.749 -55.879 1.00 90.81 434 GLU A N 1
ATOM 3628 C CA . GLU A 1 434 ? -3.313 -1.115 -54.652 1.00 90.81 434 GLU A CA 1
ATOM 3629 C C . GLU A 1 434 ? -2.679 -2.140 -53.692 1.00 90.81 434 GLU A C 1
ATOM 3631 O O . GLU A 1 434 ? -1.668 -1.860 -53.043 1.00 90.81 434 GLU A O 1
ATOM 3636 N N . LYS A 1 435 ? -3.232 -3.359 -53.608 1.00 89.25 435 LYS A N 1
ATOM 3637 C CA . LYS A 1 435 ? -2.637 -4.453 -52.823 1.00 89.25 435 LYS A CA 1
ATOM 3638 C C . LYS A 1 435 ? -1.274 -4.864 -53.373 1.00 89.25 435 LYS A C 1
ATOM 3640 O O . LYS A 1 435 ? -0.374 -5.111 -52.570 1.00 89.25 435 LYS A O 1
ATOM 3645 N N . GLU A 1 436 ? -1.110 -4.936 -54.690 1.00 89.94 436 GLU A N 1
ATOM 3646 C CA . GLU A 1 436 ? 0.170 -5.271 -55.322 1.00 89.94 436 GLU A CA 1
ATOM 3647 C C . GLU A 1 436 ? 1.231 -4.202 -55.047 1.00 89.94 436 GLU A C 1
ATOM 3649 O O . GLU A 1 436 ? 2.299 -4.527 -54.528 1.00 89.94 436 GLU A O 1
ATOM 3654 N N . GLN A 1 437 ? 0.905 -2.922 -55.233 1.00 93.38 437 GLN A N 1
ATOM 3655 C CA . GLN A 1 437 ? 1.805 -1.811 -54.893 1.00 93.38 437 GLN A CA 1
ATOM 3656 C C . GLN A 1 437 ? 2.178 -1.804 -53.403 1.00 93.38 437 GLN A C 1
ATOM 3658 O O . GLN A 1 437 ? 3.340 -1.623 -53.030 1.00 93.38 437 GLN A O 1
ATOM 3663 N N . ARG A 1 438 ? 1.207 -2.057 -52.515 1.00 93.00 438 ARG A N 1
ATOM 3664 C CA . ARG A 1 438 ? 1.470 -2.215 -51.075 1.00 93.00 438 ARG A CA 1
ATOM 3665 C C . ARG A 1 438 ? 2.398 -3.399 -50.807 1.00 93.00 438 ARG A C 1
ATOM 3667 O O . ARG A 1 438 ? 3.264 -3.296 -49.941 1.00 93.00 438 ARG A O 1
ATOM 3674 N N . ARG A 1 439 ? 2.245 -4.515 -51.527 1.00 93.06 439 ARG A N 1
ATOM 3675 C CA . ARG A 1 439 ? 3.108 -5.697 -51.397 1.00 93.06 439 ARG A CA 1
ATOM 3676 C C . ARG A 1 439 ? 4.543 -5.390 -51.819 1.00 93.06 439 ARG A C 1
ATOM 3678 O O . ARG A 1 439 ? 5.450 -5.744 -51.070 1.00 93.06 439 ARG A O 1
ATOM 3685 N N . GLU A 1 440 ? 4.746 -4.708 -52.943 1.00 94.06 440 GLU A N 1
ATOM 3686 C CA . GLU A 1 440 ? 6.077 -4.290 -53.401 1.00 94.06 440 GLU A CA 1
ATOM 3687 C C . GLU A 1 440 ? 6.746 -3.332 -52.413 1.00 94.06 440 GLU A C 1
ATOM 3689 O O . GLU A 1 440 ? 7.887 -3.548 -52.008 1.00 94.06 440 GLU A O 1
ATOM 3694 N N . ASN A 1 441 ? 6.018 -2.316 -51.946 1.00 94.38 441 ASN A N 1
ATOM 3695 C CA . ASN A 1 441 ? 6.530 -1.376 -50.950 1.00 94.38 441 ASN A CA 1
ATOM 3696 C C . ASN A 1 441 ? 6.872 -2.072 -49.625 1.00 94.38 441 ASN A C 1
ATOM 3698 O O . ASN A 1 441 ? 7.866 -1.738 -48.984 1.00 94.38 441 ASN A O 1
ATOM 3702 N N . ASN A 1 442 ? 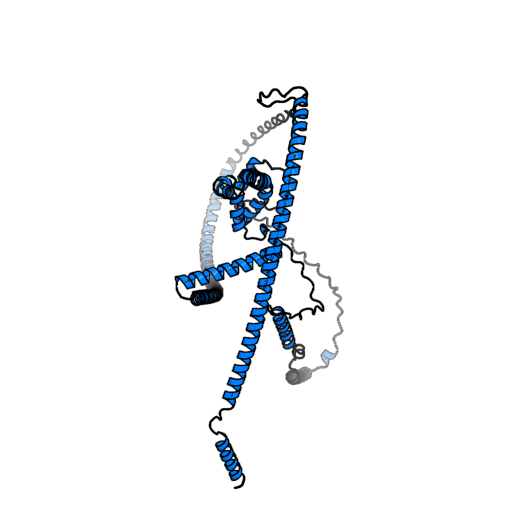6.077 -3.062 -49.214 1.00 91.94 442 ASN A N 1
ATOM 3703 C CA . ASN A 1 442 ? 6.371 -3.867 -48.031 1.00 91.94 442 ASN A CA 1
ATOM 3704 C C . ASN A 1 442 ? 7.609 -4.750 -48.215 1.00 91.94 442 ASN A C 1
ATOM 3706 O O . ASN A 1 442 ? 8.291 -5.011 -47.229 1.00 91.94 442 ASN A O 1
ATOM 3710 N N . LEU A 1 443 ? 7.889 -5.227 -49.432 1.00 94.81 443 LEU A N 1
ATOM 3711 C CA . LEU A 1 443 ? 9.100 -5.992 -49.722 1.00 94.81 443 LEU A CA 1
ATOM 3712 C C . LEU A 1 443 ? 10.334 -5.088 -49.636 1.00 94.81 443 LEU A C 1
ATOM 3714 O O . LEU A 1 443 ? 11.218 -5.370 -48.837 1.00 94.81 443 LEU A O 1
ATOM 3718 N N . LYS A 1 444 ? 10.312 -3.935 -50.317 1.00 95.56 444 LYS A N 1
ATOM 3719 C CA . LYS A 1 444 ? 11.397 -2.939 -50.256 1.00 95.56 444 LYS A CA 1
ATOM 3720 C C . LYS A 1 444 ? 11.721 -2.522 -48.819 1.00 95.56 444 LYS A C 1
ATOM 3722 O O . LYS A 1 444 ? 12.867 -2.602 -48.402 1.00 95.56 444 LYS A O 1
ATOM 3727 N N . LYS A 1 445 ? 10.702 -2.197 -48.014 1.00 94.31 445 LYS A N 1
ATOM 3728 C CA . LYS A 1 445 ? 10.881 -1.850 -46.590 1.00 94.31 445 LYS A CA 1
ATOM 3729 C C . LYS A 1 445 ? 11.444 -2.995 -45.744 1.00 94.31 445 LYS A C 1
ATOM 3731 O O . LYS A 1 445 ? 12.083 -2.745 -44.724 1.00 94.31 445 LYS A O 1
ATOM 3736 N N . LYS A 1 446 ? 11.153 -4.252 -46.096 1.00 93.62 446 LYS A N 1
ATOM 3737 C CA . LYS A 1 446 ? 11.745 -5.412 -45.414 1.00 93.62 446 LYS A CA 1
ATOM 3738 C C . LYS A 1 446 ? 13.220 -5.539 -45.769 1.00 93.62 446 LYS A C 1
ATOM 3740 O O . LYS A 1 446 ? 14.005 -5.756 -44.854 1.00 93.62 446 LYS A O 1
ATOM 3745 N N . ASP A 1 447 ? 13.571 -5.359 -47.037 1.00 93.88 447 ASP A N 1
ATOM 3746 C CA . ASP A 1 447 ? 14.954 -5.425 -47.511 1.00 93.88 447 ASP A CA 1
ATOM 3747 C C . ASP A 1 447 ? 15.799 -4.293 -46.904 1.00 93.88 447 ASP A C 1
ATOM 3749 O O . ASP A 1 447 ? 16.848 -4.563 -46.328 1.00 93.88 447 ASP A O 1
ATOM 3753 N N . GLU A 1 448 ? 15.292 -3.054 -46.903 1.00 95.38 448 GLU A N 1
ATOM 3754 C CA . GLU A 1 448 ? 15.912 -1.901 -46.224 1.00 95.38 448 GLU A CA 1
ATOM 3755 C C . GLU A 1 448 ? 16.136 -2.183 -44.731 1.00 95.38 448 GLU A C 1
ATOM 3757 O O . GLU A 1 448 ? 17.229 -2.002 -44.200 1.00 95.38 448 GLU A O 1
ATOM 3762 N N . LYS A 1 449 ? 15.119 -2.716 -44.042 1.00 92.88 449 LYS A N 1
ATOM 3763 C CA . LYS A 1 449 ? 15.229 -3.053 -42.619 1.00 92.88 449 LYS A CA 1
ATOM 3764 C C . LYS A 1 449 ? 16.249 -4.163 -42.354 1.00 92.88 449 LYS A C 1
ATOM 3766 O O . LYS A 1 449 ? 16.869 -4.162 -41.292 1.00 92.88 449 LYS A O 1
ATOM 3771 N N . LEU A 1 450 ? 16.386 -5.134 -43.257 1.00 91.38 450 LEU A N 1
ATOM 3772 C CA . LEU A 1 450 ? 17.397 -6.185 -43.138 1.00 91.38 450 LEU A CA 1
ATOM 3773 C C . LEU A 1 450 ? 18.803 -5.601 -43.300 1.00 91.38 450 LEU A C 1
ATOM 3775 O O . LEU A 1 450 ? 19.645 -5.870 -42.448 1.00 91.38 450 LEU A O 1
ATOM 3779 N N . GLN A 1 451 ? 19.013 -4.740 -44.299 1.00 94.44 451 GLN A N 1
ATOM 3780 C CA . GLN A 1 451 ? 20.280 -4.028 -44.503 1.00 94.44 451 GLN A CA 1
ATOM 3781 C C . GLN A 1 451 ? 20.656 -3.176 -43.279 1.00 94.44 451 GLN A C 1
ATOM 3783 O O . GLN A 1 451 ? 21.772 -3.284 -42.775 1.00 94.44 451 GLN A O 1
ATOM 3788 N N . ASP A 1 452 ? 19.712 -2.414 -42.719 1.00 94.00 452 ASP A N 1
ATOM 3789 C CA . ASP A 1 452 ? 19.935 -1.624 -41.498 1.00 94.00 452 ASP A CA 1
ATOM 3790 C C . ASP A 1 452 ? 20.342 -2.493 -40.297 1.00 94.00 452 ASP A C 1
ATOM 3792 O O . ASP A 1 452 ? 21.172 -2.103 -39.473 1.00 94.00 452 ASP A O 1
ATOM 3796 N N . ILE A 1 453 ? 19.729 -3.672 -40.150 1.00 93.88 453 ILE A N 1
ATOM 3797 C CA . ILE A 1 453 ? 20.058 -4.607 -39.068 1.00 93.88 453 ILE A CA 1
ATOM 3798 C C . ILE A 1 453 ? 21.448 -5.206 -39.284 1.00 93.88 453 ILE A C 1
ATOM 3800 O O . ILE A 1 453 ? 22.190 -5.342 -38.314 1.00 93.88 453 ILE A O 1
ATOM 3804 N N . GLU A 1 454 ? 21.815 -5.543 -40.520 1.00 91.94 454 GLU A N 1
ATOM 3805 C CA . GLU A 1 454 ? 23.148 -6.052 -40.853 1.00 91.94 454 GLU A CA 1
ATOM 3806 C C . GLU A 1 454 ? 24.245 -5.044 -40.502 1.00 91.94 454 GLU A C 1
ATOM 3808 O O . GLU A 1 454 ? 25.215 -5.422 -39.841 1.00 91.94 454 GLU A O 1
ATOM 3813 N N . VAL A 1 455 ? 24.051 -3.765 -40.842 1.00 94.31 455 VAL A N 1
ATOM 3814 C CA . VAL A 1 455 ? 24.973 -2.679 -40.466 1.00 94.31 455 VAL A CA 1
ATOM 3815 C C . VAL A 1 455 ? 25.120 -2.597 -38.946 1.00 94.31 455 VAL A C 1
ATOM 3817 O O . VAL A 1 455 ? 26.232 -2.642 -38.427 1.00 94.31 455 VAL A O 1
ATOM 3820 N N . LYS A 1 456 ? 24.011 -2.592 -38.199 1.00 93.81 456 LYS A N 1
ATOM 3821 C CA . LYS A 1 456 ? 24.052 -2.552 -36.724 1.00 93.81 456 LYS A CA 1
ATOM 3822 C C . LYS A 1 456 ? 24.751 -3.760 -36.114 1.00 93.81 456 LYS A C 1
ATOM 3824 O O . LYS A 1 456 ? 25.434 -3.636 -35.103 1.00 93.81 456 LYS A O 1
ATOM 3829 N N . VAL A 1 457 ? 24.581 -4.947 -36.697 1.00 92.81 457 VAL A N 1
ATOM 3830 C CA . VAL A 1 457 ? 25.286 -6.154 -36.244 1.00 92.81 457 VAL A CA 1
ATOM 3831 C C . VAL A 1 457 ? 26.791 -6.011 -36.451 1.00 92.81 457 VAL A C 1
ATOM 3833 O O . VAL A 1 457 ? 27.550 -6.442 -35.584 1.00 92.81 457 VAL A O 1
ATOM 3836 N N . GLN A 1 458 ? 27.229 -5.422 -37.565 1.00 91.81 458 GLN A N 1
ATOM 3837 C CA . GLN A 1 458 ? 28.645 -5.136 -37.804 1.00 91.81 458 GLN A CA 1
ATOM 3838 C C . GLN A 1 458 ? 29.178 -4.130 -36.774 1.00 91.81 458 GLN A C 1
ATOM 3840 O O . GLN A 1 458 ? 30.143 -4.449 -36.083 1.00 91.81 458 GLN A O 1
ATOM 3845 N N . GLU A 1 459 ? 28.482 -3.010 -36.554 1.00 91.19 459 GLU A N 1
ATOM 3846 C CA . GLU A 1 459 ? 28.846 -2.002 -35.541 1.00 91.19 459 GLU A CA 1
ATOM 3847 C C . GLU A 1 459 ? 28.951 -2.602 -34.124 1.00 91.19 459 GLU A C 1
ATOM 3849 O O . GLU A 1 459 ? 29.898 -2.332 -33.381 1.00 91.19 459 GLU A O 1
ATOM 3854 N N . ILE A 1 460 ? 28.002 -3.463 -33.740 1.00 91.50 460 ILE A N 1
ATOM 3855 C CA . ILE A 1 460 ? 28.011 -4.157 -32.443 1.00 91.50 460 ILE A CA 1
ATOM 3856 C C . ILE A 1 460 ? 29.210 -5.099 -32.327 1.00 91.50 460 ILE A C 1
ATOM 3858 O O . ILE A 1 460 ? 29.851 -5.142 -31.272 1.00 91.50 460 ILE A O 1
ATOM 3862 N N . LYS A 1 461 ? 29.513 -5.864 -33.383 1.00 90.19 461 LYS A N 1
ATOM 3863 C CA . LYS A 1 461 ? 30.659 -6.783 -33.400 1.00 90.19 461 LYS A CA 1
ATOM 3864 C C . LYS A 1 461 ? 31.964 -6.015 -33.246 1.00 90.19 461 LYS A C 1
ATOM 3866 O O . LYS A 1 461 ? 32.736 -6.334 -32.346 1.00 90.19 461 LYS A O 1
ATOM 3871 N N . GLU A 1 462 ? 32.155 -4.966 -34.038 1.00 91.56 462 GLU A N 1
ATOM 3872 C CA . GLU A 1 462 ? 33.334 -4.102 -33.969 1.00 91.56 462 GLU A CA 1
ATOM 3873 C C . GLU A 1 462 ? 33.490 -3.480 -32.575 1.00 91.56 462 GLU A C 1
ATOM 3875 O O . GLU A 1 462 ? 34.547 -3.588 -31.952 1.00 91.56 462 GLU A O 1
ATOM 3880 N N . ASN A 1 463 ? 32.421 -2.904 -32.015 1.00 90.69 463 ASN A N 1
ATOM 3881 C CA . ASN A 1 463 ? 32.460 -2.316 -30.677 1.00 90.69 463 ASN A CA 1
ATOM 3882 C C . ASN A 1 463 ? 32.721 -3.361 -29.573 1.00 90.69 463 ASN A C 1
ATOM 3884 O O . ASN A 1 463 ? 33.404 -3.073 -28.584 1.00 90.69 463 ASN A O 1
ATOM 3888 N N . SER A 1 464 ? 32.204 -4.581 -29.729 1.00 87.38 464 SER A N 1
ATOM 3889 C CA . SER A 1 464 ? 32.446 -5.694 -28.803 1.00 87.38 464 SER A CA 1
ATOM 3890 C C . SER A 1 464 ? 33.897 -6.164 -28.848 1.00 87.38 464 SER A C 1
ATOM 3892 O O . SER A 1 464 ? 34.515 -6.339 -27.797 1.00 87.38 464 SER A O 1
ATOM 3894 N N . GLU A 1 465 ? 34.471 -6.319 -30.040 1.00 90.38 465 GLU A N 1
ATOM 3895 C CA . GLU A 1 465 ? 35.882 -6.668 -30.231 1.00 90.38 465 GLU A CA 1
ATOM 3896 C C . GLU A 1 465 ? 36.806 -5.589 -29.660 1.00 90.38 465 GLU A C 1
ATOM 3898 O O . GLU A 1 465 ? 37.725 -5.897 -28.891 1.00 90.38 465 GLU A O 1
ATOM 3903 N N . MET A 1 466 ? 36.502 -4.317 -29.935 1.00 89.12 466 MET A N 1
ATOM 3904 C CA . MET A 1 466 ? 37.200 -3.167 -29.361 1.00 89.12 466 MET A CA 1
ATOM 3905 C C . MET A 1 466 ? 37.109 -3.156 -27.831 1.00 89.12 466 MET A C 1
ATOM 3907 O O . MET A 1 466 ? 38.119 -2.992 -27.143 1.00 89.12 466 MET A O 1
ATOM 3911 N N . SER A 1 467 ? 35.922 -3.399 -27.271 1.00 87.56 467 SER A N 1
ATOM 3912 C CA . SER A 1 467 ? 35.702 -3.465 -25.821 1.00 87.56 467 SER A CA 1
ATOM 3913 C C . SER A 1 467 ? 36.459 -4.624 -25.169 1.00 87.56 467 SER A C 1
ATOM 3915 O O . SER A 1 467 ? 37.069 -4.442 -24.115 1.00 87.56 467 SER A O 1
ATOM 3917 N N . LEU A 1 468 ? 36.469 -5.805 -25.795 1.00 88.94 468 LEU A N 1
ATOM 3918 C CA . LEU A 1 468 ? 37.214 -6.977 -25.328 1.00 88.94 468 LEU A CA 1
ATOM 3919 C C . LEU A 1 468 ? 38.725 -6.733 -25.362 1.00 88.94 468 LEU A C 1
ATOM 3921 O O . LEU A 1 468 ? 39.419 -7.066 -24.398 1.00 88.94 468 LEU A O 1
ATOM 3925 N N . SER A 1 469 ? 39.231 -6.129 -26.438 1.00 91.25 469 SER A N 1
ATOM 3926 C CA . SER A 1 469 ? 40.635 -5.728 -26.559 1.00 91.25 469 SER A CA 1
ATOM 3927 C C . SER A 1 469 ? 41.017 -4.730 -25.458 1.00 91.25 469 SER A C 1
ATOM 3929 O O . SER A 1 469 ? 41.950 -4.973 -24.690 1.00 91.25 469 SER A O 1
ATOM 3931 N N . ASN A 1 470 ? 40.215 -3.675 -25.275 1.00 89.12 470 ASN A N 1
ATOM 3932 C CA . ASN A 1 470 ? 40.399 -2.672 -24.223 1.00 89.12 470 ASN A CA 1
ATOM 3933 C C . ASN A 1 470 ? 40.314 -3.263 -22.803 1.00 89.12 470 ASN A C 1
ATOM 3935 O O . ASN A 1 470 ? 41.023 -2.830 -21.894 1.00 89.12 470 ASN A O 1
ATOM 3939 N N . ALA A 1 471 ? 39.456 -4.259 -22.578 1.00 89.88 471 ALA A N 1
ATOM 3940 C CA . ALA A 1 471 ? 39.364 -4.950 -21.295 1.00 89.88 471 ALA A CA 1
ATOM 3941 C C . ALA A 1 471 ? 40.609 -5.810 -21.020 1.00 89.88 471 ALA A C 1
ATOM 3943 O O . ALA A 1 471 ? 41.138 -5.781 -19.905 1.00 89.88 471 ALA A O 1
ATOM 3944 N N . LYS A 1 472 ? 41.112 -6.536 -22.031 1.00 90.06 472 LYS A N 1
ATOM 3945 C CA . LYS A 1 472 ? 42.354 -7.321 -21.930 1.00 90.06 472 LYS A CA 1
ATOM 3946 C C . LYS A 1 472 ? 43.549 -6.425 -21.611 1.00 90.06 472 LYS A C 1
ATOM 3948 O O . LYS A 1 472 ? 44.283 -6.719 -20.668 1.00 90.06 472 LYS A O 1
ATOM 3953 N N . THR A 1 473 ? 43.701 -5.300 -22.312 1.00 91.50 473 THR A N 1
ATOM 3954 C CA . THR A 1 473 ? 44.801 -4.353 -22.063 1.00 91.50 473 THR A CA 1
ATOM 3955 C C . THR A 1 473 ? 44.726 -3.742 -20.661 1.00 91.50 473 THR A C 1
ATOM 3957 O O . THR A 1 473 ? 45.736 -3.724 -19.955 1.00 91.50 473 THR A O 1
ATOM 3960 N N . LYS A 1 474 ? 43.538 -3.328 -20.191 1.00 88.19 474 LYS A N 1
ATOM 3961 C CA . LYS A 1 474 ? 43.338 -2.840 -18.810 1.00 88.19 474 LYS A CA 1
ATOM 3962 C C . LYS A 1 474 ? 43.684 -3.896 -17.757 1.00 88.19 474 LYS A C 1
ATOM 3964 O O . LYS A 1 474 ? 44.309 -3.569 -16.749 1.00 88.19 474 LYS A O 1
ATOM 3969 N N . LEU A 1 475 ? 43.314 -5.157 -17.981 1.00 88.38 475 LEU A N 1
ATOM 3970 C CA . LEU A 1 475 ? 43.619 -6.265 -17.070 1.00 88.38 475 LEU A CA 1
ATOM 3971 C C . LEU A 1 475 ? 45.120 -6.594 -17.034 1.00 88.38 475 LEU A C 1
ATOM 3973 O O . LEU A 1 475 ? 45.670 -6.898 -15.976 1.00 88.38 475 LEU A O 1
ATOM 3977 N N . GLU A 1 476 ? 45.817 -6.506 -18.164 1.00 88.69 476 GLU A N 1
ATOM 3978 C CA . GLU A 1 476 ? 47.277 -6.625 -18.188 1.00 88.69 476 GLU A CA 1
ATOM 3979 C C . GLU A 1 476 ? 47.962 -5.462 -17.465 1.00 88.69 476 GLU A C 1
ATOM 3981 O O . GLU A 1 476 ? 48.909 -5.679 -16.705 1.00 88.69 476 GLU A O 1
ATOM 3986 N N . GLN A 1 477 ? 47.481 -4.231 -17.658 1.00 89.06 477 GLN A N 1
ATOM 3987 C CA . GLN A 1 477 ? 47.982 -3.051 -16.951 1.00 89.06 477 GLN A CA 1
ATOM 3988 C C . GLN A 1 477 ? 47.761 -3.165 -15.439 1.00 89.06 477 GLN A C 1
ATOM 3990 O O . GLN A 1 477 ? 48.690 -2.908 -14.672 1.00 89.06 477 GLN A O 1
ATOM 3995 N N . SER A 1 478 ? 46.581 -3.612 -14.994 1.00 86.62 478 SER A N 1
ATOM 3996 C CA . SER A 1 478 ? 46.291 -3.803 -13.569 1.00 86.62 478 SER A CA 1
ATOM 3997 C C . SER A 1 478 ? 47.166 -4.895 -12.950 1.00 86.62 478 SER A C 1
ATOM 3999 O O . SER A 1 478 ? 47.720 -4.681 -11.873 1.00 86.62 478 SER A O 1
ATOM 4001 N N . LYS A 1 479 ? 47.384 -6.020 -13.648 1.00 89.12 479 LYS A N 1
ATOM 4002 C CA . LYS A 1 479 ? 48.319 -7.076 -13.221 1.00 89.12 479 LYS A CA 1
ATOM 4003 C C . LYS A 1 479 ? 49.751 -6.553 -13.118 1.00 89.12 479 LYS A C 1
ATOM 4005 O O . LYS A 1 479 ? 50.430 -6.821 -12.130 1.00 89.12 479 LYS A O 1
ATOM 4010 N N . LYS A 1 480 ? 50.214 -5.766 -14.096 1.00 87.44 480 LYS A N 1
ATOM 4011 C CA . LYS A 1 480 ? 51.538 -5.119 -14.059 1.00 87.44 480 LYS A CA 1
ATOM 4012 C C . LYS A 1 480 ? 51.656 -4.143 -12.883 1.00 87.44 480 LYS A C 1
ATOM 4014 O O . LYS A 1 480 ? 52.683 -4.148 -12.212 1.00 87.44 480 LYS A O 1
ATOM 4019 N N . LEU A 1 481 ? 50.624 -3.346 -12.599 1.00 85.31 481 LEU A N 1
ATOM 4020 C CA . LEU A 1 481 ? 50.579 -2.426 -11.454 1.00 85.31 481 LEU A CA 1
ATOM 4021 C C . LEU A 1 481 ? 50.572 -3.167 -10.114 1.00 85.31 481 LEU A C 1
ATOM 4023 O O . LEU A 1 481 ? 51.327 -2.798 -9.223 1.00 85.31 481 LEU A O 1
ATOM 4027 N N . GLN A 1 482 ? 49.775 -4.229 -9.975 1.00 83.44 482 GLN A N 1
ATOM 4028 C CA . GLN A 1 482 ? 49.774 -5.081 -8.783 1.00 83.44 482 GLN A CA 1
ATOM 4029 C C . GLN A 1 482 ? 51.135 -5.745 -8.570 1.00 83.44 482 GLN A C 1
ATOM 4031 O O . GLN A 1 482 ? 51.639 -5.743 -7.455 1.00 83.44 482 GLN A O 1
ATOM 4036 N N . ASN A 1 483 ? 51.770 -6.244 -9.632 1.00 84.25 483 ASN A N 1
ATOM 4037 C CA . ASN A 1 483 ? 53.113 -6.816 -9.549 1.00 84.25 483 ASN A CA 1
ATOM 4038 C C . ASN A 1 483 ? 54.173 -5.761 -9.197 1.00 84.25 483 ASN A C 1
ATOM 4040 O O . ASN A 1 483 ? 55.101 -6.068 -8.458 1.00 84.25 483 ASN A O 1
ATOM 4044 N N . LYS A 1 484 ? 54.047 -4.520 -9.688 1.00 83.81 484 LYS A N 1
ATOM 4045 C CA . LYS A 1 484 ? 54.910 -3.400 -9.277 1.00 83.81 484 LYS A CA 1
ATOM 4046 C C . LYS A 1 484 ? 54.699 -3.021 -7.809 1.00 83.81 484 LYS A C 1
ATOM 4048 O O . LYS A 1 484 ? 55.688 -2.804 -7.127 1.00 83.81 484 LYS A O 1
ATOM 4053 N N . LYS A 1 485 ? 53.449 -2.982 -7.328 1.00 81.25 485 LYS A N 1
ATOM 4054 C CA . LYS A 1 485 ? 53.128 -2.745 -5.910 1.00 81.25 485 LYS A CA 1
ATOM 4055 C C . LYS A 1 485 ? 53.714 -3.836 -5.024 1.00 81.25 485 LYS A C 1
ATOM 4057 O O . LYS A 1 485 ? 54.477 -3.508 -4.139 1.00 81.25 485 LYS A O 1
ATOM 4062 N N . LYS A 1 486 ? 53.495 -5.111 -5.361 1.00 79.00 486 LYS A N 1
ATOM 4063 C CA . LYS A 1 486 ? 54.118 -6.242 -4.654 1.00 79.00 486 LYS A CA 1
ATOM 4064 C C . LYS A 1 486 ? 55.640 -6.114 -4.595 1.00 79.00 486 LYS A C 1
ATOM 4066 O O . LYS A 1 486 ? 56.200 -6.169 -3.519 1.00 79.00 486 LYS A O 1
ATOM 4071 N N . LYS A 1 487 ? 56.302 -5.826 -5.724 1.00 77.06 487 LYS A N 1
ATOM 4072 C CA . LYS A 1 487 ? 57.759 -5.596 -5.751 1.00 77.06 487 LYS A CA 1
ATOM 4073 C C . LYS A 1 487 ? 58.211 -4.398 -4.907 1.00 77.06 487 LYS A C 1
ATOM 4075 O O . LYS A 1 487 ? 59.307 -4.436 -4.363 1.00 77.06 487 LYS A O 1
ATOM 4080 N N . HIS A 1 488 ? 57.411 -3.337 -4.842 1.00 74.75 488 HIS A N 1
ATOM 4081 C CA . HIS A 1 488 ? 57.692 -2.156 -4.029 1.00 74.75 488 HIS A CA 1
ATOM 4082 C C . HIS A 1 488 ? 57.495 -2.442 -2.533 1.00 74.75 488 HIS A C 1
ATOM 4084 O O . HIS A 1 488 ? 58.340 -2.059 -1.733 1.00 74.75 488 HIS A O 1
ATOM 4090 N N . ASP A 1 489 ? 56.434 -3.162 -2.170 1.00 72.25 489 ASP A N 1
ATOM 4091 C CA . ASP A 1 489 ? 56.164 -3.619 -0.804 1.00 72.25 489 ASP A CA 1
ATOM 4092 C C . ASP A 1 489 ? 57.262 -4.603 -0.341 1.00 72.25 489 ASP A C 1
ATOM 4094 O O . ASP A 1 489 ? 57.791 -4.472 0.761 1.00 72.25 489 ASP A O 1
ATOM 4098 N N . ASP A 1 490 ? 57.702 -5.510 -1.224 1.00 72.06 490 ASP A N 1
ATOM 4099 C CA . ASP A 1 490 ? 58.820 -6.435 -0.987 1.00 72.06 490 ASP A CA 1
ATOM 4100 C C . ASP A 1 490 ? 60.165 -5.691 -0.830 1.00 72.06 490 ASP A C 1
ATOM 4102 O O . ASP A 1 490 ? 60.987 -6.070 0.002 1.00 72.06 490 ASP A O 1
ATOM 4106 N N . GLN A 1 491 ? 6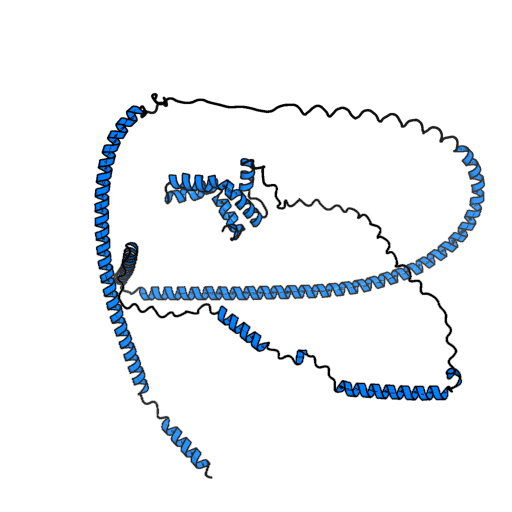0.404 -4.612 -1.592 1.00 68.69 491 GLN A N 1
ATOM 4107 C CA . GLN A 1 491 ? 61.592 -3.755 -1.436 1.00 68.69 491 GLN A CA 1
ATOM 4108 C C . GLN A 1 491 ? 61.552 -2.911 -0.157 1.00 68.69 491 GLN A C 1
ATOM 4110 O O . GLN A 1 491 ? 62.595 -2.709 0.463 1.00 68.69 491 GLN A O 1
ATOM 4115 N N . GLN A 1 492 ? 60.375 -2.439 0.264 1.00 61.00 492 GLN A N 1
ATOM 4116 C CA . GLN A 1 492 ? 60.211 -1.746 1.545 1.00 61.00 492 GLN A CA 1
ATOM 4117 C C . GLN A 1 492 ? 60.462 -2.676 2.736 1.00 61.00 492 GLN A C 1
ATOM 4119 O O . GLN A 1 492 ? 61.035 -2.232 3.727 1.00 61.00 492 GLN A O 1
ATOM 4124 N N . LEU A 1 493 ? 60.120 -3.963 2.620 1.00 58.97 493 LEU A N 1
ATOM 4125 C CA . LEU A 1 493 ? 60.455 -4.979 3.623 1.00 58.97 493 LEU A CA 1
ATOM 4126 C C . LEU A 1 493 ? 61.962 -5.297 3.710 1.00 58.97 493 LEU A C 1
ATOM 4128 O O . LEU A 1 493 ? 62.409 -5.808 4.732 1.00 58.97 493 LEU A O 1
ATOM 4132 N N . GLN A 1 494 ? 62.745 -5.021 2.659 1.00 58.03 494 GLN A N 1
ATOM 4133 C CA . GLN A 1 494 ? 64.189 -5.307 2.597 1.00 58.03 494 GLN A CA 1
ATOM 4134 C C . GLN A 1 494 ? 65.083 -4.148 3.070 1.00 58.03 494 GLN A C 1
ATOM 4136 O O . GLN A 1 494 ? 66.303 -4.311 3.142 1.00 58.03 494 GLN A O 1
ATOM 4141 N N . LEU A 1 495 ? 64.517 -2.982 3.406 1.00 52.84 495 LEU A N 1
ATOM 4142 C CA . LEU A 1 495 ? 65.267 -1.918 4.076 1.00 52.84 495 LEU A CA 1
ATOM 4143 C C . LEU A 1 495 ? 65.542 -2.355 5.527 1.00 52.84 495 LEU A C 1
ATOM 4145 O O . LEU A 1 495 ? 64.587 -2.605 6.263 1.00 52.84 495 LEU A O 1
ATOM 4149 N N . PRO A 1 496 ? 66.810 -2.457 5.969 1.00 49.69 496 PRO A N 1
ATOM 4150 C CA . PRO A 1 496 ? 67.110 -2.863 7.334 1.00 49.69 496 PRO A CA 1
ATOM 4151 C C . PRO A 1 496 ? 66.601 -1.789 8.303 1.00 49.69 496 PRO A C 1
ATOM 4153 O O . PRO A 1 496 ? 67.136 -0.680 8.361 1.00 49.69 496 PRO A O 1
ATOM 4156 N N . GLY A 1 497 ? 65.549 -2.120 9.055 1.00 51.09 497 GLY A N 1
ATOM 4157 C CA . GLY A 1 497 ? 65.136 -1.367 10.238 1.00 51.09 497 GLY A CA 1
ATOM 4158 C C . GLY A 1 497 ? 66.250 -1.345 11.300 1.00 51.09 497 GLY A C 1
ATOM 4159 O O . GLY A 1 497 ? 67.196 -2.133 11.215 1.00 51.09 497 GLY A O 1
ATOM 4160 N N . PRO A 1 498 ? 66.187 -0.438 12.294 1.00 53.50 498 PRO A N 1
ATOM 4161 C CA . PRO A 1 498 ? 67.245 -0.271 13.290 1.00 53.50 498 PRO A CA 1
ATOM 4162 C C . PRO A 1 498 ? 67.511 -1.602 14.003 1.00 53.50 498 PRO A C 1
ATOM 4164 O O . PRO A 1 498 ? 66.565 -2.274 14.399 1.00 53.50 498 PRO A O 1
ATOM 4167 N N . ARG A 1 499 ? 68.786 -1.988 14.144 1.00 48.00 499 ARG A N 1
ATOM 4168 C CA . ARG A 1 499 ? 69.235 -3.245 14.769 1.00 48.00 499 ARG A CA 1
ATOM 4169 C C . ARG A 1 499 ? 68.650 -3.418 16.180 1.00 48.00 499 ARG A C 1
ATOM 4171 O O . ARG A 1 499 ? 69.232 -2.933 17.146 1.00 48.00 499 ARG A O 1
ATOM 4178 N N . TYR A 1 500 ? 67.539 -4.142 16.292 1.00 48.34 500 TYR A N 1
ATOM 4179 C CA . TYR A 1 500 ? 66.990 -4.626 17.565 1.00 48.34 500 TYR A CA 1
ATOM 4180 C C . TYR A 1 500 ? 67.703 -5.901 18.057 1.00 48.34 500 TYR A C 1
ATOM 4182 O O . TYR A 1 500 ? 67.626 -6.230 19.238 1.00 48.34 500 TYR A O 1
ATOM 4190 N N . ASP A 1 501 ? 68.490 -6.555 17.196 1.00 50.09 501 ASP A N 1
ATOM 4191 C CA . ASP A 1 501 ? 69.160 -7.829 17.502 1.00 50.09 501 ASP A CA 1
ATOM 4192 C C . ASP A 1 501 ? 70.290 -7.708 18.540 1.00 50.09 501 ASP A C 1
ATOM 4194 O O . ASP A 1 501 ? 70.662 -8.693 19.165 1.00 50.09 501 ASP A O 1
ATOM 4198 N N . ALA A 1 502 ? 70.818 -6.501 18.775 1.00 53.12 502 ALA A N 1
ATOM 4199 C CA . ALA A 1 502 ? 71.870 -6.285 19.772 1.00 53.12 502 ALA A CA 1
ATOM 4200 C C . ALA A 1 502 ? 71.341 -6.200 21.217 1.00 53.12 502 ALA A C 1
ATOM 4202 O O . ALA A 1 502 ? 72.124 -6.306 22.156 1.00 53.12 502 ALA A O 1
ATOM 4203 N N . ILE A 1 503 ? 70.034 -5.987 21.418 1.00 49.78 503 ILE A N 1
ATOM 4204 C CA . ILE A 1 503 ? 69.441 -5.834 22.760 1.00 49.78 503 ILE A CA 1
ATOM 4205 C C . ILE A 1 503 ? 69.036 -7.200 23.335 1.00 49.78 503 ILE A C 1
ATOM 4207 O O . ILE A 1 503 ? 69.177 -7.426 24.539 1.00 49.78 503 ILE A O 1
ATOM 4211 N N . ASN A 1 504 ? 68.628 -8.138 22.477 1.00 50.09 504 ASN A N 1
ATOM 4212 C CA . ASN A 1 504 ? 68.252 -9.490 22.899 1.00 50.09 504 ASN A CA 1
ATOM 4213 C C . ASN A 1 504 ? 69.473 -10.333 23.298 1.00 50.09 504 ASN A C 1
ATOM 4215 O O . ASN A 1 504 ? 69.432 -11.025 24.306 1.00 50.09 504 ASN A O 1
ATOM 4219 N N . SER A 1 505 ? 70.614 -10.168 22.618 1.00 55.56 505 SER A N 1
ATOM 4220 C CA . SER A 1 505 ? 71.850 -10.850 23.024 1.00 55.56 505 SER A CA 1
ATOM 4221 C C . SER A 1 505 ? 72.414 -10.350 24.362 1.00 55.56 505 SER A C 1
ATOM 4223 O O . SER A 1 505 ? 73.135 -11.076 25.032 1.00 55.56 505 SER A O 1
ATOM 4225 N N . ILE A 1 506 ? 72.113 -9.105 24.759 1.00 57.56 506 ILE A N 1
ATOM 4226 C CA . ILE A 1 506 ? 72.563 -8.533 26.044 1.00 57.56 506 ILE A CA 1
ATOM 4227 C C . ILE A 1 506 ? 71.631 -8.941 27.196 1.00 57.56 506 ILE A C 1
ATOM 4229 O O . ILE A 1 506 ? 72.062 -8.976 28.347 1.00 57.56 506 ILE A O 1
ATOM 4233 N N . THR A 1 507 ? 70.362 -9.235 26.908 1.00 53.47 507 THR A N 1
ATOM 4234 C CA . THR A 1 507 ? 69.399 -9.698 27.920 1.00 53.47 507 THR A CA 1
ATOM 4235 C C . THR A 1 507 ? 69.575 -11.186 28.207 1.00 53.47 507 THR A C 1
ATOM 4237 O O . THR A 1 507 ? 69.671 -11.548 29.373 1.00 53.47 507 THR A O 1
ATOM 4240 N N . GLU A 1 508 ? 69.801 -12.013 27.183 1.00 56.34 508 GLU A N 1
ATOM 4241 C CA . GLU A 1 508 ? 70.104 -13.443 27.364 1.00 56.34 508 GLU A CA 1
ATOM 4242 C C . GLU A 1 508 ? 71.419 -13.679 28.133 1.00 56.34 508 GLU A C 1
ATOM 4244 O O . GLU A 1 508 ? 71.480 -14.548 28.995 1.00 56.34 508 GLU A O 1
ATOM 4249 N N . GLN A 1 509 ? 72.448 -12.848 27.923 1.00 55.81 509 GLN A N 1
ATOM 4250 C CA . GLN A 1 509 ? 73.703 -12.950 28.685 1.00 55.81 509 GLN A CA 1
ATOM 4251 C C . GLN A 1 509 ? 73.580 -12.520 30.155 1.00 55.81 509 GLN A C 1
ATOM 4253 O O . GLN A 1 509 ? 74.417 -12.904 30.965 1.00 55.81 509 GLN A O 1
ATOM 4258 N N . LYS A 1 510 ? 72.567 -11.720 30.515 1.00 55.06 510 LYS A N 1
ATOM 4259 C CA . LYS A 1 510 ? 72.317 -11.350 31.917 1.00 55.06 510 LYS A CA 1
ATOM 4260 C C . LYS A 1 510 ? 71.526 -12.417 32.662 1.00 55.06 510 LYS A C 1
ATOM 4262 O O . LYS A 1 510 ? 71.825 -12.668 33.824 1.00 55.06 510 LYS A O 1
ATOM 4267 N N . ASP A 1 511 ? 70.577 -13.059 31.989 1.00 53.38 511 ASP A N 1
ATOM 4268 C CA . ASP A 1 511 ? 69.753 -14.101 32.601 1.00 53.38 511 ASP A CA 1
ATOM 4269 C C . ASP A 1 511 ? 70.561 -15.395 32.860 1.00 53.38 511 ASP A C 1
ATOM 4271 O O . ASP A 1 511 ? 70.295 -16.097 33.832 1.00 53.38 511 ASP A O 1
ATOM 4275 N N . GLU A 1 512 ? 71.615 -15.668 32.076 1.00 56.16 512 GLU A N 1
ATOM 4276 C CA . GLU A 1 512 ? 72.535 -16.798 32.315 1.00 56.16 512 GLU A CA 1
ATOM 4277 C C . GLU A 1 512 ? 73.542 -16.564 33.466 1.00 56.16 512 GLU A C 1
ATOM 4279 O O . GLU A 1 512 ? 74.026 -17.527 34.065 1.00 56.16 512 GLU A O 1
ATOM 4284 N N . GLU A 1 513 ? 73.865 -15.312 33.820 1.00 54.88 513 GLU A N 1
ATOM 4285 C CA . GLU A 1 513 ? 74.797 -15.014 34.924 1.00 54.88 513 GLU A CA 1
ATOM 4286 C C . GLU A 1 513 ? 74.130 -15.033 36.314 1.00 54.88 513 GLU A C 1
ATOM 4288 O O . GLU A 1 513 ? 74.816 -15.286 37.311 1.00 54.88 513 GLU A O 1
ATOM 4293 N N . ASP A 1 514 ? 72.811 -14.827 36.393 1.00 54.31 514 ASP A N 1
ATOM 4294 C CA . ASP A 1 514 ? 72.060 -14.790 37.658 1.00 54.31 514 ASP A CA 1
ATOM 4295 C C . ASP A 1 514 ? 71.551 -16.178 38.118 1.00 54.31 514 ASP A C 1
ATOM 4297 O O . ASP A 1 514 ? 71.227 -16.348 39.294 1.00 54.31 514 ASP A O 1
ATOM 4301 N N . GLU A 1 515 ? 71.556 -17.209 37.260 1.00 52.94 515 GLU A N 1
ATOM 4302 C CA . GLU A 1 515 ? 71.246 -18.600 37.658 1.00 52.94 515 GLU A CA 1
ATOM 4303 C C . GLU A 1 515 ? 72.437 -19.354 38.291 1.00 52.94 515 GLU A C 1
ATOM 4305 O O . GLU A 1 515 ? 72.268 -20.455 38.821 1.00 52.94 515 GLU A O 1
ATOM 4310 N N . HIS A 1 516 ? 73.641 -18.767 38.296 1.00 55.62 516 HIS A N 1
ATOM 4311 C CA . HIS A 1 516 ? 74.864 -19.412 38.794 1.00 55.62 516 HIS A CA 1
ATOM 4312 C C . HIS A 1 516 ? 75.542 -18.731 40.002 1.00 55.62 516 HIS A C 1
ATOM 4314 O O . HIS A 1 516 ? 76.719 -19.003 40.267 1.00 55.62 516 HIS A O 1
ATOM 4320 N N . LYS A 1 517 ? 74.827 -17.915 40.792 1.00 44.81 517 LYS A N 1
ATOM 4321 C CA . LYS A 1 517 ? 75.347 -17.354 42.058 1.00 44.81 517 LYS A CA 1
ATOM 4322 C C . LYS A 1 517 ? 74.482 -17.612 43.281 1.00 44.81 517 LYS A C 1
ATOM 4324 O O . LYS A 1 517 ? 73.253 -17.418 43.205 1.00 44.81 517 LYS A O 1
#

pLDDT: mean 76.97, std 15.77, range [30.89, 96.62]

Organism: Ichthyophthirius multifiliis (NCBI:txid5932)

Sequence (517 aa):
MVLSQEPVKMNVFLQFLFDLEKVNKYLREKWIQIYDISYIDNQIITQALEEKLPLMADILGHLSQKATGKKSDLVNTLEQTLSLSEKNNNNQNLQQKKEITVPIPFNLTKPKPKALPEPIKIEKKVKANPIPQTIFKTNIEQINQKGKERLENIKKQVEQEYKESKIQKFEFQLDKRPTNIQKIYQEVEEKLNQELQFEKKNYRPPPTFKEPVEIKHNIAAILREDAKIKSVQEQEAKRLKDLEWNMRDSAEFENWKKEMKYKEQIEILEQQQRTKIEMELAREGAMKAFNEKIEKNKLQVLDMKDEQKRNQEEIIKKKEENILENKQVVLSVQETRDNASKEIAKLIEKKKLQADELKQKIEEELSKIKEEEEVERKKKEEIIRQIRELQKQPKQRTKGFDPTETMGYGLLQEMSLVQLREKLNEMKIIKEIEKEQRRENNLKKKDEKLQDIEVKVQEIKENSEMSLSNAKTKLEQSKKLQNKKKKHDDQQLQLPGPRYDAINSITEQKDEEDEHK

Secondary structure (DSSP, 8-state):
-GGGS-HHHHHHHHHHHT-HHHHHHHTHHHHHTTS-HHHIIIIIIIIIIITTHHHHHHHHHHHHHHHHSS--HHHHHHHHHH---SS--S-------PPP---PPP---PPPPPPPPPPP-------PPPPPGGGGT--HHHHHHHHHHHHHHHHHHHHHHHHHHHH-----TTTTS--THHHHHHHHHHHHHHHT-TT----PPPP--SS-------HHHHHHHHHHHHHHHHHHHHHHHHHHHHSS-THHHHHHHHHHHHHHHHHHHHHHHHHHHHHHHHHHHHHHHHHHHHHHHHHHHHHHHHHHHHHHHHHHHHHHHHHHHHHHHHHHHHHHHHHHHHHHHHHHHHHHHHHTTTGGGTTTSTTSSSSS--S--------TT-----------------SSS------TT---HHHHHHHHHHHHHHHHHHHHHHHHHHHHHHHHHHHHHHHHHHHHHHHHHHHHHHHHHHHHHHHHHHHHHHHHHHHHHTS-----HHHHHHHHHHHHHHTT-

Foldseek 3Di:
DLVVDDLQVSLVVLVQQLPLVNCVVPPLVVVVVPDPNCCCVPPPRVPPRVVCVVVCLVVSQVSCCVNPVGGDPSSVVVCVVVVPPDDDPDDDDDPDPDDDDDDDDDDDDDPDPDDDPDDDDDPPDDDDDPDDPVVPVDDPVNVVVVVVVVVVVVVVVVVVVVVVVVVDDPDDPVVVDPPCVVVVVVVVVVVVVVVPCPPPPPDDPPDDDPDPDPPDDDLVNLVVLLVVVVVVVVVVVVQVVCCVVVVDGCVVVVVVVVVVVVVVVVVVVVVVVVVVVVVVVVVVVVVVVVVVVVVVVVVVVVVVVVVVVVVVVVVVVVVVVVVVVVVVVVVVVVVVVVVVVVVVVVVVVVVVVVVVVPVVPPPPPPPPDPDPPDPDDPDPDDDPDPPDDDDDDDDDDDDDDDQQDQPPPPDPPGDGPVRVVVVVVVVVVVVVVVVVVVVVVVVVVVVVVVVVSVVSVVVSVVVVVVVVVVVVVVVVVVVVVVVVVVVVVVVVVPDDDDPPVVVVVVVVVVVVVVVPD

InterPro domains:
  IPR039341 Cilia- and flagella-associated protein 99 [PTHR34649] (1-494)
  IPR060436 CFAP99, V-shaped coiled-coil domain [PF27956] (220-351)

Radius of gyration: 57.31 Å; chains: 1; bounding box: 160×82×150 Å